Protein AF-A0A2K3Q9B4-F1 (afdb_monomer_lite)

Structure (mmCIF, N/CA/C/O backbone):
data_AF-A0A2K3Q9B4-F1
#
_entry.id   AF-A0A2K3Q9B4-F1
#
loop_
_atom_site.group_PDB
_atom_site.id
_atom_site.type_symbol
_atom_site.label_atom_id
_atom_site.label_alt_id
_atom_site.label_comp_id
_atom_site.label_asym_id
_atom_site.label_entity_id
_atom_site.label_seq_id
_atom_site.pdbx_PDB_ins_code
_atom_site.Cartn_x
_atom_site.Cartn_y
_atom_site.Cartn_z
_atom_site.occupancy
_atom_site.B_iso_or_equiv
_atom_site.auth_seq_id
_atom_site.auth_comp_id
_atom_site.auth_asym_id
_atom_site.auth_atom_id
_atom_site.pdbx_PDB_model_num
ATOM 1 N N . MET A 1 1 ? 35.099 -9.637 37.640 1.00 44.16 1 MET A N 1
ATOM 2 C CA . MET A 1 1 ? 34.388 -9.686 36.338 1.00 44.16 1 MET A CA 1
ATOM 3 C C . MET A 1 1 ? 33.191 -8.734 36.396 1.00 44.16 1 MET A C 1
ATOM 5 O O . MET A 1 1 ? 32.331 -8.979 37.232 1.00 44.16 1 MET A O 1
ATOM 9 N N . PRO A 1 2 ? 33.114 -7.658 35.587 1.00 45.84 2 PRO A N 1
ATOM 10 C CA . PRO A 1 2 ? 32.277 -6.484 35.911 1.00 45.84 2 PRO A CA 1
ATOM 11 C C . PRO A 1 2 ? 30.794 -6.530 35.482 1.00 45.84 2 PRO A C 1
ATOM 13 O O . PRO A 1 2 ? 30.134 -5.495 35.469 1.00 45.84 2 PRO A O 1
ATOM 16 N N . TRP A 1 3 ? 30.254 -7.685 35.078 1.00 34.78 3 TRP A N 1
ATOM 17 C CA . TRP A 1 3 ? 28.936 -7.741 34.423 1.00 34.78 3 TRP A CA 1
ATOM 18 C C . TRP A 1 3 ? 27.748 -7.907 35.390 1.00 34.78 3 TRP A C 1
ATOM 20 O O . TRP A 1 3 ? 26.710 -7.266 35.215 1.00 34.78 3 TRP A O 1
ATOM 30 N N . LYS A 1 4 ? 27.900 -8.707 36.457 1.00 39.56 4 LYS A N 1
ATOM 31 C CA . LYS A 1 4 ? 26.803 -9.006 37.404 1.00 39.56 4 LYS A CA 1
ATOM 32 C C . LYS A 1 4 ? 26.392 -7.794 38.263 1.00 39.56 4 LYS A C 1
ATOM 34 O O . LYS A 1 4 ? 25.214 -7.647 38.579 1.00 39.56 4 LYS A O 1
ATOM 39 N N . ASP A 1 5 ? 27.317 -6.870 38.534 1.00 44.31 5 ASP A N 1
ATOM 40 C CA . ASP A 1 5 ? 27.059 -5.644 39.316 1.00 44.31 5 ASP A CA 1
ATOM 41 C C . ASP A 1 5 ? 26.511 -4.469 38.487 1.00 44.31 5 ASP A C 1
ATOM 43 O O . ASP A 1 5 ? 26.214 -3.401 39.036 1.00 44.31 5 ASP A O 1
ATOM 47 N N . ARG A 1 6 ? 26.378 -4.648 37.164 1.00 42.88 6 ARG A N 1
ATOM 48 C CA . ARG A 1 6 ? 25.695 -3.698 36.273 1.00 42.88 6 ARG A CA 1
ATOM 49 C C . ARG A 1 6 ? 24.202 -4.025 36.178 1.00 42.88 6 ARG A C 1
ATOM 51 O O . ARG A 1 6 ? 23.382 -3.125 36.309 1.00 42.88 6 ARG A O 1
ATOM 58 N N . PHE A 1 7 ? 23.850 -5.311 36.090 1.00 37.94 7 PHE A N 1
ATOM 59 C CA . PHE A 1 7 ? 22.453 -5.770 36.115 1.00 37.94 7 PHE A CA 1
ATOM 60 C C . PHE A 1 7 ? 21.743 -5.535 37.459 1.00 37.94 7 PHE A C 1
ATOM 62 O O . PHE A 1 7 ? 20.558 -5.210 37.467 1.00 37.94 7 PHE A O 1
ATOM 69 N N . LYS A 1 8 ? 22.448 -5.635 38.598 1.00 39.19 8 LYS A N 1
ATOM 70 C CA . LYS A 1 8 ? 21.859 -5.310 39.913 1.00 39.19 8 LYS A CA 1
ATOM 71 C C . LYS A 1 8 ? 21.473 -3.833 40.062 1.00 39.19 8 LYS A C 1
ATOM 73 O O . LYS A 1 8 ? 20.428 -3.558 40.639 1.00 39.19 8 LYS A O 1
ATOM 78 N N . ARG A 1 9 ? 22.276 -2.906 39.523 1.00 40.50 9 ARG A N 1
ATOM 79 C CA . ARG A 1 9 ? 22.003 -1.458 39.591 1.00 40.50 9 ARG A CA 1
ATOM 80 C C . ARG A 1 9 ? 20.778 -1.062 38.774 1.00 40.50 9 ARG A C 1
ATOM 82 O O . ARG A 1 9 ? 19.862 -0.479 39.331 1.00 40.50 9 ARG A O 1
ATOM 89 N N . VAL A 1 10 ? 20.698 -1.522 37.522 1.00 44.22 10 VAL A N 1
ATOM 90 C CA . VAL A 1 10 ? 19.534 -1.276 36.647 1.00 44.22 10 VAL A CA 1
ATOM 91 C C . VAL A 1 10 ? 18.221 -1.757 37.283 1.00 44.22 10 VAL A C 1
ATOM 93 O O . VAL A 1 10 ? 17.192 -1.111 37.116 1.00 44.22 10 VAL A O 1
ATOM 96 N N . LYS A 1 11 ? 18.248 -2.851 38.059 1.00 39.59 11 LYS A N 1
ATOM 97 C CA . LYS A 1 11 ? 17.069 -3.316 38.803 1.00 39.59 11 LYS A CA 1
ATOM 98 C C . LYS A 1 11 ? 16.713 -2.425 40.005 1.00 39.59 11 LYS A C 1
ATOM 100 O O . LYS A 1 11 ? 15.536 -2.191 40.239 1.00 39.59 11 LYS A O 1
ATOM 105 N N . GLN A 1 12 ? 17.697 -1.911 40.745 1.00 37.16 12 GLN A N 1
ATOM 106 C CA . GLN A 1 12 ? 17.440 -1.016 41.885 1.00 37.16 12 GLN A CA 1
ATOM 107 C C . GLN A 1 12 ? 16.968 0.380 41.458 1.00 37.16 12 GLN A C 1
ATOM 109 O O . GLN A 1 12 ? 16.102 0.946 42.120 1.00 37.16 12 GLN A O 1
ATOM 114 N N . ASP A 1 13 ? 17.482 0.908 40.344 1.00 39.38 13 ASP A N 1
ATOM 115 C CA . ASP A 1 13 ? 17.030 2.194 39.802 1.00 39.38 13 ASP A CA 1
ATOM 116 C C . ASP A 1 13 ? 15.550 2.106 39.370 1.00 39.38 13 ASP A C 1
ATOM 118 O O . ASP A 1 13 ? 14.750 2.980 39.711 1.00 39.38 13 ASP A O 1
ATOM 122 N N . TRP A 1 14 ? 15.162 0.998 38.722 1.00 37.06 14 TRP A N 1
ATOM 123 C CA . TRP A 1 14 ? 13.782 0.704 38.308 1.00 37.06 14 TRP A CA 1
ATOM 124 C C . TRP A 1 14 ? 12.786 0.663 39.479 1.00 37.06 14 TRP A C 1
ATOM 126 O O . TRP A 1 14 ? 11.727 1.288 39.410 1.00 37.06 14 TRP A O 1
ATOM 136 N N . ASP A 1 15 ? 13.137 -0.018 40.574 1.00 37.84 15 ASP A N 1
ATOM 137 C CA . ASP A 1 15 ? 12.258 -0.160 41.744 1.00 37.84 15 ASP A CA 1
ATOM 138 C C . ASP A 1 15 ? 12.050 1.182 42.491 1.00 37.84 15 ASP A C 1
ATOM 140 O O . ASP A 1 15 ? 11.042 1.364 43.174 1.00 37.84 15 ASP A O 1
ATOM 144 N N . SER A 1 16 ? 12.956 2.159 42.325 1.00 36.28 16 SER A N 1
ATOM 145 C CA . SER A 1 16 ? 12.837 3.499 42.932 1.00 36.28 16 SER A CA 1
ATOM 146 C C . SER A 1 16 ? 11.879 4.448 42.195 1.00 36.28 16 SER A C 1
ATOM 148 O O . SER A 1 16 ? 11.317 5.352 42.810 1.00 36.28 16 SER A O 1
ATOM 150 N N . MET A 1 17 ? 11.644 4.227 40.896 1.00 34.47 17 MET A N 1
ATOM 151 C CA . MET A 1 17 ? 10.789 5.083 40.056 1.00 34.47 17 MET A CA 1
ATOM 152 C C . MET A 1 17 ? 9.286 4.763 40.174 1.00 34.47 17 MET A C 1
ATOM 154 O O . MET A 1 17 ? 8.470 5.442 39.557 1.00 34.47 17 MET A O 1
ATOM 158 N N . MET A 1 18 ? 8.914 3.732 40.942 1.00 36.50 18 MET A N 1
ATOM 159 C CA . MET A 1 18 ? 7.554 3.166 40.999 1.00 36.50 18 MET A CA 1
ATOM 160 C C . MET A 1 18 ? 6.835 3.372 42.347 1.00 36.50 18 MET A C 1
ATOM 162 O O . MET A 1 18 ? 5.901 2.637 42.664 1.00 36.50 18 MET A O 1
ATOM 166 N N . SER A 1 19 ? 7.236 4.368 43.146 1.00 30.44 19 SER A N 1
ATOM 167 C CA . SER A 1 19 ? 6.490 4.785 44.350 1.00 30.44 19 SER A CA 1
ATOM 168 C C . SER A 1 19 ? 5.719 6.097 44.115 1.00 30.44 19 SER A C 1
ATOM 170 O O . SER A 1 19 ? 6.252 6.982 43.443 1.00 30.44 19 SER A O 1
ATOM 172 N N . PRO A 1 20 ? 4.481 6.259 44.627 1.00 28.42 20 PRO A N 1
ATOM 173 C CA . PRO A 1 20 ? 3.593 7.334 44.180 1.00 28.42 20 PRO A CA 1
ATOM 174 C C . PRO A 1 20 ? 3.910 8.681 44.839 1.00 28.42 20 PRO A C 1
ATOM 176 O O . PRO A 1 20 ? 4.184 8.737 46.037 1.00 28.42 20 PRO A O 1
ATOM 179 N N . GLN A 1 21 ? 3.761 9.772 44.085 1.00 26.97 21 GLN A N 1
ATOM 180 C CA . GLN A 1 21 ? 3.533 11.106 44.651 1.00 26.97 21 GLN A CA 1
ATOM 181 C C . GLN A 1 21 ? 2.079 11.523 44.424 1.00 26.97 21 GLN A C 1
ATOM 183 O O . GLN A 1 21 ? 1.500 11.261 43.369 1.00 26.97 21 GLN A O 1
ATOM 188 N N . GLU A 1 22 ? 1.483 12.115 45.457 1.00 25.20 22 GLU A N 1
ATOM 189 C CA . GLU A 1 22 ? 0.049 12.384 45.533 1.00 25.20 22 GLU A CA 1
ATOM 190 C C . GLU A 1 22 ? -0.399 13.632 44.754 1.00 25.20 22 GLU A C 1
ATOM 192 O O . GLU A 1 22 ? 0.382 14.480 44.327 1.00 25.20 22 GLU A O 1
ATOM 197 N N . SER A 1 23 ? -1.715 13.698 44.570 1.00 30.17 23 SER A N 1
ATOM 198 C CA . SER A 1 23 ? -2.478 14.659 43.774 1.00 30.17 23 SER A CA 1
ATOM 199 C C . SER A 1 23 ? -2.276 16.140 44.104 1.00 30.17 23 SER A C 1
ATOM 201 O O . SER A 1 23 ? -2.166 16.505 45.273 1.00 30.17 23 SER A O 1
ATOM 203 N N . GLN A 1 24 ? -2.542 16.994 43.110 1.00 25.25 24 GLN A N 1
ATOM 204 C CA . GLN A 1 24 ? -3.347 18.206 43.309 1.00 25.25 24 GLN A CA 1
ATOM 205 C C . GLN A 1 24 ? -4.191 18.500 42.057 1.00 25.25 24 GLN A C 1
ATOM 207 O O . GLN A 1 24 ? -3.732 18.308 40.934 1.00 25.25 24 GLN A O 1
ATOM 212 N N . ALA A 1 25 ? -5.442 18.923 42.256 1.00 29.12 25 ALA A N 1
ATOM 213 C CA . ALA A 1 25 ? -6.436 19.143 41.203 1.00 29.12 25 ALA A CA 1
ATOM 214 C C . ALA A 1 25 ? -7.014 20.563 41.284 1.00 29.12 25 ALA A C 1
ATOM 216 O O . ALA A 1 25 ? -7.190 21.081 42.383 1.00 29.12 25 ALA A O 1
ATOM 217 N N . HIS A 1 26 ? -7.366 21.158 40.139 1.00 26.30 26 HIS A N 1
ATOM 218 C CA . HIS A 1 26 ? -8.160 22.391 40.041 1.00 26.30 26 HIS A CA 1
ATOM 219 C C . HIS A 1 26 ? -8.970 22.433 38.716 1.00 26.30 26 HIS A C 1
ATOM 221 O O . HIS A 1 26 ? -8.715 21.598 37.847 1.00 26.30 26 HIS A O 1
ATOM 227 N N . PRO A 1 27 ? -10.026 23.275 38.602 1.00 26.39 27 PRO A N 1
ATOM 228 C CA . PRO A 1 27 ? -11.322 22.789 38.105 1.00 26.39 27 PRO A CA 1
ATOM 229 C C . PRO A 1 27 ? -11.778 23.303 36.718 1.00 26.39 27 PRO A C 1
ATOM 231 O O . PRO A 1 27 ? -11.101 24.075 36.048 1.00 26.39 27 PRO A O 1
ATOM 234 N N . GLU A 1 28 ? -12.963 22.825 36.323 1.00 35.53 28 GLU A N 1
ATOM 235 C CA . GLU A 1 28 ? -13.695 23.002 35.056 1.00 35.53 28 GLU A CA 1
ATOM 236 C C . GLU A 1 28 ? -13.954 24.461 34.610 1.00 35.53 28 GLU A C 1
ATOM 238 O O . GLU A 1 28 ? -14.158 25.332 35.453 1.00 35.53 28 GLU A O 1
ATOM 243 N N . GLN A 1 29 ? -14.134 24.689 33.292 1.00 26.75 29 GLN A N 1
ATOM 244 C CA . GLN A 1 29 ? -15.431 25.135 32.720 1.00 26.75 29 GLN A CA 1
ATOM 245 C C . GLN A 1 29 ? -15.485 25.115 31.160 1.00 26.75 29 GLN A C 1
ATOM 247 O O . GLN A 1 29 ? -14.438 25.190 30.517 1.00 26.75 29 GLN A O 1
ATOM 252 N N . PRO A 1 30 ? -16.685 24.997 30.534 1.00 43.69 30 PRO A N 1
ATOM 253 C CA . PRO A 1 30 ? -16.882 24.842 29.079 1.00 43.69 30 PRO A CA 1
ATOM 254 C C . PRO A 1 30 ? -17.350 26.130 28.362 1.00 43.69 30 PRO A C 1
ATOM 256 O O . PRO A 1 30 ? -17.891 27.028 29.010 1.00 43.69 30 PRO A O 1
ATOM 259 N N . PRO A 1 31 ? -17.219 26.220 27.019 1.00 27.78 31 PRO A N 1
ATOM 260 C CA . PRO A 1 31 ? -18.372 26.559 26.147 1.00 27.78 31 PRO A CA 1
ATOM 261 C C . PRO A 1 31 ? -18.260 25.930 24.713 1.00 27.78 31 PRO A C 1
ATOM 263 O O . PRO A 1 31 ? -17.489 24.991 24.537 1.00 27.78 31 PRO A O 1
ATOM 266 N N . PRO A 1 32 ? -18.992 26.385 23.667 1.00 27.22 32 PRO A N 1
ATOM 267 C CA . PRO A 1 32 ? -20.393 26.068 23.348 1.00 27.22 32 PRO A CA 1
ATOM 268 C C . PRO A 1 32 ? -20.557 25.401 21.933 1.00 27.22 32 PRO A C 1
ATOM 270 O O . PRO A 1 32 ? -19.556 25.134 21.274 1.00 27.22 32 PRO A O 1
ATOM 273 N N . PRO A 1 33 ? -21.781 25.078 21.443 1.00 42.94 33 PRO A N 1
ATOM 274 C CA . PRO A 1 33 ? -21.980 24.156 20.301 1.00 42.94 33 PRO A CA 1
ATOM 275 C C . PRO A 1 33 ? -22.254 24.805 18.913 1.00 42.94 33 PRO A C 1
ATOM 277 O O . PRO A 1 33 ? -22.316 26.026 18.802 1.00 42.94 33 PRO A O 1
ATOM 280 N N . VAL A 1 34 ? -22.581 23.945 17.916 1.00 31.98 34 VAL A N 1
ATOM 281 C CA . VAL A 1 34 ? -23.242 24.205 16.591 1.00 31.98 34 VAL A CA 1
ATOM 282 C C . VAL A 1 34 ? -22.284 24.524 15.406 1.00 31.98 34 VAL A C 1
ATOM 284 O O . VAL A 1 34 ? -21.256 25.144 15.659 1.00 31.98 34 VAL A O 1
ATOM 287 N N . PRO A 1 35 ? -22.575 24.191 14.109 1.00 28.86 35 PRO A N 1
ATOM 288 C CA . PRO A 1 35 ? -23.578 23.291 13.489 1.00 28.86 35 PRO A CA 1
ATOM 289 C C . PRO A 1 35 ? -22.989 22.129 12.639 1.00 28.86 35 PRO A C 1
ATOM 291 O O . PRO A 1 35 ? -21.804 22.080 12.327 1.00 28.86 35 PRO A O 1
ATOM 294 N N . ALA A 1 36 ? -23.860 21.223 12.173 1.00 38.53 36 ALA A N 1
ATOM 295 C CA . ALA A 1 36 ? -23.520 20.165 11.215 1.00 38.53 36 ALA A CA 1
ATOM 296 C C . ALA A 1 36 ? -23.689 20.588 9.738 1.00 38.53 36 ALA A C 1
ATOM 298 O O . ALA A 1 36 ? -24.693 21.200 9.374 1.00 38.53 36 ALA A O 1
ATOM 299 N N . HIS A 1 37 ? -22.785 20.120 8.869 1.00 28.61 37 HIS A N 1
ATOM 300 C CA . HIS A 1 37 ? -23.019 19.997 7.426 1.00 28.61 37 HIS A CA 1
ATOM 301 C C . HIS A 1 37 ? -22.701 18.569 6.962 1.00 28.61 37 HIS A C 1
ATOM 303 O O . HIS A 1 37 ? -21.551 18.136 6.959 1.00 28.61 37 HIS A O 1
ATOM 309 N N . THR A 1 38 ? -23.731 17.828 6.557 1.00 42.44 38 THR A N 1
ATOM 310 C CA . THR A 1 38 ? -23.604 16.482 5.982 1.00 42.44 38 THR A CA 1
ATOM 311 C C . THR A 1 38 ? -23.093 16.547 4.541 1.00 42.44 38 THR A C 1
ATOM 313 O O . THR A 1 38 ? -23.756 17.142 3.690 1.00 42.44 38 THR A O 1
ATOM 316 N N . ARG A 1 39 ? -21.971 15.882 4.238 1.00 28.09 39 ARG A N 1
ATOM 317 C CA . ARG A 1 39 ? -21.502 15.643 2.860 1.00 28.09 39 ARG A CA 1
ATOM 318 C C . ARG A 1 39 ? -21.881 14.209 2.424 1.00 28.09 39 ARG A C 1
ATOM 320 O O . ARG A 1 39 ? -21.704 13.294 3.226 1.00 28.09 39 ARG A O 1
ATOM 327 N N . PRO A 1 40 ? -22.423 13.995 1.207 1.00 28.17 40 PRO A N 1
ATOM 328 C CA . PRO A 1 40 ? -22.836 12.669 0.726 1.00 28.17 40 PRO A CA 1
ATOM 329 C C . PRO A 1 40 ? -21.641 11.731 0.438 1.00 28.17 40 PRO A C 1
ATOM 331 O O . PRO A 1 40 ? -20.512 12.213 0.299 1.00 28.17 40 PRO A O 1
ATOM 334 N N . PRO A 1 41 ? -21.870 10.402 0.352 1.00 34.06 41 PRO A N 1
ATOM 335 C CA . PRO A 1 41 ? -20.805 9.400 0.287 1.00 34.06 41 PRO A CA 1
ATOM 336 C C . PRO A 1 41 ? -19.993 9.464 -1.012 1.00 34.06 41 PRO A C 1
ATOM 338 O O . PRO A 1 41 ? -20.527 9.683 -2.099 1.00 34.06 41 PRO A O 1
ATOM 341 N N . VAL A 1 42 ? -18.686 9.241 -0.879 1.00 37.84 42 VAL A N 1
ATOM 342 C CA . VAL A 1 42 ? -17.704 9.339 -1.963 1.00 37.84 42 VAL A CA 1
ATOM 343 C C . VAL A 1 42 ? -17.744 8.079 -2.833 1.00 37.84 42 VAL A C 1
ATOM 345 O O . VAL A 1 42 ? -17.392 6.989 -2.386 1.00 37.84 42 VAL A O 1
ATOM 348 N N . GLY A 1 43 ? -18.195 8.241 -4.080 1.00 39.25 43 GLY A N 1
ATOM 349 C CA . GLY A 1 43 ? -18.118 7.215 -5.124 1.00 39.25 43 GLY A CA 1
ATOM 350 C C . GLY A 1 43 ? -16.691 6.995 -5.640 1.00 39.25 43 GLY A C 1
ATOM 351 O O . GLY A 1 43 ? -15.737 7.593 -5.148 1.00 39.25 43 GLY A O 1
ATOM 352 N N . ASP A 1 44 ? -16.537 6.120 -6.635 1.00 50.94 44 ASP A N 1
ATOM 353 C CA . ASP A 1 44 ? -15.222 5.741 -7.165 1.00 50.94 44 ASP A CA 1
ATOM 354 C C . ASP A 1 44 ? -14.447 6.964 -7.700 1.00 50.94 44 ASP A C 1
ATOM 356 O O . ASP A 1 44 ? -14.903 7.644 -8.615 1.00 50.94 44 ASP A O 1
ATOM 360 N N . GLN A 1 45 ? -13.294 7.273 -7.093 1.00 68.88 45 GLN A N 1
ATOM 361 C CA . GLN A 1 45 ? -12.577 8.546 -7.295 1.00 68.88 45 GLN A CA 1
ATOM 362 C C . GLN A 1 45 ? -11.726 8.595 -8.574 1.00 68.88 45 GLN A C 1
ATOM 364 O O . GLN A 1 45 ? -11.129 9.630 -8.880 1.00 68.88 45 GLN A O 1
ATOM 369 N N . ALA A 1 46 ? -11.642 7.484 -9.310 1.00 86.50 46 ALA A N 1
ATOM 370 C CA . ALA A 1 46 ? -10.880 7.396 -10.546 1.00 86.50 46 ALA A CA 1
ATOM 371 C C . ALA A 1 46 ? -11.669 8.006 -11.716 1.00 86.50 46 ALA A C 1
ATOM 373 O O . ALA A 1 46 ? -12.726 7.502 -12.089 1.00 86.50 46 ALA A O 1
ATOM 374 N N . TYR A 1 47 ? -11.135 9.060 -12.336 1.00 94.44 47 TYR A N 1
ATOM 375 C CA . TYR A 1 47 ? -11.731 9.670 -13.528 1.00 94.44 47 TYR A CA 1
ATOM 376 C C . TYR A 1 47 ? -11.228 9.056 -14.840 1.00 94.44 47 TYR A C 1
ATOM 378 O O . TYR A 1 47 ? -11.818 9.301 -15.891 1.00 94.44 47 TYR A O 1
ATOM 386 N N . TRP A 1 48 ? -10.162 8.249 -14.797 1.00 96.19 48 TRP A N 1
ATOM 387 C CA . TRP A 1 48 ? -9.730 7.427 -15.926 1.00 96.19 48 TRP A CA 1
ATOM 388 C C . TRP A 1 48 ? -8.979 6.170 -15.470 1.00 96.19 48 TRP A C 1
ATOM 390 O O . TRP A 1 48 ? -8.204 6.204 -14.514 1.00 96.19 48 TRP A O 1
ATOM 400 N N . ARG A 1 49 ? -9.188 5.059 -16.186 1.00 94.75 49 ARG A N 1
ATOM 401 C CA . ARG A 1 49 ? -8.511 3.770 -15.986 1.00 94.75 49 ARG A CA 1
ATOM 402 C C . ARG A 1 49 ? -8.491 2.985 -17.312 1.00 94.75 49 ARG A C 1
ATOM 404 O O . ARG A 1 49 ? -9.560 2.819 -17.905 1.00 94.75 49 ARG A O 1
ATOM 411 N N . PRO A 1 50 ? -7.336 2.483 -17.787 1.00 92.19 50 PRO A N 1
ATOM 412 C CA . PRO A 1 50 ? -7.277 1.571 -18.927 1.00 92.19 50 PRO A CA 1
ATOM 413 C C . PRO A 1 50 ? -7.823 0.182 -18.555 1.00 92.19 50 PRO A C 1
ATOM 415 O O . PRO A 1 50 ? -7.724 -0.250 -17.405 1.00 92.19 50 PRO A O 1
ATOM 418 N N . ARG A 1 51 ? -8.388 -0.544 -19.529 1.00 91.00 51 ARG A N 1
ATOM 419 C CA . ARG A 1 51 ? -8.848 -1.932 -19.344 1.00 91.00 51 ARG A CA 1
ATOM 420 C C . ARG A 1 51 ? -7.779 -2.918 -19.806 1.00 91.00 51 ARG A C 1
ATOM 422 O O . ARG A 1 51 ? -7.552 -3.065 -21.002 1.00 91.00 51 ARG A O 1
ATOM 429 N N . PHE A 1 52 ? -7.172 -3.634 -18.867 1.00 92.44 52 PHE A N 1
ATOM 430 C CA . PHE A 1 52 ? -6.193 -4.685 -19.154 1.00 92.44 52 PHE A CA 1
ATOM 431 C C . PHE A 1 52 ? -6.883 -6.042 -19.356 1.00 92.44 52 PHE A C 1
ATOM 433 O O . PHE A 1 52 ? -6.791 -6.926 -18.511 1.00 92.44 52 PHE A O 1
ATOM 440 N N . GLN A 1 53 ? -7.645 -6.196 -20.440 1.00 88.38 53 GLN A N 1
ATOM 441 C CA . GLN A 1 53 ? -8.423 -7.412 -20.718 1.00 88.38 53 GLN A CA 1
ATOM 442 C C . GLN A 1 53 ? -8.032 -8.021 -22.073 1.00 88.38 53 GLN A C 1
ATOM 444 O O . GLN A 1 53 ? -7.588 -7.310 -22.972 1.00 88.38 53 GLN A O 1
ATOM 449 N N . LEU A 1 54 ? -8.182 -9.342 -22.229 1.00 87.62 54 LEU A N 1
ATOM 450 C CA . LEU A 1 54 ? -7.770 -10.067 -23.444 1.00 87.62 54 LEU A CA 1
ATOM 451 C C . LEU A 1 54 ? -8.544 -9.657 -24.708 1.00 87.62 54 LEU A C 1
ATOM 453 O O . LEU A 1 54 ? -8.020 -9.778 -25.811 1.00 87.62 54 LEU A O 1
ATOM 457 N N . ASP A 1 55 ? -9.785 -9.192 -24.552 1.00 90.44 55 ASP A N 1
ATOM 458 C CA . ASP A 1 55 ? -10.648 -8.672 -25.620 1.00 90.44 55 ASP A CA 1
ATOM 459 C C . ASP A 1 55 ? -10.319 -7.221 -26.015 1.00 90.44 55 ASP A C 1
ATOM 461 O O . ASP A 1 55 ? -10.888 -6.700 -26.972 1.00 90.44 55 ASP A O 1
ATOM 465 N N . VAL A 1 56 ? -9.404 -6.572 -25.289 1.00 91.88 56 VAL A N 1
ATOM 466 C CA . VAL A 1 56 ? -9.031 -5.167 -25.460 1.00 91.88 56 VAL A CA 1
ATOM 467 C C . VAL A 1 56 ? -7.627 -5.075 -26.059 1.00 91.88 56 VAL A C 1
ATOM 469 O O . VAL A 1 56 ? -6.660 -5.460 -25.395 1.00 91.88 56 VAL A O 1
ATOM 472 N N . PRO A 1 57 ? -7.466 -4.542 -27.281 1.00 95.88 57 PRO A N 1
ATOM 473 C CA . PRO A 1 57 ? -6.156 -4.230 -27.835 1.00 95.88 57 PRO A CA 1
ATOM 474 C C . PRO A 1 57 ? -5.375 -3.249 -26.949 1.00 95.88 57 PRO A C 1
ATOM 476 O O . PRO A 1 57 ? -5.912 -2.246 -26.484 1.00 95.88 57 PRO A O 1
ATOM 479 N N . VAL A 1 58 ? -4.067 -3.474 -26.781 1.00 97.00 58 VAL A N 1
ATOM 480 C CA . VAL A 1 58 ? -3.170 -2.509 -26.104 1.00 97.00 58 VAL A CA 1
ATOM 481 C C . VAL A 1 58 ? -3.246 -1.130 -26.786 1.00 97.00 58 VAL A C 1
ATOM 483 O O . VAL A 1 58 ? -3.247 -0.097 -26.118 1.00 97.00 58 VAL A O 1
ATOM 486 N N . SER A 1 59 ? -3.421 -1.116 -28.111 1.00 97.19 59 SER A N 1
ATOM 487 C CA . SER A 1 59 ? -3.574 0.087 -28.935 1.00 97.19 59 SER A CA 1
ATOM 488 C C . SER A 1 59 ? -4.825 0.929 -28.659 1.00 97.19 59 SER A C 1
ATOM 490 O O . SER A 1 59 ? -4.938 2.016 -29.218 1.00 97.19 59 SER A O 1
ATOM 492 N N . ASP A 1 60 ? -5.783 0.463 -27.853 1.00 97.19 60 ASP A N 1
ATOM 493 C CA . ASP A 1 60 ? -6.969 1.260 -27.506 1.00 97.19 60 ASP A CA 1
ATOM 494 C C . ASP A 1 60 ? -6.601 2.417 -26.565 1.00 97.19 60 ASP A C 1
ATOM 496 O O . ASP A 1 60 ? -7.121 3.526 -26.702 1.00 97.19 60 ASP A O 1
ATOM 500 N N . TYR A 1 61 ? -5.662 2.171 -25.645 1.00 97.62 61 TYR A N 1
ATOM 501 C CA . TYR A 1 61 ? -5.232 3.123 -24.614 1.00 97.62 61 TYR A CA 1
ATOM 502 C C . TYR A 1 61 ? -3.826 3.690 -24.840 1.00 97.62 61 TYR A C 1
ATOM 504 O O . TYR A 1 61 ? -3.514 4.750 -24.291 1.00 97.62 61 TYR A O 1
ATOM 512 N N . TRP A 1 62 ? -2.995 3.010 -25.636 1.00 98.31 62 TRP A N 1
ATOM 513 C CA . TRP A 1 62 ? -1.571 3.305 -25.772 1.00 98.31 62 TRP A CA 1
ATOM 514 C C . TRP A 1 62 ? -1.143 3.426 -27.236 1.00 98.31 62 TRP A C 1
ATOM 516 O O . TRP A 1 62 ? -1.423 2.542 -28.043 1.00 98.31 62 TRP A O 1
ATOM 526 N N . ASP A 1 63 ? -0.389 4.470 -27.562 1.00 97.88 63 ASP A N 1
ATOM 527 C CA . ASP A 1 63 ? 0.391 4.543 -28.796 1.00 97.88 63 ASP A CA 1
ATOM 528 C C . ASP A 1 63 ? 1.811 4.024 -28.537 1.00 97.88 63 ASP A C 1
ATOM 530 O O . ASP A 1 63 ? 2.417 4.302 -27.501 1.00 97.88 63 ASP A O 1
ATOM 534 N N . ALA A 1 64 ? 2.351 3.239 -29.468 1.00 97.19 64 ALA A N 1
ATOM 535 C CA . ALA A 1 64 ? 3.669 2.627 -29.329 1.00 97.19 64 ALA A CA 1
ATOM 536 C C . ALA A 1 64 ? 4.739 3.433 -30.080 1.00 97.19 64 ALA A C 1
ATOM 538 O O . ALA A 1 64 ? 4.583 3.745 -31.262 1.00 97.19 64 ALA A O 1
ATOM 539 N N . LYS A 1 65 ? 5.859 3.722 -29.413 1.00 97.06 65 LYS A N 1
ATOM 540 C CA . LYS A 1 65 ? 7.080 4.225 -30.058 1.00 97.06 65 LYS A CA 1
ATOM 541 C C . LYS A 1 65 ? 7.883 3.035 -30.586 1.00 97.06 65 LYS A C 1
ATOM 543 O O . LYS A 1 65 ? 7.995 2.021 -29.903 1.00 97.06 65 LYS A O 1
ATOM 548 N N . ILE A 1 66 ? 8.410 3.149 -31.806 1.00 97.06 66 ILE A N 1
ATOM 549 C CA . ILE A 1 66 ? 8.971 2.029 -32.580 1.00 97.06 66 ILE A CA 1
ATOM 550 C C . ILE A 1 66 ? 10.421 2.314 -32.966 1.00 97.06 66 ILE A C 1
ATOM 552 O O . ILE A 1 66 ? 10.785 3.460 -33.232 1.00 97.06 66 ILE A O 1
ATOM 556 N N . GLY A 1 67 ? 11.240 1.266 -33.011 1.00 96.50 67 GLY A N 1
ATOM 557 C CA . GLY A 1 67 ? 12.657 1.353 -33.338 1.00 96.50 67 GLY A CA 1
ATOM 558 C C . GLY A 1 67 ? 13.551 1.700 -32.149 1.00 96.50 67 GLY A C 1
ATOM 559 O O . GLY A 1 67 ? 13.139 1.687 -30.987 1.00 96.50 67 GLY A O 1
ATOM 560 N N . ASN A 1 68 ? 14.811 1.994 -32.463 1.00 94.81 68 ASN A N 1
ATOM 561 C CA . ASN A 1 68 ? 15.850 2.367 -31.499 1.00 94.81 68 ASN A CA 1
ATOM 562 C C . ASN A 1 68 ? 15.994 3.900 -31.320 1.00 94.81 68 ASN A C 1
ATOM 564 O O . ASN A 1 68 ? 16.780 4.360 -30.499 1.00 94.81 68 ASN A O 1
ATOM 568 N N . GLY A 1 69 ? 15.203 4.693 -32.054 1.00 91.25 69 GLY A N 1
ATOM 569 C CA . GLY A 1 69 ? 15.252 6.159 -32.020 1.00 91.25 69 GLY A CA 1
ATOM 570 C C . GLY A 1 69 ? 16.591 6.743 -32.508 1.00 91.25 69 GLY A C 1
ATOM 571 O O . GLY A 1 69 ? 17.483 6.003 -32.928 1.00 91.25 69 GLY A O 1
ATOM 572 N N . PRO A 1 70 ? 16.756 8.075 -32.477 1.00 89.19 70 PRO A N 1
ATOM 573 C CA . PRO A 1 70 ? 18.065 8.707 -32.622 1.00 89.19 70 PRO A CA 1
ATOM 574 C C . PRO A 1 70 ? 18.969 8.342 -31.434 1.00 89.19 70 PRO A C 1
ATOM 576 O O . PRO A 1 70 ? 18.532 8.423 -30.286 1.00 89.19 70 PRO A O 1
ATOM 579 N N . ASP A 1 71 ? 20.213 7.943 -31.710 1.00 88.75 71 ASP A N 1
ATOM 580 C CA . ASP A 1 71 ? 21.272 7.661 -30.723 1.00 88.75 71 ASP A CA 1
ATOM 581 C C . ASP A 1 71 ? 20.855 6.754 -29.540 1.00 88.75 71 ASP A C 1
ATOM 583 O O . ASP A 1 71 ? 21.247 6.976 -28.391 1.00 88.75 71 ASP A O 1
ATOM 587 N N . GLY A 1 72 ? 20.037 5.726 -29.806 1.00 91.19 72 GLY A N 1
ATOM 588 C CA . GLY A 1 72 ? 19.507 4.834 -28.768 1.00 91.19 72 GLY A CA 1
ATOM 589 C C . GLY A 1 72 ? 18.590 5.585 -27.803 1.00 91.19 72 GLY A C 1
ATOM 590 O O . GLY A 1 72 ? 18.861 5.629 -26.603 1.00 91.19 72 GLY A O 1
ATOM 591 N N . TRP A 1 73 ? 17.568 6.250 -28.352 1.00 93.12 73 TRP A N 1
ATOM 592 C CA . TRP A 1 73 ? 16.664 7.188 -27.667 1.00 93.12 73 TRP A CA 1
ATOM 593 C C . TRP A 1 73 ? 17.375 8.305 -26.873 1.00 93.12 73 TRP A C 1
ATOM 595 O O . TRP A 1 73 ? 16.866 8.778 -25.862 1.00 93.12 73 TRP A O 1
ATOM 605 N N . GLY A 1 74 ? 18.552 8.741 -27.338 1.00 88.94 74 GLY A N 1
ATOM 606 C CA . GLY A 1 74 ? 19.419 9.723 -26.667 1.00 88.94 74 GLY A CA 1
ATOM 607 C C . GLY A 1 74 ? 20.259 9.157 -25.512 1.00 88.94 74 GLY A C 1
ATOM 608 O O . GLY A 1 74 ? 21.148 9.837 -24.999 1.00 88.94 74 GLY A O 1
ATOM 609 N N . ASN A 1 75 ? 20.026 7.899 -25.135 1.00 90.75 75 ASN A N 1
ATOM 610 C CA . ASN A 1 75 ? 20.627 7.238 -23.980 1.00 90.75 75 ASN A CA 1
ATOM 611 C C . ASN A 1 75 ? 21.570 6.084 -24.351 1.00 90.75 75 ASN A C 1
ATOM 613 O O . ASN A 1 75 ? 22.051 5.398 -23.450 1.00 90.75 75 ASN A O 1
ATOM 617 N N . GLN A 1 76 ? 21.850 5.856 -25.641 1.00 94.50 76 GLN A N 1
ATOM 618 C CA . GLN A 1 76 ? 22.584 4.682 -26.145 1.00 94.50 76 GLN A CA 1
ATOM 619 C C . GLN A 1 76 ? 21.899 3.342 -25.795 1.00 94.50 76 GLN A C 1
ATOM 621 O O . GLN A 1 76 ? 22.555 2.311 -25.628 1.00 94.50 76 GLN A O 1
ATOM 626 N N . GLU A 1 77 ? 20.571 3.357 -25.652 1.00 95.75 77 GLU A N 1
ATOM 627 C CA . GLU A 1 77 ? 19.745 2.167 -25.433 1.00 95.75 77 GLU A CA 1
ATOM 628 C C . GLU A 1 77 ? 19.891 1.163 -26.592 1.00 95.75 77 GLU A C 1
ATOM 630 O O . GLU A 1 77 ? 20.044 1.548 -27.751 1.00 95.75 77 GLU A O 1
ATOM 635 N N . LEU A 1 78 ? 19.835 -0.138 -26.297 1.00 96.44 78 LEU A N 1
ATOM 636 C CA . LEU A 1 78 ? 20.154 -1.212 -27.250 1.00 96.44 78 LEU A CA 1
ATOM 637 C C . LEU A 1 78 ? 18.931 -1.802 -27.959 1.00 96.44 78 LEU A C 1
ATOM 639 O O . LEU A 1 78 ? 19.082 -2.467 -28.985 1.00 96.44 78 LEU A O 1
ATOM 643 N N . GLN A 1 79 ? 17.736 -1.628 -27.394 1.00 97.56 79 GLN A N 1
ATOM 644 C CA . GLN A 1 79 ? 16.528 -2.290 -27.880 1.00 97.56 79 GLN A CA 1
ATOM 645 C C . GLN A 1 79 ? 15.896 -1.594 -29.086 1.00 97.56 79 GLN A C 1
ATOM 647 O O . GLN A 1 79 ? 15.856 -0.366 -29.186 1.00 97.56 79 GLN A O 1
ATOM 652 N N . HIS A 1 80 ? 15.305 -2.399 -29.962 1.00 98.00 80 HIS A N 1
ATOM 653 C CA . HIS A 1 80 ? 14.358 -1.955 -30.972 1.00 98.00 80 HIS A CA 1
ATOM 654 C C . HIS A 1 80 ? 12.940 -2.125 -30.398 1.00 98.00 80 HIS A C 1
ATOM 656 O O . HIS A 1 80 ? 12.491 -3.247 -30.153 1.00 98.00 80 HIS A O 1
ATOM 662 N N . TYR A 1 81 ? 12.231 -1.023 -30.130 1.00 98.50 81 TYR A N 1
ATOM 663 C CA . TYR A 1 81 ? 10.849 -1.094 -29.642 1.00 98.50 81 TYR A CA 1
ATOM 664 C C . TYR A 1 81 ? 9.888 -1.532 -30.760 1.00 98.50 81 TYR A C 1
ATOM 666 O O . TYR A 1 81 ? 10.059 -1.133 -31.913 1.00 98.50 81 TYR A O 1
ATOM 674 N N . THR A 1 82 ? 8.878 -2.346 -30.440 1.00 97.75 82 THR A N 1
ATOM 675 C CA . THR A 1 82 ? 7.958 -2.943 -31.427 1.00 97.75 82 THR A CA 1
ATOM 676 C C . THR A 1 82 ? 6.479 -2.831 -31.013 1.00 97.75 82 THR A C 1
ATOM 678 O O . THR A 1 82 ? 6.159 -2.532 -29.863 1.00 97.75 82 THR A O 1
ATOM 681 N N . VAL A 1 83 ? 5.566 -3.116 -31.956 1.00 96.81 83 VAL A N 1
ATOM 682 C CA . VAL A 1 83 ? 4.134 -3.396 -31.691 1.00 96.81 83 VAL A CA 1
ATOM 683 C C . VAL A 1 83 ? 3.837 -4.896 -31.534 1.00 96.81 83 VAL A C 1
ATOM 685 O O . VAL A 1 83 ? 2.677 -5.306 -31.580 1.00 96.81 83 VAL A O 1
ATOM 688 N N . ALA A 1 84 ? 4.858 -5.752 -31.440 1.00 96.94 84 ALA A N 1
ATOM 689 C CA . ALA A 1 84 ? 4.652 -7.193 -31.427 1.00 96.94 84 ALA A CA 1
ATOM 690 C C . ALA A 1 84 ? 3.935 -7.622 -30.131 1.00 96.94 84 ALA A C 1
ATOM 692 O O . ALA A 1 84 ? 4.334 -7.199 -29.041 1.00 96.94 84 ALA A O 1
ATOM 693 N N . PRO A 1 85 ? 2.931 -8.518 -30.205 1.00 95.88 85 PRO A N 1
ATOM 694 C CA . PRO A 1 85 ? 2.179 -8.969 -29.031 1.00 95.88 85 PRO A CA 1
ATOM 695 C C . PRO A 1 85 ? 3.021 -9.807 -28.055 1.00 95.88 85 PRO A C 1
ATOM 697 O O . PRO A 1 85 ? 2.548 -10.162 -26.983 1.00 95.88 85 PRO A O 1
ATOM 700 N N . GLU A 1 86 ? 4.270 -10.137 -28.395 1.00 96.75 86 GLU A N 1
ATOM 701 C CA . GLU A 1 86 ? 5.226 -10.713 -27.448 1.00 96.75 86 GLU A CA 1
ATOM 702 C C . GLU A 1 86 ? 5.921 -9.667 -26.563 1.00 96.75 86 GLU A C 1
ATOM 704 O O . GLU A 1 86 ? 6.374 -10.031 -25.479 1.00 96.75 86 GLU A O 1
ATOM 709 N N . ASN A 1 87 ? 5.977 -8.395 -26.985 1.00 98.69 87 ASN A N 1
ATOM 710 C CA . ASN A 1 87 ? 6.585 -7.295 -26.233 1.00 98.69 87 ASN A CA 1
ATOM 711 C C . ASN A 1 87 ? 5.568 -6.482 -25.415 1.00 98.69 87 ASN A C 1
ATOM 713 O O . ASN A 1 87 ? 5.948 -5.934 -24.383 1.00 98.69 87 ASN A O 1
ATOM 717 N N . ALA A 1 88 ? 4.297 -6.407 -25.828 1.00 98.44 88 ALA A N 1
ATOM 718 C CA . ALA A 1 88 ? 3.226 -5.794 -25.035 1.00 98.44 88 ALA A CA 1
ATOM 719 C C . ALA A 1 88 ? 1.894 -6.543 -25.198 1.00 98.44 88 ALA A C 1
ATOM 721 O O . ALA A 1 88 ? 1.404 -6.701 -26.316 1.00 98.44 88 ALA A O 1
ATOM 722 N N . PHE A 1 89 ? 1.299 -6.997 -24.090 1.00 98.38 89 PHE A N 1
ATOM 723 C CA . PHE A 1 89 ? 0.047 -7.769 -24.101 1.00 98.38 89 PHE A CA 1
ATOM 724 C C . PHE A 1 89 ? -0.703 -7.713 -22.762 1.00 98.38 89 PHE A C 1
ATOM 726 O O . PHE A 1 89 ? -0.116 -7.445 -21.713 1.00 98.38 89 PHE A O 1
ATOM 733 N N . HIS A 1 90 ? -2.006 -8.004 -22.794 1.00 96.69 90 HIS A N 1
ATOM 734 C CA . HIS A 1 90 ? -2.817 -8.205 -21.591 1.00 96.69 90 HIS A CA 1
ATOM 735 C C . HIS A 1 90 ? -2.832 -9.679 -21.158 1.00 96.69 90 HIS A C 1
ATOM 737 O O . HIS A 1 90 ? -2.739 -10.582 -21.991 1.00 96.69 90 HIS A O 1
ATOM 743 N N . THR A 1 91 ? -2.976 -9.936 -19.858 1.00 88.25 91 THR A N 1
ATOM 744 C CA . THR A 1 91 ? -3.095 -11.286 -19.283 1.00 88.25 91 THR A CA 1
ATOM 745 C C . THR A 1 91 ? -4.555 -11.658 -18.977 1.00 88.25 91 THR A C 1
ATOM 747 O O . THR A 1 91 ? -5.399 -10.771 -18.826 1.00 88.25 91 THR A O 1
ATOM 750 N N . PRO A 1 92 ? -4.886 -12.960 -18.826 1.00 81.81 92 PRO A N 1
ATOM 751 C CA . PRO A 1 92 ? -6.239 -13.392 -18.455 1.00 81.81 92 PRO A CA 1
ATOM 752 C C . PRO A 1 92 ? -6.725 -12.857 -17.099 1.00 81.81 92 PRO A C 1
ATOM 754 O O . PRO A 1 92 ? -7.927 -12.755 -16.878 1.00 81.81 92 PRO A O 1
ATOM 757 N N . ASP A 1 93 ? -5.800 -12.529 -16.193 1.00 76.94 93 ASP A N 1
ATOM 758 C CA . ASP A 1 93 ? -6.068 -12.081 -14.824 1.00 76.94 93 ASP A CA 1
ATOM 759 C C . ASP A 1 93 ? -5.991 -10.554 -14.637 1.00 76.94 93 ASP A C 1
ATOM 761 O O . ASP A 1 93 ? -5.879 -10.073 -13.511 1.00 76.94 93 ASP A O 1
ATOM 765 N N . GLY A 1 94 ? -6.091 -9.782 -15.725 1.00 87.94 94 GLY A N 1
ATOM 766 C CA . GLY A 1 94 ? -6.350 -8.343 -15.641 1.00 87.94 94 GLY A CA 1
ATOM 767 C C . GLY A 1 94 ? -5.113 -7.441 -15.599 1.00 87.94 94 GLY A C 1
ATOM 768 O O . GLY A 1 94 ? -5.179 -6.375 -14.989 1.00 87.94 94 GLY A O 1
ATOM 769 N N . ARG A 1 95 ? -3.980 -7.852 -16.186 1.00 93.12 95 ARG A N 1
ATOM 770 C CA . ARG A 1 95 ? -2.697 -7.124 -16.112 1.00 93.12 95 ARG A CA 1
ATOM 771 C C . ARG A 1 95 ? -2.166 -6.757 -17.494 1.00 93.12 95 ARG A C 1
ATOM 773 O O . ARG A 1 95 ? -2.408 -7.481 -18.457 1.00 93.12 95 ARG A O 1
ATOM 780 N N . LEU A 1 96 ? -1.411 -5.664 -17.587 1.00 98.38 96 LEU A N 1
ATOM 781 C CA . LEU A 1 96 ? -0.610 -5.312 -18.765 1.00 98.38 96 LEU A CA 1
ATOM 782 C C . LEU A 1 96 ? 0.839 -5.748 -18.531 1.00 98.38 96 LEU A C 1
ATOM 784 O O . LEU A 1 96 ? 1.430 -5.409 -17.509 1.00 98.38 96 LEU A O 1
ATOM 788 N N . VAL A 1 97 ? 1.415 -6.483 -19.480 1.00 98.62 97 VAL A N 1
ATOM 789 C CA . VAL A 1 97 ? 2.825 -6.886 -19.464 1.00 98.62 97 VAL A CA 1
ATOM 790 C C . VAL A 1 97 ? 3.572 -6.137 -20.555 1.00 98.62 97 VAL A C 1
ATOM 792 O O . VAL A 1 97 ? 3.140 -6.135 -21.708 1.00 98.62 97 VAL A O 1
ATOM 795 N N . ILE A 1 98 ? 4.713 -5.555 -20.192 1.00 98.88 98 ILE A N 1
ATOM 796 C CA . ILE A 1 98 ? 5.724 -5.042 -21.117 1.00 98.88 98 ILE A CA 1
ATOM 797 C C . ILE A 1 98 ? 6.961 -5.917 -20.955 1.00 98.88 98 ILE A C 1
ATOM 799 O O . ILE A 1 98 ? 7.563 -5.968 -19.884 1.00 98.88 98 ILE A O 1
ATOM 803 N N . ARG A 1 99 ? 7.314 -6.638 -22.016 1.00 98.75 99 ARG A N 1
ATOM 804 C CA . ARG A 1 99 ? 8.368 -7.650 -22.025 1.00 98.75 99 ARG A CA 1
ATOM 805 C C . ARG A 1 99 ? 9.529 -7.204 -22.903 1.00 98.75 99 ARG A C 1
ATOM 807 O O . ARG A 1 99 ? 9.407 -7.151 -24.129 1.00 98.75 99 ARG A O 1
ATOM 814 N N . ALA A 1 100 ? 10.676 -6.989 -22.271 1.00 98.69 100 ALA A N 1
ATOM 815 C CA . ALA A 1 100 ? 11.960 -6.962 -22.953 1.00 98.69 100 ALA A CA 1
ATOM 816 C C . ALA A 1 100 ? 12.430 -8.400 -23.239 1.00 98.69 100 ALA A C 1
ATOM 818 O O . ALA A 1 100 ? 12.309 -9.288 -22.392 1.00 98.69 100 ALA A O 1
ATOM 819 N N . ILE A 1 101 ? 12.956 -8.642 -24.439 1.00 98.62 101 ILE A N 1
ATOM 820 C CA . ILE A 1 101 ? 13.459 -9.941 -24.896 1.00 98.62 101 ILE A CA 1
ATOM 821 C C . ILE A 1 101 ? 14.905 -9.766 -25.347 1.00 98.62 101 ILE A C 1
ATOM 823 O O . ILE A 1 101 ? 15.185 -9.021 -26.286 1.00 98.62 101 ILE A O 1
ATOM 827 N N . ALA A 1 102 ? 15.808 -10.496 -24.698 1.00 98.25 102 ALA A N 1
ATOM 828 C CA . ALA A 1 102 ? 17.217 -10.558 -25.047 1.00 98.25 102 ALA A CA 1
ATOM 829 C C . ALA A 1 102 ? 17.518 -11.906 -25.717 1.00 98.25 102 ALA A C 1
ATOM 831 O O . ALA A 1 102 ? 17.528 -12.957 -25.076 1.00 98.25 102 ALA A O 1
ATOM 832 N N . ASN A 1 103 ? 17.761 -11.885 -27.023 1.00 96.69 103 ASN A N 1
ATOM 833 C CA . ASN A 1 103 ? 18.135 -13.034 -27.833 1.00 96.69 103 ASN A CA 1
ATOM 834 C C . ASN A 1 103 ? 19.596 -12.919 -28.290 1.00 96.69 103 ASN A C 1
ATOM 836 O O . ASN A 1 103 ? 19.884 -12.630 -29.449 1.00 96.69 103 ASN A O 1
ATOM 840 N N . ASN A 1 104 ? 20.539 -13.172 -27.380 1.00 93.56 104 ASN A N 1
ATOM 841 C CA . ASN A 1 104 ? 21.974 -12.942 -27.621 1.00 93.56 104 ASN A CA 1
ATOM 842 C C . ASN A 1 104 ? 22.586 -13.778 -28.772 1.00 93.56 104 ASN A C 1
ATOM 844 O O . ASN A 1 104 ? 23.681 -13.461 -29.229 1.00 93.56 104 ASN A O 1
ATOM 848 N N . ALA A 1 105 ? 21.871 -14.789 -29.286 1.00 93.81 105 ALA A N 1
ATOM 849 C CA . ALA A 1 105 ? 22.244 -15.559 -30.477 1.00 93.81 105 ALA A CA 1
ATOM 850 C C . ALA A 1 105 ? 21.808 -14.907 -31.810 1.00 93.81 105 ALA A C 1
ATOM 852 O O . ALA A 1 105 ? 22.188 -15.386 -32.879 1.00 93.81 105 ALA A O 1
ATOM 853 N N . ALA A 1 106 ? 21.005 -13.838 -31.777 1.00 94.12 106 ALA A N 1
ATOM 854 C CA . ALA A 1 106 ? 20.501 -13.177 -32.976 1.00 94.12 106 ALA A CA 1
ATOM 855 C C . ALA A 1 106 ? 21.606 -12.419 -33.749 1.00 94.12 106 ALA A C 1
ATOM 857 O O . ALA A 1 106 ? 22.492 -11.804 -33.129 1.00 94.12 106 ALA A O 1
ATOM 858 N N . PRO A 1 107 ? 21.547 -12.420 -35.098 1.00 87.38 107 PRO A N 1
ATOM 859 C CA . PRO A 1 107 ? 22.590 -11.850 -35.948 1.00 87.38 107 PRO A CA 1
ATOM 860 C C . PRO A 1 107 ? 22.578 -10.315 -35.998 1.00 87.38 107 PRO A C 1
ATOM 862 O O . PRO A 1 107 ? 23.644 -9.720 -36.127 1.00 87.38 107 PRO A O 1
ATOM 865 N N . SER A 1 108 ? 21.414 -9.663 -35.875 1.00 90.94 108 SER A N 1
ATOM 866 C CA . SER A 1 108 ? 21.300 -8.198 -35.798 1.00 90.94 108 SER A CA 1
ATOM 867 C C . SER A 1 108 ? 20.947 -7.732 -34.384 1.00 90.94 108 SER A C 1
ATOM 869 O O . SER A 1 108 ? 20.306 -8.459 -33.625 1.00 90.94 108 SER A O 1
ATOM 871 N N . LEU A 1 109 ? 21.336 -6.501 -34.027 1.00 82.12 109 LEU A N 1
ATOM 872 C CA . LEU A 1 109 ? 20.984 -5.900 -32.732 1.00 82.12 109 LEU A CA 1
ATOM 873 C C . LEU A 1 109 ? 19.465 -5.745 -32.561 1.00 82.12 109 LEU A C 1
ATOM 875 O O . LEU A 1 109 ? 18.941 -6.038 -31.492 1.00 82.12 109 LEU A O 1
ATOM 879 N N . GLU A 1 110 ? 18.751 -5.399 -33.634 1.00 88.19 110 GLU A N 1
ATOM 880 C CA . GLU A 1 110 ? 17.288 -5.251 -33.632 1.00 88.19 110 GLU A CA 1
ATOM 881 C C . GLU A 1 110 ? 16.548 -6.557 -33.313 1.00 88.19 110 GLU A C 1
ATOM 883 O O . GLU A 1 110 ? 15.488 -6.535 -32.701 1.00 88.19 110 GLU A O 1
ATOM 888 N N . GLN A 1 111 ? 17.115 -7.702 -33.705 1.00 89.44 111 GLN A N 1
ATOM 889 C CA . GLN A 1 111 ? 16.596 -9.031 -33.358 1.00 89.44 111 GLN A CA 1
ATOM 890 C C . GLN A 1 111 ? 17.145 -9.547 -32.022 1.00 89.44 111 GLN A C 1
ATOM 892 O O . GLN A 1 111 ? 16.589 -10.482 -31.444 1.00 89.44 111 GLN A O 1
ATOM 897 N N . ARG A 1 112 ? 18.258 -8.975 -31.548 1.00 95.81 112 ARG A N 1
ATOM 898 C CA . ARG A 1 112 ? 18.894 -9.325 -30.277 1.00 95.81 112 ARG A CA 1
ATOM 899 C C . ARG A 1 112 ? 18.161 -8.721 -29.094 1.00 95.81 112 ARG A C 1
ATOM 901 O O . ARG A 1 112 ? 18.098 -9.373 -28.062 1.00 95.81 112 ARG A O 1
ATOM 908 N N . TYR A 1 113 ? 17.622 -7.517 -29.234 1.00 97.75 113 TYR A N 1
ATOM 909 C CA . TYR A 1 113 ? 16.991 -6.791 -28.140 1.00 97.75 113 TYR A CA 1
ATOM 910 C C . TYR A 1 113 ? 15.672 -6.175 -28.623 1.00 97.75 113 TYR A C 1
ATOM 912 O O . TYR A 1 113 ? 15.681 -5.143 -29.290 1.00 97.75 113 TYR A O 1
ATOM 920 N N . THR A 1 114 ? 14.534 -6.783 -28.273 1.00 98.62 114 THR A N 1
ATOM 921 C CA . THR A 1 114 ? 13.195 -6.219 -28.546 1.00 98.62 114 THR A CA 1
ATOM 922 C C . THR A 1 114 ? 12.474 -5.861 -27.254 1.00 98.62 114 THR A C 1
ATOM 924 O O . THR A 1 114 ? 12.674 -6.497 -26.222 1.00 98.62 114 THR A O 1
ATOM 927 N N . SER A 1 115 ? 11.638 -4.827 -27.282 1.00 98.75 115 SER A N 1
ATOM 928 C CA . SER A 1 115 ? 10.808 -4.418 -26.140 1.00 98.75 115 SER A CA 1
ATOM 929 C C . SER A 1 115 ? 9.604 -3.603 -26.626 1.00 98.75 115 SER A C 1
ATOM 931 O O . SER A 1 115 ? 9.391 -3.477 -27.833 1.00 98.75 115 SER A O 1
ATOM 933 N N . ALA A 1 116 ? 8.834 -3.003 -25.720 1.00 98.69 116 ALA A N 1
ATOM 934 C CA . ALA A 1 116 ? 7.829 -1.991 -26.048 1.00 98.69 116 ALA A CA 1
ATOM 935 C C . ALA A 1 116 ? 8.041 -0.697 -25.244 1.00 98.69 116 ALA A C 1
ATOM 937 O O . ALA A 1 116 ? 8.491 -0.729 -24.097 1.00 98.69 116 ALA A O 1
ATOM 938 N N . ARG A 1 117 ? 7.685 0.435 -25.866 1.00 98.69 117 ARG A N 1
ATOM 939 C CA . ARG A 1 117 ? 7.576 1.759 -25.242 1.00 98.69 117 ARG A CA 1
ATOM 940 C C . ARG A 1 117 ? 6.207 2.330 -25.569 1.00 98.69 117 ARG A C 1
ATOM 942 O O . ARG A 1 117 ? 5.936 2.684 -26.716 1.00 98.69 117 ARG A O 1
ATOM 949 N N . LEU A 1 118 ? 5.344 2.354 -24.563 1.00 98.81 118 LEU A N 1
ATOM 950 C CA . LEU A 1 118 ? 3.951 2.768 -24.657 1.00 98.81 118 LEU A CA 1
ATOM 951 C C . LEU A 1 118 ? 3.797 4.201 -24.143 1.00 98.81 118 LEU A C 1
ATOM 953 O O . LEU A 1 118 ? 4.413 4.557 -23.142 1.00 98.81 118 LEU A O 1
ATOM 957 N N . VAL A 1 119 ? 2.963 4.993 -24.815 1.00 98.75 119 VAL A N 1
ATOM 958 C CA . VAL A 1 119 ? 2.568 6.359 -24.441 1.00 98.75 119 VAL A CA 1
ATOM 959 C C . VAL A 1 119 ? 1.045 6.400 -24.350 1.00 98.75 119 VAL A C 1
ATOM 961 O O . VAL A 1 119 ? 0.369 5.931 -25.265 1.00 98.75 119 VAL A O 1
ATOM 964 N N . SER A 1 120 ? 0.472 6.904 -23.260 1.00 98.75 120 SER A N 1
ATOM 965 C CA . SER A 1 120 ? -0.983 6.920 -23.093 1.00 98.75 120 SER A CA 1
ATOM 966 C C . SER A 1 120 ? -1.647 7.948 -24.004 1.00 98.75 120 SER A C 1
ATOM 968 O O . SER A 1 120 ? -1.254 9.111 -24.056 1.00 98.75 120 SER A O 1
ATOM 970 N N . ARG A 1 121 ? -2.751 7.546 -24.639 1.00 97.62 121 ARG A N 1
ATOM 971 C CA . ARG A 1 121 ? -3.652 8.464 -25.362 1.00 97.62 121 ARG A CA 1
ATOM 972 C C . ARG A 1 121 ? -4.390 9.428 -24.440 1.00 97.62 121 ARG A C 1
ATOM 974 O O . ARG A 1 121 ? -4.839 10.490 -24.858 1.00 97.62 121 ARG A O 1
ATOM 981 N N . GLN A 1 122 ? -4.537 9.040 -23.179 1.00 97.88 122 GLN A N 1
ATOM 982 C CA . GLN A 1 122 ? -5.043 9.901 -22.125 1.00 97.88 122 GLN A CA 1
ATOM 983 C C . GLN A 1 122 ? -3.898 10.749 -21.562 1.00 97.88 122 GLN A C 1
ATOM 985 O O . GLN A 1 122 ? -2.912 10.200 -21.073 1.00 97.88 122 GLN A O 1
ATOM 990 N N . ARG A 1 123 ? -4.064 12.073 -21.556 1.00 98.31 123 ARG A N 1
ATOM 991 C CA . ARG A 1 123 ? -3.253 12.988 -20.735 1.00 98.31 123 ARG A CA 1
ATOM 992 C C . ARG A 1 123 ? -3.748 12.995 -19.289 1.00 98.31 123 ARG A C 1
ATOM 994 O O . ARG A 1 123 ? -4.918 12.688 -19.059 1.00 98.31 123 ARG A O 1
ATOM 1001 N N . LEU A 1 124 ? -2.948 13.453 -18.325 1.00 98.31 124 LEU A N 1
ATOM 1002 C CA . LEU A 1 124 ? -3.418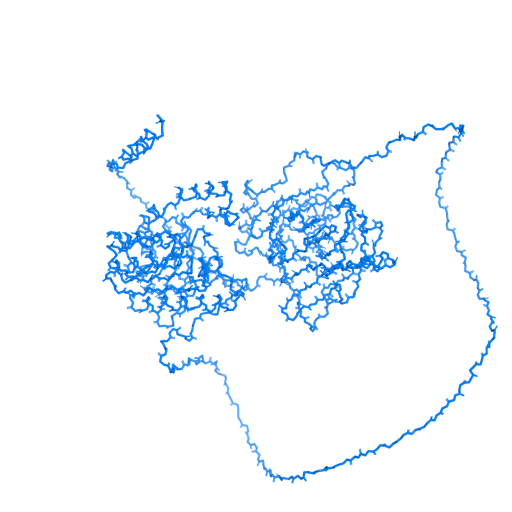 13.634 -16.941 1.00 98.31 124 LEU A CA 1
ATOM 1003 C C . LEU A 1 124 ? -4.707 14.477 -16.885 1.00 98.31 124 LEU A C 1
ATOM 1005 O O . LEU A 1 124 ? -5.594 14.196 -16.083 1.00 98.31 124 LEU A O 1
ATOM 1009 N N . GLY A 1 125 ? -4.858 15.466 -17.775 1.00 96.06 125 GLY A N 1
ATOM 1010 C CA . GLY A 1 125 ? -6.134 16.117 -18.093 1.00 96.06 125 GLY A CA 1
ATOM 1011 C C . GLY A 1 125 ? -6.706 17.035 -17.008 1.00 96.06 125 GLY A C 1
ATOM 1012 O O . GLY A 1 125 ? -7.769 17.622 -17.207 1.00 96.06 125 GLY A O 1
ATOM 1013 N N . ARG A 1 126 ? -6.018 17.181 -15.870 1.00 95.75 126 ARG A N 1
ATOM 1014 C CA . ARG A 1 126 ? -6.418 18.029 -14.743 1.00 95.75 126 ARG A CA 1
ATOM 1015 C C . ARG A 1 126 ? -5.231 18.797 -14.175 1.00 95.75 126 ARG A C 1
ATOM 1017 O O . ARG A 1 126 ? -4.115 18.296 -14.145 1.00 95.75 126 ARG A O 1
ATOM 1024 N N . ASP A 1 127 ? -5.507 19.987 -13.654 1.00 96.00 127 ASP A N 1
ATOM 1025 C CA . ASP A 1 127 ? -4.559 20.813 -12.884 1.00 96.00 127 ASP A CA 1
ATOM 1026 C C . ASP A 1 127 ? -4.171 20.203 -11.538 1.00 96.00 127 ASP A C 1
ATOM 1028 O O . ASP A 1 127 ? -3.148 20.552 -10.959 1.00 96.00 127 ASP A O 1
ATOM 1032 N N . ARG A 1 128 ? -5.024 19.326 -11.019 1.00 96.38 128 ARG A N 1
ATOM 1033 C CA . ARG A 1 128 ? -4.913 18.751 -9.690 1.00 96.38 128 ARG A CA 1
ATOM 1034 C C . ARG A 1 128 ? -5.416 17.316 -9.741 1.00 96.38 128 ARG A C 1
ATOM 1036 O O . ARG A 1 128 ? -6.500 17.077 -10.283 1.00 96.38 128 ARG A O 1
ATOM 1043 N N . GLY A 1 129 ? -4.635 16.380 -9.219 1.00 96.25 129 GLY A N 1
ATOM 1044 C CA . GLY A 1 129 ? -4.970 14.960 -9.270 1.00 96.25 129 GLY A CA 1
ATOM 1045 C C . GLY A 1 129 ? -3.851 14.049 -8.786 1.00 96.25 129 GLY A C 1
ATOM 1046 O O . GLY A 1 129 ? -2.819 14.500 -8.284 1.00 96.25 129 GLY A O 1
ATOM 1047 N N . VAL A 1 130 ? -4.096 12.750 -8.936 1.00 97.94 130 VAL A N 1
ATOM 1048 C CA . VAL A 1 130 ? -3.170 11.666 -8.610 1.00 97.94 130 VAL A CA 1
ATOM 1049 C C . VAL A 1 130 ? -3.140 10.657 -9.748 1.00 97.94 130 VAL A C 1
ATOM 1051 O O . VAL A 1 130 ? -4.182 10.287 -10.289 1.00 97.94 130 VAL A O 1
ATOM 1054 N N . LEU A 1 131 ? -1.943 10.190 -10.085 1.00 98.69 131 LEU A N 1
ATOM 1055 C CA . LEU A 1 131 ? -1.696 9.044 -10.943 1.00 98.69 131 LEU A CA 1
ATOM 1056 C C . LEU A 1 131 ? -1.171 7.906 -10.072 1.00 98.69 131 LEU A C 1
ATOM 1058 O O . LEU A 1 131 ? -0.123 8.041 -9.447 1.00 98.69 131 LEU A O 1
ATOM 1062 N N . THR A 1 132 ? -1.879 6.784 -10.065 1.00 98.12 132 THR A N 1
ATOM 1063 C CA . THR A 1 132 ? -1.493 5.579 -9.326 1.00 98.12 132 THR A CA 1
ATOM 1064 C C . THR A 1 132 ? -1.168 4.459 -10.303 1.00 98.12 132 THR A C 1
ATOM 1066 O O . THR A 1 132 ? -1.940 4.203 -11.231 1.00 98.12 132 THR A O 1
ATOM 1069 N N . ALA A 1 133 ? -0.075 3.737 -10.061 1.00 97.56 133 ALA A N 1
ATOM 1070 C CA . ALA A 1 133 ? 0.222 2.462 -10.705 1.00 97.56 133 ALA A CA 1
ATOM 1071 C C . ALA A 1 133 ? 0.708 1.424 -9.683 1.00 97.56 133 ALA A C 1
ATOM 1073 O O . ALA A 1 133 ? 1.352 1.756 -8.693 1.00 97.56 133 ALA A O 1
ATOM 1074 N N . VAL A 1 134 ? 0.414 0.149 -9.928 1.00 95.44 134 VAL A N 1
ATOM 1075 C CA . VAL A 1 134 ? 0.923 -0.977 -9.132 1.00 95.44 134 VAL A CA 1
ATOM 1076 C C . VAL A 1 134 ? 1.687 -1.904 -10.065 1.00 95.44 134 VAL A C 1
ATOM 1078 O O . VAL A 1 134 ? 1.081 -2.517 -10.946 1.00 95.44 134 VAL A O 1
ATOM 1081 N N . ILE A 1 135 ? 3.008 -1.981 -9.899 1.00 98.31 135 ILE A N 1
ATOM 1082 C CA . ILE A 1 135 ? 3.938 -2.549 -10.885 1.00 98.31 135 ILE A CA 1
ATOM 1083 C C . ILE A 1 135 ? 4.863 -3.575 -10.217 1.00 98.31 135 ILE A C 1
ATOM 1085 O O . ILE A 1 135 ? 5.364 -3.337 -9.122 1.00 98.31 135 ILE A O 1
ATOM 1089 N N . ILE A 1 136 ? 5.100 -4.710 -10.879 1.00 95.31 136 ILE A N 1
ATOM 1090 C CA . ILE A 1 136 ? 6.236 -5.606 -10.605 1.00 95.31 136 ILE A CA 1
ATOM 1091 C C . ILE A 1 136 ? 7.316 -5.275 -11.637 1.00 95.31 136 ILE A C 1
ATOM 1093 O O . ILE A 1 136 ? 7.029 -5.314 -12.838 1.00 95.31 136 ILE A O 1
ATOM 1097 N N . SER A 1 137 ? 8.527 -4.940 -11.190 1.00 96.69 137 SER A N 1
ATOM 1098 C CA . SER A 1 137 ? 9.605 -4.456 -12.065 1.00 96.69 137 SER A CA 1
ATOM 1099 C C . SER A 1 137 ? 10.683 -5.526 -12.282 1.00 96.69 137 SER A C 1
ATOM 1101 O O . SER A 1 137 ? 11.143 -6.128 -11.312 1.00 96.69 137 SER A O 1
ATOM 1103 N N . PRO A 1 138 ? 11.150 -5.765 -13.522 1.00 96.62 138 PRO A N 1
ATOM 1104 C CA . PRO A 1 138 ? 12.221 -6.716 -13.774 1.00 96.62 138 PRO A CA 1
ATOM 1105 C C . PRO A 1 138 ? 13.555 -6.155 -13.270 1.00 96.62 138 PRO A C 1
ATOM 1107 O O . PRO A 1 138 ? 14.013 -5.105 -13.719 1.00 96.62 138 PRO A O 1
ATOM 1110 N N . CYS A 1 139 ? 14.212 -6.889 -12.372 1.00 95.25 139 CYS A N 1
ATOM 1111 C CA . CYS A 1 139 ? 15.534 -6.546 -11.855 1.00 95.25 139 CYS A CA 1
ATOM 1112 C C . CYS A 1 139 ? 16.592 -7.502 -12.408 1.00 95.25 139 CYS A C 1
ATOM 1114 O O . CYS A 1 139 ? 16.708 -8.636 -11.951 1.00 95.25 139 CYS A O 1
ATOM 1116 N N . ALA A 1 140 ? 17.377 -7.039 -13.380 1.00 96.81 140 ALA A N 1
ATOM 1117 C CA . ALA A 1 140 ? 18.531 -7.767 -13.899 1.00 96.81 140 ALA A CA 1
ATOM 1118 C C . ALA A 1 140 ? 19.585 -6.812 -14.470 1.00 96.81 140 ALA A C 1
ATOM 1120 O O . ALA A 1 140 ? 19.286 -5.666 -14.812 1.00 96.81 140 ALA A O 1
ATOM 1121 N N . GLU A 1 141 ? 20.819 -7.298 -14.597 1.00 97.62 141 GLU A N 1
ATOM 1122 C CA . GLU A 1 141 ? 21.912 -6.572 -15.244 1.00 97.62 141 GLU A CA 1
ATOM 1123 C C . GLU A 1 141 ? 21.522 -6.106 -16.659 1.00 97.62 141 GLU A C 1
ATOM 1125 O O . GLU A 1 141 ? 20.924 -6.861 -17.424 1.00 97.62 141 GLU A O 1
ATOM 1130 N N . GLY A 1 142 ? 21.837 -4.852 -17.003 1.00 97.25 142 GLY A N 1
ATOM 1131 C CA . GLY A 1 142 ? 21.517 -4.283 -18.314 1.00 97.25 142 GLY A CA 1
ATOM 1132 C C . GLY A 1 142 ? 20.022 -4.076 -18.600 1.00 97.25 142 GLY A C 1
ATOM 1133 O O . GLY A 1 142 ? 19.687 -3.780 -19.743 1.00 97.25 142 GLY A O 1
ATOM 1134 N N . ILE A 1 143 ? 19.129 -4.228 -17.613 1.00 98.44 143 ILE A N 1
ATOM 1135 C CA . ILE A 1 143 ? 17.684 -3.972 -17.738 1.00 98.44 143 ILE A CA 1
ATOM 1136 C C . ILE A 1 143 ? 17.301 -2.661 -17.036 1.00 98.44 143 ILE A C 1
ATOM 1138 O O . ILE A 1 143 ? 17.805 -2.362 -15.949 1.00 98.44 143 ILE A O 1
ATOM 1142 N N . TRP A 1 144 ? 16.404 -1.901 -17.675 1.00 98.38 144 TRP A N 1
ATOM 1143 C CA . TRP A 1 144 ? 15.918 -0.591 -17.235 1.00 98.38 144 TRP A CA 1
ATOM 1144 C C . TRP A 1 144 ? 14.400 -0.433 -17.487 1.00 98.38 144 TRP A C 1
ATOM 1146 O O . TRP A 1 144 ? 13.989 0.097 -18.520 1.00 98.38 144 TRP A O 1
ATOM 1156 N N . PRO A 1 145 ? 13.523 -0.916 -16.587 1.00 98.50 145 PRO A N 1
ATOM 1157 C CA . PRO A 1 145 ? 12.106 -0.552 -16.586 1.00 98.50 145 PRO A CA 1
ATOM 1158 C C . PRO A 1 145 ? 11.904 0.909 -16.163 1.00 98.50 145 PRO A C 1
ATOM 1160 O O . PRO A 1 145 ? 12.603 1.395 -15.270 1.00 98.50 145 PRO A O 1
ATOM 1163 N N . ALA A 1 146 ? 10.916 1.571 -16.767 1.00 98.69 146 ALA A N 1
ATOM 1164 C CA . ALA A 1 146 ? 10.530 2.942 -16.446 1.00 98.69 146 ALA A CA 1
ATOM 1165 C C . ALA A 1 146 ? 9.003 3.145 -16.485 1.00 98.69 146 ALA A C 1
ATOM 1167 O O . ALA A 1 146 ? 8.318 2.678 -17.404 1.00 98.69 146 ALA A O 1
ATOM 1168 N N . PHE A 1 147 ? 8.492 3.897 -15.508 1.00 98.88 147 PHE A N 1
ATOM 1169 C CA . PHE A 1 147 ? 7.141 4.458 -15.434 1.00 98.88 147 PHE A CA 1
ATOM 1170 C C . PHE A 1 147 ? 7.243 5.954 -15.107 1.00 98.88 147 PHE A C 1
ATOM 1172 O O . PHE A 1 147 ? 7.754 6.341 -14.054 1.00 98.88 147 PHE A O 1
ATOM 1179 N N . TRP A 1 148 ? 6.806 6.786 -16.048 1.00 98.81 148 TRP A N 1
ATOM 1180 C CA . TRP A 1 148 ? 7.224 8.186 -16.142 1.00 98.81 148 TRP A CA 1
ATOM 1181 C C . TRP A 1 148 ? 6.267 9.012 -17.005 1.00 98.81 148 TRP A C 1
ATOM 1183 O O . TRP A 1 148 ? 5.307 8.472 -17.561 1.00 98.81 148 TRP A O 1
ATOM 1193 N N . LEU A 1 149 ? 6.499 10.322 -17.094 1.00 98.81 149 LEU A N 1
ATOM 1194 C CA . LEU A 1 149 ? 5.658 11.276 -17.810 1.00 98.81 149 LEU A CA 1
ATOM 1195 C C . LEU A 1 149 ? 6.468 12.181 -18.740 1.00 98.81 149 LEU A C 1
ATOM 1197 O O . LEU A 1 149 ? 7.515 12.704 -18.357 1.00 98.81 149 LEU A O 1
ATOM 1201 N N . LEU A 1 150 ? 5.890 12.457 -19.910 1.00 98.06 150 LEU A N 1
ATOM 1202 C CA . LEU A 1 150 ? 6.321 13.507 -20.835 1.00 98.06 150 LEU A CA 1
ATOM 1203 C C . LEU A 1 150 ? 5.111 14.307 -21.337 1.00 98.06 150 LEU A C 1
ATOM 1205 O O . LEU A 1 150 ? 4.016 13.740 -21.443 1.00 98.06 150 LEU A O 1
ATOM 1209 N N . PRO A 1 151 ? 5.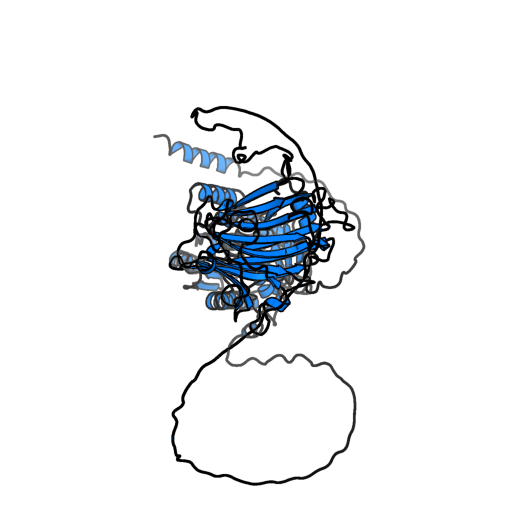276 15.588 -21.705 1.00 96.75 151 PRO A N 1
ATOM 1210 C CA . PRO A 1 151 ? 4.213 16.385 -22.305 1.00 96.75 151 PRO A CA 1
ATOM 1211 C C . PRO A 1 151 ? 3.687 15.752 -23.598 1.00 96.75 151 PRO A C 1
ATOM 1213 O O . PRO A 1 151 ? 4.427 15.097 -24.332 1.00 96.75 151 PRO A O 1
ATOM 1216 N N . GLU A 1 152 ? 2.411 15.977 -23.914 1.00 96.56 152 GLU A N 1
ATOM 1217 C CA . GLU A 1 152 ? 1.862 15.615 -25.223 1.00 96.56 152 GLU A CA 1
ATOM 1218 C C . GLU A 1 152 ? 2.671 16.269 -26.360 1.00 96.56 152 GLU A C 1
ATOM 1220 O O . GLU A 1 152 ? 2.932 17.477 -26.344 1.00 96.56 152 GLU A O 1
ATOM 1225 N N . GLU A 1 153 ? 3.044 15.460 -27.357 1.00 93.56 153 GLU A N 1
ATOM 1226 C CA . GLU A 1 153 ? 3.821 15.898 -28.517 1.00 93.56 153 GLU A CA 1
ATOM 1227 C C . GLU A 1 153 ? 3.083 16.957 -29.365 1.00 93.56 153 GLU A C 1
ATOM 1229 O O . GLU A 1 153 ? 1.871 16.857 -29.569 1.00 93.56 153 GLU A O 1
ATOM 1234 N N . PRO A 1 154 ? 3.806 17.933 -29.949 1.00 94.94 154 PRO A N 1
ATOM 1235 C CA . PRO A 1 154 ? 5.251 18.144 -29.845 1.00 94.94 154 PRO A CA 1
ATOM 1236 C C . PRO A 1 154 ? 5.661 18.837 -28.533 1.00 94.94 154 PRO A C 1
ATOM 1238 O O . PRO A 1 154 ? 4.940 19.686 -28.010 1.00 94.94 154 PRO A O 1
ATOM 1241 N N . PHE A 1 155 ? 6.860 18.511 -28.047 1.00 93.19 155 PHE A N 1
ATOM 1242 C CA . PHE A 1 155 ? 7.493 19.143 -26.887 1.00 93.19 155 PHE A CA 1
ATOM 1243 C C . PHE A 1 155 ? 9.016 19.248 -27.085 1.00 93.19 155 PHE A C 1
ATOM 1245 O O . PHE A 1 155 ? 9.588 18.578 -27.949 1.00 93.19 155 PHE A O 1
ATOM 1252 N N . SER A 1 156 ? 9.670 20.099 -26.296 1.00 90.25 156 SER A N 1
ATOM 1253 C CA . SER A 1 156 ? 11.116 20.346 -26.300 1.00 90.25 156 SER A CA 1
ATOM 1254 C C . SER A 1 156 ? 11.750 19.840 -25.005 1.00 90.25 156 SER A C 1
ATOM 1256 O O . SER A 1 156 ? 11.585 20.444 -23.948 1.00 90.25 156 SER A O 1
ATOM 1258 N N . TRP A 1 157 ? 12.502 18.741 -25.077 1.00 88.00 157 TRP A N 1
ATOM 1259 C CA . TRP A 1 157 ? 13.210 18.189 -23.918 1.00 88.00 157 TRP A CA 1
ATOM 1260 C C . TRP A 1 157 ? 14.519 18.949 -23.615 1.00 88.00 157 TRP A C 1
ATOM 1262 O O . TRP A 1 157 ? 15.230 19.311 -24.559 1.00 88.00 157 TRP A O 1
ATOM 1272 N N . PRO A 1 158 ? 14.896 19.165 -22.338 1.00 87.50 158 PRO A N 1
ATOM 1273 C CA . PRO A 1 158 ? 14.117 18.920 -21.121 1.00 87.50 158 PRO A CA 1
ATOM 1274 C C . PRO A 1 158 ? 13.225 20.109 -20.720 1.00 87.50 158 PRO A C 1
ATOM 1276 O O . PRO A 1 158 ? 12.531 20.022 -19.716 1.00 87.50 158 PRO A O 1
ATOM 1279 N N . VAL A 1 159 ? 13.226 21.211 -21.482 1.00 87.25 159 VAL A N 1
ATOM 1280 C CA . VAL A 1 159 ? 12.562 22.488 -21.139 1.00 87.25 159 VAL A CA 1
ATOM 1281 C C . VAL A 1 159 ? 11.087 22.324 -20.760 1.00 87.25 159 VAL A C 1
ATOM 1283 O O . VAL A 1 159 ? 10.668 22.867 -19.742 1.00 87.25 159 VAL A O 1
ATOM 1286 N N . ASP A 1 160 ? 10.318 21.558 -21.538 1.00 92.00 160 ASP A N 1
ATOM 1287 C CA . ASP A 1 160 ? 8.883 21.345 -21.293 1.00 92.00 160 ASP A CA 1
ATOM 1288 C C . ASP A 1 160 ? 8.596 20.369 -20.126 1.00 92.00 160 ASP A C 1
ATOM 1290 O O . ASP A 1 160 ? 7.437 20.216 -19.730 1.00 92.00 160 ASP A O 1
ATOM 1294 N N . GLY A 1 161 ? 9.637 19.763 -19.544 1.00 92.94 161 GLY A N 1
ATOM 1295 C CA . GLY A 1 161 ? 9.603 18.906 -18.358 1.00 92.94 161 GLY A CA 1
ATOM 1296 C C . GLY A 1 161 ? 9.554 17.400 -18.635 1.00 92.94 161 GLY A C 1
ATOM 1297 O O . GLY A 1 161 ? 9.023 16.947 -19.645 1.00 92.94 161 GLY A O 1
ATOM 1298 N N . GLU A 1 162 ? 10.087 16.624 -17.693 1.00 96.12 162 GLU A N 1
ATOM 1299 C CA . GLU A 1 162 ? 10.026 15.156 -17.630 1.00 96.12 162 GLU A CA 1
ATOM 1300 C C . GLU A 1 162 ? 9.951 14.736 -16.154 1.00 96.12 162 GLU A C 1
ATOM 1302 O O . GLU A 1 162 ? 10.629 15.321 -15.302 1.00 96.12 162 GLU A O 1
ATOM 1307 N N . ILE A 1 163 ? 9.067 13.784 -15.840 1.00 98.19 163 ILE A N 1
ATOM 1308 C CA . ILE A 1 163 ? 8.757 13.356 -14.468 1.00 98.19 163 ILE A CA 1
ATOM 1309 C C . ILE A 1 163 ? 8.831 11.835 -14.396 1.00 98.19 163 ILE A C 1
ATOM 1311 O O . ILE A 1 163 ? 7.911 11.140 -14.832 1.00 98.19 163 ILE A O 1
ATOM 1315 N N . ASP A 1 164 ? 9.873 11.313 -13.766 1.00 98.19 164 ASP A N 1
ATOM 1316 C CA . ASP A 1 164 ? 10.068 9.878 -13.608 1.00 98.19 164 ASP A CA 1
ATOM 1317 C C . ASP A 1 164 ? 9.564 9.448 -12.239 1.00 98.19 164 ASP A C 1
ATOM 1319 O O . ASP A 1 164 ? 10.013 9.918 -11.187 1.00 98.19 164 ASP A O 1
ATOM 1323 N N . ILE A 1 165 ? 8.561 8.576 -12.247 1.00 98.69 165 ILE A N 1
ATOM 1324 C CA . ILE A 1 165 ? 7.903 8.120 -11.025 1.00 98.69 165 ILE A CA 1
ATOM 1325 C C . ILE A 1 165 ? 8.663 6.906 -10.489 1.00 98.69 165 ILE A C 1
ATOM 1327 O O . ILE A 1 165 ? 9.008 6.858 -9.301 1.00 98.69 165 ILE A O 1
ATOM 1331 N N . ALA A 1 166 ? 8.969 5.966 -11.384 1.00 98.00 166 ALA A N 1
ATOM 1332 C CA . ALA A 1 166 ? 9.691 4.748 -11.070 1.00 98.00 166 ALA A CA 1
ATOM 1333 C C . ALA A 1 166 ? 10.654 4.325 -12.184 1.00 98.00 166 ALA A C 1
ATOM 1335 O O . ALA A 1 166 ? 10.222 3.907 -13.257 1.00 98.00 166 ALA A O 1
ATOM 1336 N N . GLU A 1 167 ? 11.951 4.339 -11.889 1.00 96.88 167 GLU A N 1
ATOM 1337 C CA . GLU A 1 167 ? 12.988 3.683 -12.684 1.00 96.88 167 GLU A CA 1
ATOM 1338 C C . GLU A 1 167 ? 13.851 2.767 -11.812 1.00 96.88 167 GLU A C 1
ATOM 1340 O O . GLU A 1 167 ? 14.154 3.094 -10.667 1.00 96.88 167 GLU A O 1
ATOM 1345 N N . THR A 1 168 ? 14.350 1.658 -12.354 1.00 95.25 168 THR A N 1
ATOM 1346 C CA . THR A 1 168 ? 15.452 0.908 -11.724 1.00 95.25 168 THR A CA 1
ATOM 1347 C C . THR A 1 168 ? 16.427 0.415 -12.782 1.00 95.25 168 THR A C 1
ATOM 1349 O O . THR A 1 168 ? 16.032 0.205 -13.926 1.00 95.25 168 THR A O 1
ATOM 1352 N N . TRP A 1 169 ? 17.703 0.251 -12.430 1.00 94.94 169 TRP A N 1
ATOM 1353 C CA . TRP A 1 169 ? 18.765 -0.049 -13.391 1.00 94.94 169 TRP A CA 1
ATOM 1354 C C . TRP A 1 169 ? 19.602 -1.236 -12.917 1.00 94.94 169 TRP A C 1
ATOM 1356 O O . TRP A 1 169 ? 19.999 -1.311 -11.755 1.00 94.94 169 TRP A O 1
ATOM 1366 N N . ASN A 1 170 ? 19.956 -2.140 -13.831 1.00 95.81 170 ASN A N 1
ATOM 1367 C CA . ASN A 1 170 ? 20.877 -3.261 -13.576 1.00 95.81 170 ASN A CA 1
ATOM 1368 C C . ASN A 1 170 ? 20.446 -4.223 -12.447 1.00 95.81 170 ASN A C 1
ATOM 1370 O O . ASN A 1 170 ? 21.266 -4.992 -11.948 1.00 95.81 170 ASN A O 1
ATOM 1374 N N . GLY A 1 171 ? 19.177 -4.183 -12.036 1.00 91.75 171 GLY A N 1
ATOM 1375 C CA . GLY A 1 171 ? 18.638 -5.020 -10.968 1.00 91.75 171 GLY A CA 1
ATOM 1376 C C . GLY A 1 171 ? 19.101 -4.670 -9.553 1.00 91.75 171 GLY A C 1
ATOM 1377 O O . GLY A 1 171 ? 18.976 -5.501 -8.658 1.00 91.75 171 GLY A O 1
ATOM 1378 N N . ASP A 1 172 ? 19.584 -3.449 -9.317 1.00 94.12 172 ASP A N 1
ATOM 1379 C CA . ASP A 1 172 ? 20.070 -3.000 -8.001 1.00 94.12 172 ASP A CA 1
ATOM 1380 C C . ASP A 1 172 ? 18.982 -2.775 -6.929 1.00 94.12 172 ASP A C 1
ATOM 1382 O O . ASP A 1 172 ? 19.287 -2.341 -5.807 1.00 94.12 172 ASP A O 1
ATOM 1386 N N . CYS A 1 173 ? 17.728 -3.085 -7.282 1.00 92.44 173 CYS A N 1
ATOM 1387 C CA . CYS A 1 173 ? 16.530 -2.986 -6.452 1.00 92.44 173 CYS A CA 1
ATOM 1388 C C . CYS A 1 173 ? 16.363 -1.590 -5.823 1.00 92.44 173 CYS A C 1
ATOM 1390 O O . CYS A 1 173 ? 15.917 -1.444 -4.683 1.00 92.44 173 CYS A O 1
ATOM 1392 N N . GLU A 1 174 ? 16.760 -0.553 -6.562 1.00 94.12 174 GLU A N 1
ATOM 1393 C CA . GLU A 1 174 ? 16.583 0.849 -6.203 1.00 94.12 174 GLU A CA 1
ATOM 1394 C C . GLU A 1 174 ? 15.656 1.531 -7.194 1.00 94.12 174 GLU A C 1
ATOM 1396 O O . GLU A 1 174 ? 15.955 1.589 -8.391 1.00 94.12 174 GLU A O 1
ATOM 1401 N N . ASN A 1 175 ? 14.548 2.057 -6.675 1.00 96.88 175 ASN A N 1
ATOM 1402 C CA . ASN A 1 175 ? 13.696 2.961 -7.417 1.00 96.88 175 ASN A CA 1
ATOM 1403 C C . ASN A 1 175 ? 14.337 4.341 -7.448 1.00 96.88 175 ASN A C 1
ATOM 1405 O O . ASN A 1 175 ? 14.695 4.881 -6.403 1.00 96.88 175 ASN A O 1
ATOM 1409 N N . ARG A 1 176 ? 14.419 4.930 -8.628 1.00 95.06 176 ARG A N 1
ATOM 1410 C CA . ARG A 1 176 ? 14.818 6.311 -8.840 1.00 95.06 176 ARG A CA 1
ATOM 1411 C C . ARG A 1 176 ? 13.577 7.080 -9.251 1.00 95.06 176 ARG A C 1
ATOM 1413 O O . ARG A 1 176 ? 12.889 6.694 -10.192 1.00 95.06 176 ARG A O 1
ATOM 1420 N N . SER A 1 177 ? 13.269 8.114 -8.481 1.00 95.50 177 SER A N 1
ATOM 1421 C CA . SER A 1 177 ? 12.298 9.132 -8.866 1.00 95.50 177 SER A CA 1
ATOM 1422 C C . SER A 1 177 ? 13.080 10.347 -9.337 1.00 95.50 177 SER A C 1
ATOM 1424 O O . SER A 1 177 ? 13.970 10.822 -8.618 1.00 95.50 177 SER A O 1
ATOM 1426 N N . CYS A 1 178 ? 12.780 10.811 -10.546 1.00 92.38 178 CYS A N 1
ATOM 1427 C CA . CYS A 1 178 ? 13.550 11.844 -11.221 1.00 92.38 178 CYS A CA 1
ATOM 1428 C C . CYS A 1 178 ? 12.650 12.985 -11.708 1.00 92.38 178 CYS A C 1
ATOM 1430 O O . CYS A 1 178 ? 11.427 12.869 -11.805 1.00 92.38 178 CYS A O 1
ATOM 1432 N N . LEU A 1 179 ? 13.272 14.137 -11.928 1.00 92.50 179 LEU A N 1
ATOM 1433 C CA . LEU A 1 179 ? 12.632 15.340 -12.448 1.00 92.50 179 LEU A CA 1
ATOM 1434 C C . LEU A 1 179 ? 13.661 16.052 -13.318 1.00 92.50 179 LEU A C 1
ATOM 1436 O O . LEU A 1 179 ? 14.750 16.348 -12.820 1.00 92.50 179 LEU A O 1
ATOM 1440 N N . HIS A 1 180 ? 13.329 16.336 -14.576 1.00 89.50 180 HIS A N 1
ATOM 1441 C CA . HIS A 1 180 ? 14.211 17.024 -15.524 1.00 89.50 180 HIS A CA 1
ATOM 1442 C C . HIS A 1 180 ? 13.515 18.268 -16.094 1.00 89.50 180 HIS A C 1
ATOM 1444 O O . HIS A 1 180 ? 12.316 18.246 -16.366 1.00 89.50 180 HIS A O 1
ATOM 1450 N N . TRP A 1 181 ? 14.263 19.367 -16.221 1.00 86.94 181 TRP A N 1
ATOM 1451 C CA . TRP A 1 181 ? 13.783 20.676 -16.684 1.00 86.94 181 TRP A CA 1
ATOM 1452 C C . TRP A 1 181 ? 14.948 21.529 -17.224 1.00 86.94 181 TRP A C 1
ATOM 1454 O O . TRP A 1 181 ? 16.106 21.126 -17.128 1.00 86.94 181 TRP A O 1
ATOM 1464 N N . GLY A 1 182 ? 14.680 22.720 -17.769 1.00 79.12 182 GLY A N 1
ATOM 1465 C CA . GLY A 1 182 ? 15.733 23.674 -18.167 1.00 79.12 182 GLY A CA 1
ATOM 1466 C C . GLY A 1 182 ? 16.615 23.209 -19.340 1.00 79.12 182 GLY A C 1
ATOM 1467 O O . GLY A 1 182 ? 16.169 22.462 -20.211 1.00 79.12 182 GLY A O 1
ATOM 1468 N N . PHE A 1 183 ? 17.870 23.670 -19.399 1.00 63.75 183 PHE A N 1
ATOM 1469 C CA . PHE A 1 183 ? 18.780 23.449 -20.535 1.00 63.75 183 PHE A CA 1
ATOM 1470 C C . PHE A 1 183 ? 19.978 22.536 -20.242 1.00 63.75 183 PHE A C 1
ATOM 1472 O O . PHE A 1 183 ? 20.514 22.506 -19.141 1.00 63.75 183 PHE A O 1
ATOM 1479 N N . HIS A 1 184 ? 20.498 21.888 -21.300 1.00 52.25 184 HIS A N 1
ATOM 1480 C CA . HIS A 1 184 ? 21.704 21.030 -21.340 1.00 52.25 184 HIS A CA 1
ATOM 1481 C C . HIS A 1 184 ? 22.841 21.445 -20.367 1.00 52.25 184 HIS A C 1
ATOM 1483 O O . HIS A 1 184 ? 23.459 20.613 -19.707 1.00 52.25 184 HIS A O 1
ATOM 1489 N N . HIS A 1 185 ? 23.140 22.738 -20.291 1.00 55.84 185 HIS A N 1
ATOM 1490 C CA . HIS A 1 185 ? 24.336 23.299 -19.655 1.00 55.84 185 HIS A CA 1
ATOM 1491 C C . HIS A 1 185 ? 24.110 23.872 -18.241 1.00 55.84 185 HIS A C 1
ATOM 1493 O O . HIS A 1 185 ? 25.053 24.382 -17.640 1.00 55.84 185 HIS A O 1
ATOM 1499 N N . GLU A 1 186 ? 22.896 23.797 -17.693 1.00 56.06 186 GLU A N 1
ATOM 1500 C CA . GLU A 1 186 ? 22.553 24.442 -16.419 1.00 56.06 186 GLU A CA 1
ATOM 1501 C C . GLU A 1 186 ? 22.831 23.551 -15.186 1.00 56.06 186 GLU A C 1
ATOM 1503 O O . GLU A 1 186 ? 22.686 22.327 -15.247 1.00 56.06 186 GLU A O 1
ATOM 1508 N N . PRO A 1 187 ? 23.225 24.128 -14.032 1.00 47.78 187 PRO A N 1
ATOM 1509 C CA . PRO A 1 187 ? 23.613 23.356 -12.846 1.00 47.78 187 PRO A CA 1
ATOM 1510 C C . PRO A 1 187 ? 22.433 22.788 -12.036 1.00 47.78 187 PRO A C 1
ATOM 1512 O O . PRO A 1 187 ? 22.652 21.960 -11.155 1.00 47.78 187 PRO A O 1
ATOM 1515 N N . GLN A 1 188 ? 21.195 23.217 -12.304 1.00 58.81 188 GLN A N 1
ATOM 1516 C CA . GLN A 1 188 ? 19.976 22.785 -11.603 1.00 58.81 188 GLN A CA 1
ATOM 1517 C C . GLN A 1 188 ? 18.881 22.451 -12.626 1.00 58.81 188 GLN A C 1
ATOM 1519 O O . GLN A 1 188 ? 17.946 23.218 -12.808 1.00 58.81 188 GLN A O 1
ATOM 1524 N N . LYS A 1 189 ? 19.061 21.332 -13.336 1.00 65.88 189 LYS A N 1
ATOM 1525 C CA . LYS A 1 189 ? 18.244 20.905 -14.497 1.00 65.88 189 LYS A CA 1
ATOM 1526 C C . LYS A 1 189 ? 17.742 19.458 -14.430 1.00 65.88 189 LYS A C 1
ATOM 1528 O O . LYS A 1 189 ? 17.037 18.981 -15.311 1.00 65.88 189 LYS A O 1
ATOM 1533 N N . HIS A 1 190 ? 18.220 18.710 -13.442 1.00 70.50 190 HIS A N 1
ATOM 1534 C CA . HIS A 1 190 ? 17.808 17.337 -13.194 1.00 70.50 190 HIS A CA 1
ATOM 1535 C C . HIS A 1 190 ? 17.983 17.021 -11.713 1.00 70.50 190 HIS A C 1
ATOM 1537 O O . HIS A 1 190 ? 18.861 17.583 -11.049 1.00 70.50 190 HIS A O 1
ATOM 1543 N N . ARG A 1 191 ? 17.172 16.102 -11.202 1.00 75.75 191 ARG A N 1
ATOM 1544 C CA . ARG A 1 191 ? 17.322 15.529 -9.867 1.00 75.75 191 ARG A CA 1
ATOM 1545 C C . ARG A 1 191 ? 16.956 14.058 -9.909 1.00 75.75 191 ARG A C 1
ATOM 1547 O O . ARG A 1 191 ? 16.021 13.694 -10.603 1.00 75.75 191 ARG A O 1
ATOM 1554 N N . VAL A 1 192 ? 17.670 13.258 -9.124 1.00 82.00 192 VAL A N 1
ATOM 1555 C CA . VAL A 1 192 ? 17.427 11.827 -8.927 1.00 82.00 192 VAL A CA 1
ATOM 1556 C C . VAL A 1 192 ? 17.370 11.572 -7.425 1.00 82.00 192 VAL A C 1
ATOM 1558 O O . VAL A 1 192 ? 18.259 12.023 -6.697 1.00 82.00 192 VAL A O 1
ATOM 1561 N N . LEU A 1 193 ? 16.349 10.859 -6.949 1.00 86.06 193 LEU A N 1
ATOM 1562 C CA . LEU A 1 193 ? 16.279 10.367 -5.574 1.00 86.06 193 LEU A CA 1
ATOM 1563 C C . LEU A 1 193 ? 16.095 8.849 -5.566 1.00 86.06 193 LEU A C 1
ATOM 1565 O O . LEU A 1 193 ? 15.114 8.329 -6.093 1.00 86.06 193 LEU A O 1
ATOM 1569 N N . GLY A 1 194 ? 17.054 8.154 -4.953 1.00 89.50 194 GLY A N 1
ATOM 1570 C CA . GLY A 1 194 ? 17.057 6.703 -4.803 1.00 89.50 194 GLY A CA 1
ATOM 1571 C C . GLY A 1 194 ? 16.292 6.231 -3.565 1.00 89.50 194 GLY A C 1
ATOM 1572 O O . GLY A 1 194 ? 16.508 6.727 -2.461 1.00 89.50 194 GLY A O 1
ATOM 1573 N N . THR A 1 195 ? 15.407 5.251 -3.742 1.00 89.94 195 THR A N 1
ATOM 1574 C CA . THR A 1 195 ? 14.699 4.530 -2.676 1.00 89.94 195 THR A CA 1
ATOM 1575 C C . THR A 1 195 ? 14.927 3.032 -2.856 1.00 89.94 195 THR A C 1
ATOM 1577 O O . THR A 1 195 ? 14.540 2.459 -3.874 1.00 89.94 195 THR A O 1
ATOM 1580 N N . LYS A 1 196 ? 15.546 2.366 -1.875 1.00 92.56 196 LYS A N 1
ATOM 1581 C CA . LYS A 1 196 ? 15.744 0.908 -1.919 1.00 92.56 196 LYS A CA 1
ATOM 1582 C C . LYS A 1 196 ? 14.430 0.164 -1.681 1.00 92.56 196 LYS A C 1
ATOM 1584 O O . LYS A 1 196 ? 13.747 0.402 -0.690 1.00 92.56 196 LYS A O 1
ATOM 1589 N N . ILE A 1 197 ? 14.129 -0.782 -2.568 1.00 88.00 197 ILE A N 1
ATOM 1590 C CA . ILE A 1 197 ? 12.973 -1.679 -2.507 1.00 88.00 197 ILE A CA 1
ATOM 1591 C C . ILE A 1 197 ? 13.479 -3.088 -2.824 1.00 88.00 197 ILE A C 1
ATOM 1593 O O . ILE A 1 197 ? 13.413 -3.550 -3.960 1.00 88.00 197 ILE A O 1
ATOM 1597 N N . HIS A 1 198 ? 14.057 -3.760 -1.826 1.00 86.06 198 HIS A N 1
ATOM 1598 C CA . HIS A 1 198 ? 14.798 -5.019 -2.007 1.00 86.06 198 HIS A CA 1
ATOM 1599 C C . HIS A 1 198 ? 14.012 -6.140 -2.714 1.00 86.06 198 HIS A C 1
ATOM 1601 O O . HIS A 1 198 ? 14.618 -7.043 -3.284 1.00 86.06 198 HIS A O 1
ATOM 1607 N N . ASP A 1 199 ? 12.683 -6.078 -2.682 1.00 81.19 199 ASP A N 1
ATOM 1608 C CA . ASP A 1 199 ? 11.745 -7.073 -3.192 1.00 81.19 199 ASP A CA 1
ATOM 1609 C C . ASP A 1 199 ? 10.916 -6.599 -4.407 1.00 81.19 199 ASP A C 1
ATOM 1611 O O . ASP A 1 199 ? 9.979 -7.292 -4.803 1.00 81.19 199 ASP A O 1
ATOM 1615 N N . MET A 1 200 ? 11.266 -5.477 -5.060 1.00 90.25 200 MET A N 1
ATOM 1616 C CA . MET A 1 200 ? 10.499 -4.925 -6.204 1.00 90.25 200 MET A CA 1
ATOM 1617 C C . MET A 1 200 ? 10.348 -5.864 -7.420 1.00 90.25 200 MET A C 1
ATOM 1619 O O . MET A 1 200 ? 9.491 -5.642 -8.276 1.00 90.25 200 MET A O 1
ATOM 1623 N N . HIS A 1 201 ? 11.175 -6.909 -7.492 1.00 87.25 201 HIS A N 1
ATOM 1624 C CA . HIS A 1 201 ? 11.120 -7.968 -8.503 1.00 87.25 201 HIS A CA 1
ATOM 1625 C C . HIS A 1 201 ? 10.222 -9.151 -8.109 1.00 87.25 201 HIS A C 1
ATOM 1627 O O . HIS A 1 201 ? 9.848 -9.951 -8.963 1.00 87.25 201 HIS A O 1
ATOM 1633 N N . ALA A 1 202 ? 9.910 -9.288 -6.818 1.00 79.31 202 ALA A N 1
ATOM 1634 C CA . ALA A 1 202 ? 9.196 -10.422 -6.237 1.00 79.31 202 ALA A CA 1
ATOM 1635 C C . ALA A 1 202 ? 7.748 -10.084 -5.848 1.00 79.31 202 ALA A C 1
ATOM 1637 O O . ALA A 1 202 ? 6.917 -10.987 -5.755 1.00 79.31 202 ALA A O 1
ATOM 1638 N N . ARG A 1 203 ? 7.424 -8.799 -5.648 1.00 91.25 203 ARG A N 1
ATOM 1639 C CA . ARG A 1 203 ? 6.070 -8.336 -5.315 1.00 91.25 203 ARG A CA 1
ATOM 1640 C C . ARG A 1 203 ? 5.632 -7.135 -6.158 1.00 91.25 203 ARG A C 1
ATOM 1642 O O . ARG A 1 203 ? 6.473 -6.437 -6.720 1.00 91.25 203 ARG A O 1
ATOM 1649 N N . PRO A 1 204 ? 4.322 -6.835 -6.206 1.00 84.62 204 PRO A N 1
ATOM 1650 C CA . PRO A 1 204 ? 3.846 -5.560 -6.718 1.00 84.62 204 PRO A CA 1
ATOM 1651 C C . PRO A 1 204 ? 4.244 -4.422 -5.770 1.00 84.62 204 PRO A C 1
ATOM 1653 O O . PRO A 1 204 ? 4.038 -4.510 -4.557 1.00 84.62 204 PRO A O 1
ATOM 1656 N N . VAL A 1 205 ? 4.775 -3.347 -6.341 1.00 87.81 205 VAL A N 1
ATOM 1657 C CA . VAL A 1 205 ? 5.067 -2.077 -5.670 1.00 87.81 205 VAL A CA 1
ATOM 1658 C C . VAL A 1 205 ? 4.021 -1.060 -6.103 1.00 87.81 205 VAL A C 1
ATOM 1660 O O . VAL A 1 205 ? 3.704 -0.965 -7.292 1.00 87.81 205 VAL A O 1
ATOM 1663 N N . ARG A 1 206 ? 3.462 -0.311 -5.152 1.00 95.75 206 ARG A N 1
ATOM 1664 C CA . ARG A 1 206 ? 2.540 0.787 -5.445 1.00 95.75 206 ARG A CA 1
ATOM 1665 C C . ARG A 1 206 ? 3.316 2.089 -5.607 1.00 95.75 206 ARG A C 1
ATOM 1667 O O . ARG A 1 206 ? 4.075 2.471 -4.723 1.00 95.75 206 ARG A O 1
ATOM 1674 N N . TYR A 1 207 ? 3.044 2.791 -6.696 1.00 98.19 207 TYR A N 1
ATOM 1675 C CA . TYR A 1 207 ? 3.536 4.129 -6.980 1.00 98.19 207 TYR A CA 1
ATOM 1676 C C . TYR A 1 207 ? 2.344 5.078 -7.078 1.00 98.19 207 TYR A C 1
ATOM 1678 O O . TYR A 1 207 ? 1.424 4.820 -7.858 1.00 98.19 207 TYR A O 1
ATOM 1686 N N . ASP A 1 208 ? 2.359 6.173 -6.322 1.00 97.75 208 ASP A N 1
ATOM 1687 C CA . ASP A 1 208 ? 1.415 7.279 -6.502 1.00 97.75 208 ASP A CA 1
ATOM 1688 C C . ASP A 1 208 ? 2.197 8.563 -6.802 1.00 97.75 208 ASP A C 1
ATOM 1690 O O . ASP A 1 208 ? 3.210 8.855 -6.170 1.00 97.75 208 ASP A O 1
ATOM 1694 N N . PHE A 1 209 ? 1.720 9.349 -7.759 1.00 98.50 209 PHE A N 1
ATOM 1695 C CA . PHE A 1 209 ? 2.260 10.659 -8.098 1.00 98.50 209 PHE A CA 1
ATOM 1696 C C . PHE A 1 209 ? 1.128 11.682 -8.032 1.00 98.50 209 PHE A C 1
ATOM 1698 O O . PHE A 1 209 ? 0.172 11.610 -8.805 1.00 98.50 209 PHE A O 1
ATOM 1705 N N . ALA A 1 210 ? 1.217 12.610 -7.081 1.00 98.19 210 ALA A N 1
ATOM 1706 C CA . ALA A 1 210 ? 0.209 13.632 -6.830 1.00 98.19 210 ALA A CA 1
ATOM 1707 C C . ALA A 1 210 ? 0.719 15.006 -7.264 1.00 98.19 210 ALA A C 1
ATOM 1709 O O . ALA A 1 210 ? 1.849 15.374 -6.936 1.00 98.19 210 ALA A O 1
ATOM 1710 N N . TRP A 1 211 ? -0.123 15.784 -7.945 1.00 98.06 211 TRP A N 1
ATOM 1711 C CA . TRP A 1 211 ? 0.202 17.149 -8.359 1.00 98.06 211 TRP A CA 1
ATOM 1712 C C . TRP A 1 211 ? -0.922 18.132 -8.030 1.00 98.06 211 TRP A C 1
ATOM 1714 O O . TRP A 1 211 ? -2.109 17.814 -8.125 1.00 98.06 211 TRP A O 1
ATOM 1724 N N . ASP A 1 212 ? -0.533 19.353 -7.678 1.00 97.56 212 ASP A N 1
ATOM 1725 C CA . ASP A 1 212 ? -1.420 20.483 -7.427 1.00 97.56 212 ASP A CA 1
ATOM 1726 C C . ASP A 1 212 ? -0.883 21.734 -8.133 1.00 97.56 212 ASP A C 1
ATOM 1728 O O . ASP A 1 212 ? 0.070 22.370 -7.675 1.00 97.56 212 ASP A O 1
ATOM 1732 N N . GLN A 1 213 ? -1.494 22.081 -9.266 1.00 95.88 213 GLN A N 1
ATOM 1733 C CA . GLN A 1 213 ? -1.159 23.228 -10.112 1.00 95.88 213 GLN A CA 1
ATOM 1734 C C . GLN A 1 213 ? -2.397 24.122 -10.325 1.00 95.88 213 GLN A C 1
ATOM 1736 O O . GLN A 1 213 ? -2.988 24.126 -11.408 1.00 95.88 213 GLN A O 1
ATOM 1741 N N . PRO A 1 214 ? -2.837 24.897 -9.314 1.00 86.62 214 PRO A N 1
ATOM 1742 C CA . PRO A 1 214 ? -4.035 25.724 -9.432 1.00 86.62 214 PRO A CA 1
ATOM 1743 C C . PRO A 1 214 ? -3.975 26.696 -10.623 1.00 86.62 214 PRO A C 1
ATOM 1745 O O . PRO A 1 214 ? -3.152 27.610 -10.668 1.00 86.62 214 PRO A O 1
ATOM 1748 N N . GLY A 1 215 ? -4.873 26.510 -11.594 1.00 86.44 215 GLY A N 1
ATOM 1749 C CA . GLY A 1 215 ? -4.981 27.365 -12.777 1.00 86.44 215 GLY A CA 1
ATOM 1750 C C . GLY A 1 215 ? -4.019 27.028 -13.921 1.00 86.44 215 GLY A C 1
ATOM 1751 O O . GLY A 1 215 ? -3.903 27.838 -14.840 1.00 86.44 215 GLY A O 1
ATOM 1752 N N . GLY A 1 216 ? -3.337 25.877 -13.885 1.00 86.12 216 GLY A N 1
ATOM 1753 C CA . GLY A 1 216 ? -2.633 25.317 -15.047 1.00 86.12 216 GLY A CA 1
ATOM 1754 C C . GLY A 1 216 ? -1.451 26.150 -15.541 1.00 86.12 216 GLY A C 1
ATOM 1755 O O . GLY A 1 216 ? -1.099 26.083 -16.716 1.00 86.12 216 GLY A O 1
ATOM 1756 N N . ARG A 1 217 ? -0.871 26.990 -14.678 1.00 88.12 217 ARG A N 1
ATOM 1757 C CA . ARG A 1 217 ? 0.234 27.881 -15.041 1.00 88.12 217 ARG A CA 1
ATOM 1758 C C . ARG A 1 217 ? 1.534 27.086 -15.128 1.00 88.12 217 ARG A C 1
ATOM 1760 O O . ARG A 1 217 ? 1.962 26.506 -14.133 1.00 88.12 217 ARG A O 1
ATOM 1767 N N . ALA A 1 218 ? 2.150 27.087 -16.310 1.00 83.69 218 ALA A N 1
ATOM 1768 C CA . ALA A 1 218 ? 3.473 26.508 -16.535 1.00 83.69 218 ALA A CA 1
ATOM 1769 C C . ALA A 1 218 ? 4.481 27.042 -15.500 1.00 83.69 218 ALA A C 1
ATOM 1771 O O . ALA A 1 218 ? 4.444 28.224 -15.151 1.00 83.69 218 ALA A O 1
ATOM 1772 N N . GLY A 1 219 ? 5.345 26.164 -14.987 1.00 81.00 219 GLY A N 1
ATOM 1773 C CA . GLY A 1 219 ? 6.325 26.520 -13.956 1.00 81.00 219 GLY A CA 1
ATOM 1774 C C . GLY A 1 219 ? 5.771 26.952 -12.595 1.00 81.00 219 GLY A C 1
A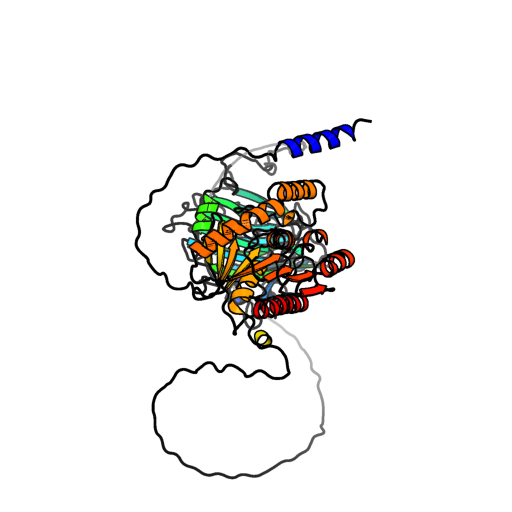TOM 1775 O O . GLY A 1 219 ? 6.452 27.662 -11.861 1.00 81.00 219 GLY A O 1
ATOM 1776 N N . GLN A 1 220 ? 4.526 26.597 -12.262 1.00 89.62 220 GLN A N 1
ATOM 1777 C CA . GLN A 1 220 ? 3.924 26.872 -10.952 1.00 89.62 220 GLN A CA 1
ATOM 1778 C C . GLN A 1 220 ? 3.171 25.639 -10.457 1.00 89.62 220 GLN A C 1
ATOM 1780 O O . GLN A 1 220 ? 2.568 24.926 -11.256 1.00 89.62 220 GLN A O 1
ATOM 1785 N N . GLY A 1 221 ? 3.173 25.400 -9.145 1.00 95.38 221 GLY A N 1
ATOM 1786 C CA . GLY A 1 221 ? 2.487 24.272 -8.507 1.00 95.38 221 GLY A CA 1
ATOM 1787 C C . GLY A 1 221 ? 3.440 23.301 -7.811 1.00 95.38 221 GLY A C 1
ATOM 1788 O O . GLY A 1 221 ? 4.634 23.565 -7.686 1.00 95.38 221 GLY A O 1
ATOM 1789 N N . ARG A 1 222 ? 2.888 22.198 -7.304 1.00 97.06 222 ARG A N 1
ATOM 1790 C CA . ARG A 1 222 ? 3.537 21.287 -6.348 1.00 97.06 222 ARG A CA 1
ATOM 1791 C C . ARG A 1 222 ? 3.336 19.831 -6.753 1.00 97.06 222 ARG A C 1
ATOM 1793 O O . ARG A 1 222 ? 2.280 19.484 -7.274 1.00 97.06 222 ARG A O 1
ATOM 1800 N N . MET A 1 223 ? 4.321 18.985 -6.478 1.00 97.62 223 MET A N 1
ATOM 180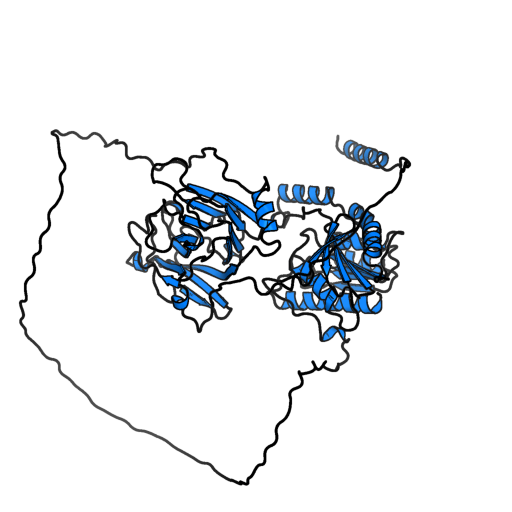1 C CA . MET A 1 223 ? 4.348 17.561 -6.823 1.00 97.62 223 MET A CA 1
ATOM 1802 C C . MET A 1 223 ? 4.891 16.732 -5.654 1.00 97.62 223 MET A C 1
ATOM 1804 O O . MET A 1 223 ? 5.857 17.141 -5.004 1.00 97.62 223 MET A O 1
ATOM 1808 N N . VAL A 1 224 ? 4.305 15.557 -5.408 1.00 97.69 224 VAL A N 1
ATOM 1809 C CA . VAL A 1 224 ? 4.782 14.577 -4.418 1.00 97.69 224 VAL A CA 1
ATOM 1810 C C . VAL A 1 224 ? 4.728 13.167 -5.012 1.00 97.69 224 VAL A C 1
ATOM 1812 O O . VAL A 1 224 ? 3.717 12.758 -5.582 1.00 97.69 224 VAL A O 1
ATOM 1815 N N . TRP A 1 225 ? 5.824 12.428 -4.852 1.00 98.12 225 TRP A N 1
ATOM 1816 C CA . TRP A 1 225 ? 5.987 11.035 -5.253 1.00 98.12 225 TRP A CA 1
ATOM 1817 C C . TRP A 1 225 ? 5.849 10.136 -4.031 1.00 98.12 225 TRP A C 1
ATOM 1819 O O . TRP A 1 225 ? 6.427 10.420 -2.977 1.00 98.12 225 TRP A O 1
ATOM 1829 N N . TYR A 1 226 ? 5.163 9.013 -4.201 1.00 95.00 226 TYR A N 1
ATOM 1830 C CA . TYR A 1 226 ? 4.927 8.021 -3.167 1.00 95.00 226 TYR A CA 1
ATOM 1831 C C . TYR A 1 226 ? 5.322 6.624 -3.632 1.00 95.00 226 TYR A C 1
ATOM 1833 O O . TYR A 1 226 ? 5.037 6.236 -4.765 1.00 95.00 226 TYR A O 1
ATOM 1841 N N . ILE A 1 227 ? 5.905 5.852 -2.717 1.00 94.50 227 ILE A N 1
ATOM 1842 C CA . ILE A 1 227 ? 6.212 4.430 -2.897 1.00 94.50 227 ILE A CA 1
ATOM 1843 C C . ILE A 1 227 ? 5.618 3.672 -1.715 1.00 94.50 227 ILE A C 1
ATOM 1845 O O . ILE A 1 227 ? 5.913 3.991 -0.563 1.00 94.50 227 ILE A O 1
ATOM 1849 N N . ASP A 1 228 ? 4.731 2.717 -1.997 1.00 85.94 228 ASP A N 1
ATOM 1850 C CA . ASP A 1 228 ? 3.933 1.976 -1.009 1.00 85.94 228 ASP A CA 1
ATOM 1851 C C . ASP A 1 228 ? 3.294 2.907 0.049 1.00 85.94 228 ASP A C 1
ATOM 1853 O O . ASP A 1 228 ? 3.253 2.627 1.245 1.00 85.94 228 ASP A O 1
ATOM 1857 N N . GLY A 1 229 ? 2.822 4.075 -0.407 1.00 83.38 229 GLY A N 1
ATOM 1858 C CA . GLY A 1 229 ? 2.212 5.115 0.422 1.00 83.38 229 GLY A CA 1
ATOM 1859 C C . GLY A 1 229 ? 3.179 6.015 1.209 1.00 83.38 229 GLY A C 1
ATOM 1860 O O . GLY A 1 229 ? 2.722 6.960 1.852 1.00 83.38 229 GLY A O 1
ATOM 1861 N N . ARG A 1 230 ? 4.496 5.808 1.154 1.00 85.88 230 ARG A N 1
ATOM 1862 C CA . ARG A 1 230 ? 5.473 6.693 1.815 1.00 85.88 230 ARG A CA 1
ATOM 1863 C C . ARG A 1 230 ? 5.885 7.814 0.859 1.00 85.88 230 ARG A C 1
ATOM 1865 O O . ARG A 1 230 ? 6.261 7.488 -0.265 1.00 85.88 230 ARG A O 1
ATOM 1872 N N . PRO A 1 231 ? 5.835 9.099 1.253 1.00 91.31 231 PRO A N 1
ATOM 1873 C CA . PRO A 1 231 ? 6.289 10.189 0.395 1.00 91.31 231 PRO A CA 1
ATOM 1874 C C . PRO A 1 231 ? 7.822 10.153 0.282 1.00 91.31 231 PRO A C 1
ATOM 1876 O O . PRO A 1 231 ? 8.531 10.339 1.271 1.00 91.31 231 PRO A O 1
ATOM 1879 N N . VAL A 1 232 ? 8.341 9.886 -0.919 1.00 92.88 232 VAL A N 1
ATOM 1880 C CA . VAL A 1 232 ? 9.786 9.699 -1.169 1.00 92.88 232 VAL A CA 1
ATOM 1881 C C . VAL A 1 232 ? 10.466 10.930 -1.757 1.00 92.88 232 VAL A C 1
ATOM 1883 O O . VAL A 1 232 ? 11.664 11.115 -1.573 1.00 92.88 232 VAL A O 1
ATOM 1886 N N . MET A 1 233 ? 9.717 11.798 -2.438 1.00 94.62 233 MET A N 1
ATOM 1887 C CA . MET A 1 233 ? 10.229 13.030 -3.036 1.00 94.62 233 MET A CA 1
ATOM 1888 C C . MET A 1 233 ? 9.108 14.066 -3.132 1.00 94.62 233 MET A C 1
ATOM 1890 O O . MET A 1 233 ? 7.963 13.713 -3.410 1.00 94.62 233 MET A O 1
ATOM 1894 N N . LYS A 1 234 ? 9.436 15.348 -2.937 1.00 94.62 234 LYS A N 1
ATOM 1895 C CA . LYS A 1 234 ? 8.548 16.476 -3.260 1.00 94.62 234 LYS A CA 1
ATOM 1896 C C . LYS A 1 234 ? 9.278 17.584 -4.016 1.00 94.62 234 LYS A C 1
ATOM 1898 O O . LYS A 1 234 ? 10.454 17.851 -3.753 1.00 94.62 234 LYS A O 1
ATOM 1903 N N . ALA A 1 235 ? 8.561 18.232 -4.928 1.00 94.19 235 ALA A N 1
ATOM 1904 C CA . ALA A 1 235 ? 9.077 19.266 -5.819 1.00 94.19 235 ALA A CA 1
ATOM 1905 C C . ALA A 1 235 ? 8.046 20.361 -6.094 1.00 94.19 235 ALA A C 1
ATOM 1907 O O . ALA A 1 235 ? 6.855 20.082 -6.204 1.00 94.19 235 ALA A O 1
ATOM 1908 N N . GLU A 1 236 ? 8.504 21.597 -6.267 1.00 94.12 236 GLU A N 1
ATOM 1909 C CA . GLU A 1 236 ? 7.728 22.590 -7.015 1.00 94.12 236 GLU A CA 1
ATOM 1910 C C . GLU A 1 236 ? 7.856 22.290 -8.515 1.00 94.12 236 GLU A C 1
ATOM 1912 O O . GLU A 1 236 ? 8.828 21.664 -8.943 1.00 94.12 236 GLU A O 1
ATOM 1917 N N . ILE A 1 237 ? 6.867 22.694 -9.311 1.00 93.69 237 ILE A N 1
ATOM 1918 C CA . ILE A 1 237 ? 6.889 22.526 -10.770 1.00 93.69 237 ILE A CA 1
ATOM 1919 C C . ILE A 1 237 ? 7.882 23.542 -11.360 1.00 93.69 237 ILE A C 1
ATOM 1921 O O . ILE A 1 237 ? 7.613 24.739 -11.252 1.00 93.69 237 ILE A O 1
ATOM 1925 N N . PRO A 1 238 ? 9.009 23.118 -11.970 1.00 90.75 238 PRO A N 1
ATOM 1926 C CA . PRO A 1 238 ? 10.058 24.045 -12.398 1.00 90.75 238 PRO A CA 1
ATOM 1927 C C . PRO A 1 238 ? 9.641 24.946 -13.562 1.00 90.75 238 PRO A C 1
ATOM 1929 O O . PRO A 1 238 ? 8.869 24.525 -14.426 1.00 90.75 238 PRO A O 1
ATOM 1932 N N . GLU A 1 239 ? 10.205 26.154 -13.639 1.00 87.25 239 GLU A N 1
ATOM 1933 C CA . GLU A 1 239 ? 10.008 27.069 -14.772 1.00 87.25 239 GLU A CA 1
ATOM 1934 C C . GLU A 1 239 ? 10.289 26.387 -16.126 1.00 87.25 239 GLU A C 1
ATOM 1936 O O . GLU A 1 239 ? 11.177 25.543 -16.244 1.00 87.25 239 GLU A O 1
ATOM 1941 N N . GLY A 1 240 ? 9.483 26.715 -17.141 1.00 87.50 240 GLY A N 1
ATOM 1942 C CA . GLY A 1 240 ? 9.480 26.046 -18.448 1.00 87.50 240 GLY A CA 1
ATOM 1943 C C . GLY A 1 240 ? 8.564 24.819 -18.522 1.00 87.50 240 GLY A C 1
ATOM 1944 O O . GLY A 1 240 ? 7.915 24.622 -19.548 1.00 87.50 240 GLY A O 1
ATOM 1945 N N . THR A 1 241 ? 8.411 24.065 -17.426 1.00 91.62 241 THR A N 1
ATOM 1946 C CA . THR A 1 241 ? 7.602 22.831 -17.395 1.00 91.62 241 THR A CA 1
ATOM 1947 C C . THR A 1 241 ? 6.167 23.090 -17.851 1.00 91.62 241 THR A C 1
ATOM 1949 O O . THR A 1 241 ? 5.467 23.943 -17.283 1.00 91.62 241 THR A O 1
ATOM 1952 N N . ARG A 1 242 ? 5.708 22.332 -18.856 1.00 93.94 242 ARG A N 1
ATOM 1953 C CA . ARG A 1 242 ? 4.339 22.423 -19.379 1.00 93.94 242 ARG A CA 1
ATOM 1954 C C . ARG A 1 242 ? 3.304 22.062 -18.305 1.00 93.94 242 ARG A C 1
ATOM 1956 O O . ARG A 1 242 ? 3.623 21.371 -17.337 1.00 93.94 242 ARG A O 1
ATOM 1963 N N . PRO A 1 243 ? 2.046 22.521 -18.444 1.00 96.50 243 PRO A N 1
ATOM 1964 C CA . PRO A 1 243 ? 1.008 22.225 -17.464 1.00 96.50 243 PRO A CA 1
ATOM 1965 C C . PRO A 1 243 ? 0.831 20.715 -17.268 1.00 96.50 243 PRO A C 1
ATOM 1967 O O . PRO A 1 243 ? 0.737 19.974 -18.244 1.00 96.50 243 PRO A O 1
ATOM 1970 N N . MET A 1 244 ? 0.711 20.250 -16.023 1.00 97.38 244 MET A N 1
ATOM 1971 C CA . MET A 1 244 ? 0.617 18.820 -15.697 1.00 97.38 244 MET A CA 1
ATOM 1972 C C . MET A 1 244 ? -0.559 18.145 -16.405 1.00 97.38 244 MET A C 1
ATOM 1974 O O . MET A 1 244 ? -0.451 17.001 -16.833 1.00 97.38 244 MET A O 1
ATOM 1978 N N . ARG A 1 245 ? -1.656 18.880 -16.630 1.00 97.12 245 ARG A N 1
ATOM 1979 C CA . ARG A 1 245 ? -2.808 18.431 -17.430 1.00 97.12 245 ARG A CA 1
ATOM 1980 C C . ARG A 1 245 ? -2.456 17.961 -18.852 1.00 97.12 245 ARG A C 1
ATOM 1982 O O . ARG A 1 245 ? -3.220 17.173 -19.405 1.00 97.12 245 ARG A O 1
ATOM 1989 N N . ASP A 1 246 ? -1.343 18.422 -19.422 1.00 96.88 246 ASP A N 1
ATOM 1990 C CA . ASP A 1 246 ? -0.881 18.083 -20.772 1.00 96.88 246 ASP A CA 1
ATOM 1991 C C . ASP A 1 246 ? 0.079 16.882 -20.786 1.00 96.88 246 ASP A C 1
ATOM 1993 O O . ASP A 1 246 ? 0.403 16.380 -21.861 1.00 96.88 246 ASP A O 1
ATOM 1997 N N . MET A 1 247 ? 0.524 16.405 -19.620 1.00 98.25 247 MET A N 1
ATOM 1998 C CA . MET A 1 247 ? 1.434 15.265 -19.507 1.00 98.25 247 MET A CA 1
ATOM 1999 C C . MET A 1 247 ? 0.738 13.957 -19.901 1.00 98.25 247 MET A C 1
ATOM 2001 O O . MET A 1 247 ? -0.413 13.705 -19.537 1.00 98.25 247 MET A O 1
ATOM 2005 N N . THR A 1 248 ? 1.458 13.111 -20.625 1.00 98.69 248 THR A N 1
ATOM 2006 C CA . THR A 1 248 ? 1.099 11.737 -21.000 1.00 98.69 248 THR A CA 1
ATOM 2007 C C . THR A 1 248 ? 1.901 10.743 -20.168 1.00 98.69 248 THR A C 1
ATOM 2009 O O . THR A 1 248 ? 2.947 11.083 -19.621 1.00 98.69 248 THR A O 1
ATOM 2012 N N . ILE A 1 249 ? 1.399 9.517 -20.047 1.00 98.88 249 ILE A N 1
ATOM 2013 C CA . ILE A 1 249 ? 1.989 8.450 -19.240 1.00 98.88 249 ILE A CA 1
ATOM 2014 C C . ILE A 1 249 ? 2.821 7.549 -20.141 1.00 98.88 249 ILE A C 1
ATOM 2016 O O . ILE A 1 249 ? 2.328 7.086 -21.169 1.00 98.88 249 ILE A O 1
ATOM 2020 N N . LEU A 1 250 ? 4.049 7.251 -19.731 1.00 98.88 250 LEU A N 1
ATOM 2021 C CA . LEU A 1 250 ? 4.955 6.362 -20.436 1.00 98.88 250 LEU A CA 1
ATOM 2022 C C . LEU A 1 250 ? 5.288 5.124 -19.609 1.00 98.88 250 LEU A C 1
ATOM 2024 O O . LEU A 1 250 ? 5.448 5.174 -18.388 1.00 98.88 250 LEU A O 1
ATOM 2028 N N . LEU A 1 251 ? 5.386 3.998 -20.314 1.00 98.88 251 LEU A N 1
ATOM 2029 C CA . LEU A 1 251 ? 5.779 2.703 -19.773 1.00 98.88 251 LEU A CA 1
ATOM 2030 C C . LEU A 1 251 ? 6.720 2.009 -20.766 1.00 98.88 251 LEU A C 1
ATOM 2032 O O . LEU A 1 251 ? 6.349 1.794 -21.925 1.00 98.88 251 LEU A O 1
ATOM 2036 N N . ASN A 1 252 ? 7.915 1.617 -20.326 1.00 98.88 252 ASN A N 1
ATOM 2037 C CA . ASN A 1 252 ? 8.851 0.835 -21.142 1.00 98.88 252 ASN A CA 1
ATOM 2038 C C . ASN A 1 252 ? 9.769 -0.054 -20.303 1.00 98.88 252 ASN A C 1
ATOM 2040 O O . ASN A 1 252 ? 9.906 0.122 -19.096 1.00 98.88 252 ASN A O 1
ATOM 2044 N N . VAL A 1 253 ? 10.441 -0.985 -20.984 1.00 98.69 253 VAL A N 1
ATOM 2045 C CA . VAL A 1 253 ? 11.636 -1.663 -20.468 1.00 98.69 253 VAL A CA 1
ATOM 2046 C C . VAL A 1 253 ? 12.760 -1.475 -21.483 1.00 98.69 253 VAL A C 1
ATOM 2048 O O . VAL A 1 253 ? 12.766 -2.113 -22.536 1.00 98.69 253 VAL A O 1
ATOM 2051 N N . ALA A 1 254 ? 13.677 -0.559 -21.194 1.00 98.44 254 ALA A N 1
ATOM 2052 C CA . ALA A 1 254 ? 14.902 -0.356 -21.954 1.00 98.44 254 ALA A CA 1
ATOM 2053 C C . ALA A 1 254 ? 15.962 -1.416 -21.595 1.00 98.44 254 ALA A C 1
ATOM 2055 O O . ALA A 1 254 ? 15.874 -2.108 -20.574 1.00 98.44 254 ALA A O 1
ATOM 2056 N N . MET A 1 255 ? 16.964 -1.557 -22.462 1.00 98.12 255 MET A N 1
ATOM 2057 C CA . MET A 1 255 ? 18.086 -2.482 -22.313 1.00 98.12 255 MET A CA 1
ATOM 2058 C C . MET A 1 255 ? 19.404 -1.769 -22.624 1.00 98.12 255 MET A C 1
ATOM 2060 O O . MET A 1 255 ? 19.543 -1.129 -23.665 1.00 98.12 255 MET A O 1
ATOM 2064 N N . GLY A 1 256 ? 20.395 -1.905 -21.746 1.00 95.81 256 GLY A N 1
ATOM 2065 C CA . GLY A 1 256 ? 21.670 -1.198 -21.852 1.00 95.81 256 GLY A CA 1
ATOM 2066 C C . GLY A 1 256 ? 21.533 0.316 -21.654 1.00 95.81 256 GLY A C 1
ATOM 2067 O O . GLY A 1 256 ? 20.819 0.775 -20.763 1.00 95.81 256 GLY A O 1
ATOM 2068 N N . GLY A 1 257 ? 22.261 1.092 -22.455 1.00 93.12 257 GLY A N 1
ATOM 2069 C CA . GLY A 1 257 ? 22.331 2.547 -22.329 1.00 93.12 257 GLY A CA 1
ATOM 2070 C C . GLY A 1 257 ? 23.261 3.066 -21.229 1.00 93.12 257 GLY A C 1
ATOM 2071 O O . GLY A 1 257 ? 23.872 2.310 -20.465 1.00 93.12 257 GLY A O 1
ATOM 2072 N N . ASN A 1 258 ? 23.371 4.394 -21.168 1.00 91.69 258 ASN A N 1
ATOM 2073 C CA . ASN A 1 258 ? 24.296 5.139 -20.310 1.00 91.69 258 ASN A CA 1
ATOM 2074 C C . ASN A 1 258 ? 24.147 4.766 -18.824 1.00 91.69 258 ASN A C 1
ATOM 2076 O O . ASN A 1 258 ? 25.143 4.515 -18.145 1.00 91.69 258 ASN A O 1
ATOM 2080 N N . VAL A 1 259 ? 22.908 4.659 -18.331 1.00 88.69 259 VAL A N 1
ATOM 2081 C CA . VAL A 1 259 ? 22.594 4.312 -16.930 1.00 88.69 259 VAL A CA 1
ATOM 2082 C C . VAL A 1 259 ? 22.898 2.847 -16.580 1.00 88.69 259 VAL A C 1
ATOM 2084 O O . VAL A 1 259 ? 23.117 2.501 -15.416 1.00 88.69 259 VAL A O 1
ATOM 2087 N N . CYS A 1 260 ? 23.001 1.974 -17.586 1.00 94.00 260 CYS A N 1
ATOM 2088 C CA . CYS A 1 260 ? 23.510 0.615 -17.412 1.00 94.00 260 CYS A CA 1
ATOM 2089 C C . CYS A 1 260 ? 25.044 0.532 -17.454 1.00 94.00 260 CYS A C 1
ATOM 2091 O O . CYS A 1 260 ? 25.591 -0.549 -17.237 1.00 94.00 260 CYS A O 1
ATOM 2093 N N . ALA A 1 261 ? 25.754 1.646 -17.684 1.00 92.69 261 ALA A N 1
ATOM 2094 C CA . ALA A 1 261 ? 27.218 1.701 -17.743 1.00 92.69 261 ALA A CA 1
ATOM 2095 C C . ALA A 1 261 ? 27.820 0.674 -18.734 1.00 92.69 261 ALA A C 1
ATOM 2097 O O . ALA A 1 261 ? 28.839 0.039 -18.470 1.00 92.69 261 ALA A O 1
ATOM 2098 N N . GLY A 1 262 ? 27.154 0.485 -19.881 1.00 86.88 262 GLY A N 1
ATOM 2099 C CA . GLY A 1 262 ? 27.566 -0.457 -20.929 1.00 86.88 262 GLY A CA 1
ATOM 2100 C C . GLY A 1 262 ? 27.246 -1.933 -20.653 1.00 86.88 262 GLY A C 1
ATOM 2101 O O . GLY A 1 262 ? 27.558 -2.777 -21.491 1.00 86.88 262 GLY A O 1
ATOM 2102 N N . ARG A 1 263 ? 26.610 -2.264 -19.520 1.00 95.44 263 ARG A N 1
ATOM 2103 C CA . ARG A 1 263 ? 26.150 -3.630 -19.225 1.00 95.44 263 ARG A CA 1
ATOM 2104 C C . ARG A 1 263 ? 24.972 -4.032 -20.108 1.00 95.44 263 ARG A C 1
ATOM 2106 O O . ARG A 1 263 ? 24.119 -3.210 -20.442 1.00 95.44 263 ARG A O 1
ATOM 2113 N N . THR A 1 264 ? 24.916 -5.313 -20.461 1.00 95.69 264 THR A N 1
ATOM 2114 C CA . THR A 1 264 ? 23.917 -5.881 -21.380 1.00 95.69 264 THR A CA 1
ATOM 2115 C C . THR A 1 264 ? 23.215 -7.077 -20.747 1.00 95.69 264 THR A C 1
ATOM 2117 O O . THR A 1 264 ? 23.891 -7.868 -20.087 1.00 95.69 264 THR A O 1
ATOM 2120 N N . PRO A 1 265 ? 21.908 -7.276 -20.978 1.00 97.12 265 PRO A N 1
ATOM 2121 C CA . PRO A 1 265 ? 21.189 -8.381 -20.364 1.00 97.12 265 PRO A CA 1
ATOM 2122 C C . PRO A 1 265 ? 21.624 -9.755 -20.888 1.00 97.12 265 PRO A C 1
ATOM 2124 O O . PRO A 1 265 ? 22.064 -9.928 -22.032 1.00 97.12 265 PRO A O 1
ATOM 2127 N N . ALA A 1 266 ? 21.467 -10.761 -20.028 1.00 97.69 266 ALA A N 1
ATOM 2128 C CA . ALA A 1 266 ? 21.606 -12.163 -20.405 1.00 97.69 266 ALA A CA 1
ATOM 2129 C C . ALA A 1 266 ? 20.481 -12.586 -21.368 1.00 97.69 266 ALA A C 1
ATOM 2131 O O . ALA A 1 266 ? 19.463 -11.910 -21.491 1.00 97.69 266 ALA A O 1
ATOM 2132 N N . HIS A 1 267 ? 20.642 -13.725 -22.048 1.00 97.75 267 HIS A N 1
ATOM 2133 C CA . HIS A 1 267 ? 19.576 -14.264 -22.893 1.00 97.75 267 HIS A CA 1
ATOM 2134 C C . HIS A 1 267 ? 18.339 -14.594 -22.040 1.00 97.75 267 HIS A C 1
ATOM 2136 O O . HIS A 1 267 ? 18.443 -15.369 -21.088 1.00 97.75 267 HIS A O 1
ATOM 2142 N N . GLY A 1 268 ? 17.172 -14.047 -22.384 1.00 97.50 268 GLY A N 1
ATOM 2143 C CA . GLY A 1 268 ? 15.969 -14.223 -21.575 1.00 97.50 268 GLY A CA 1
ATOM 2144 C C . GLY A 1 268 ? 14.816 -13.278 -21.906 1.00 97.50 268 GLY A C 1
ATOM 2145 O O . GLY A 1 268 ? 14.781 -12.622 -22.949 1.00 97.50 268 GLY A O 1
ATOM 2146 N N . ARG A 1 269 ? 13.844 -13.246 -20.990 1.00 98.19 269 ARG A N 1
ATOM 2147 C CA . ARG A 1 269 ? 12.653 -12.389 -21.020 1.00 98.19 269 ARG A CA 1
ATOM 2148 C C . ARG A 1 269 ? 12.541 -11.658 -19.688 1.00 98.19 269 ARG A C 1
ATOM 2150 O O . ARG A 1 269 ? 12.724 -12.278 -18.643 1.00 98.19 269 ARG A O 1
ATOM 2157 N N . TYR A 1 270 ? 12.233 -10.371 -19.747 1.00 98.38 270 TYR A N 1
ATOM 2158 C CA . TYR A 1 270 ? 12.212 -9.469 -18.603 1.00 98.38 270 TYR A CA 1
ATOM 2159 C C . TYR A 1 270 ? 10.901 -8.686 -18.620 1.00 98.38 270 TYR A C 1
ATOM 2161 O O . TYR A 1 270 ? 10.707 -7.798 -19.453 1.00 98.38 270 TYR A O 1
ATOM 2169 N N . ASP A 1 271 ? 9.992 -9.059 -17.723 1.00 98.38 271 ASP A N 1
ATOM 2170 C CA . ASP A 1 271 ? 8.605 -8.599 -17.727 1.00 98.38 271 ASP A CA 1
ATOM 2171 C C . ASP A 1 271 ? 8.395 -7.511 -16.671 1.00 98.38 271 ASP A C 1
ATOM 2173 O O . ASP A 1 271 ? 8.520 -7.772 -15.475 1.00 98.38 271 ASP A O 1
ATOM 2177 N N . MET A 1 272 ? 8.016 -6.310 -17.107 1.00 98.69 272 MET A N 1
ATOM 2178 C CA . MET A 1 272 ? 7.353 -5.327 -16.254 1.00 98.69 272 MET A CA 1
ATOM 2179 C C . MET A 1 272 ? 5.851 -5.592 -16.287 1.00 98.69 272 MET A C 1
ATOM 2181 O O . MET A 1 272 ? 5.235 -5.584 -17.354 1.00 98.69 272 MET A O 1
ATOM 2185 N N . VAL A 1 273 ? 5.262 -5.850 -15.119 1.00 97.56 273 VAL A N 1
ATOM 2186 C CA . VAL A 1 273 ? 3.859 -6.258 -14.994 1.00 97.56 273 VAL A CA 1
ATOM 2187 C C . VAL A 1 273 ? 3.074 -5.181 -14.260 1.00 97.56 273 VAL A C 1
ATOM 2189 O O . VAL A 1 273 ? 3.240 -4.990 -13.058 1.00 97.56 273 VAL A O 1
ATOM 2192 N N . VAL A 1 274 ? 2.195 -4.492 -14.982 1.00 97.69 274 VAL A N 1
ATOM 2193 C CA . VAL A 1 274 ? 1.308 -3.455 -14.451 1.00 97.69 274 VAL A CA 1
ATOM 2194 C C . VAL A 1 274 ? -0.007 -4.111 -14.029 1.00 97.69 274 VAL A C 1
ATOM 2196 O O . VAL A 1 274 ? -0.846 -4.472 -14.856 1.00 97.69 274 VAL A O 1
ATOM 2199 N N . ASN A 1 275 ? -0.180 -4.281 -12.719 1.00 86.50 275 ASN A N 1
ATOM 2200 C CA . ASN A 1 275 ? -1.369 -4.880 -12.108 1.00 86.50 275 ASN A CA 1
ATOM 2201 C C . ASN A 1 275 ? -2.562 -3.919 -12.069 1.00 86.50 275 ASN A C 1
ATOM 2203 O O . ASN A 1 275 ? -3.710 -4.350 -12.057 1.00 86.50 275 ASN A O 1
ATOM 2207 N N . MET A 1 276 ? -2.291 -2.620 -11.962 1.00 89.75 276 MET A N 1
ATOM 2208 C CA . MET A 1 276 ? -3.297 -1.568 -11.871 1.00 89.75 276 MET A CA 1
ATOM 2209 C C . MET A 1 276 ? -2.674 -0.253 -12.328 1.00 89.75 276 MET A C 1
ATOM 2211 O O . MET A 1 276 ? -1.507 0.000 -12.039 1.00 89.75 276 MET A O 1
ATOM 2215 N N . LEU A 1 277 ? -3.456 0.584 -13.006 1.00 96.94 277 LEU A N 1
ATOM 2216 C CA . LEU A 1 277 ? -3.107 1.967 -13.315 1.00 96.94 277 LEU A CA 1
ATOM 2217 C C . LEU A 1 277 ? -4.392 2.803 -13.354 1.00 96.94 277 LEU A C 1
ATOM 2219 O O . LEU A 1 277 ? -5.398 2.324 -13.877 1.00 96.94 277 LEU A O 1
ATOM 2223 N N . PHE A 1 278 ? -4.407 4.008 -12.783 1.00 97.12 278 PHE A N 1
ATOM 2224 C CA . PHE A 1 278 ? -5.544 4.934 -12.884 1.00 97.12 278 PHE A CA 1
ATOM 2225 C C . PHE A 1 278 ? -5.179 6.380 -12.538 1.00 97.12 278 PHE A C 1
ATOM 2227 O O . PHE A 1 278 ? -4.182 6.642 -11.872 1.00 97.12 278 PHE A O 1
ATOM 2234 N N . LEU A 1 279 ? -6.038 7.304 -12.968 1.00 98.06 279 LEU A N 1
ATOM 2235 C CA . LEU A 1 279 ? -6.016 8.715 -12.591 1.00 98.06 279 LEU A CA 1
ATOM 2236 C C . LEU A 1 279 ? -7.203 9.025 -11.670 1.00 98.06 279 LEU A C 1
ATOM 2238 O O . LEU A 1 279 ? -8.336 8.672 -12.007 1.00 98.06 279 LEU A O 1
ATOM 2242 N N . ALA A 1 280 ? -6.959 9.691 -10.541 1.00 94.81 280 ALA A N 1
ATOM 2243 C CA . ALA A 1 280 ? -7.955 10.030 -9.521 1.00 94.81 280 ALA A CA 1
ATOM 2244 C C . ALA A 1 280 ? -7.893 11.500 -9.078 1.00 94.81 280 ALA A C 1
ATOM 2246 O O . ALA A 1 280 ? -6.892 12.189 -9.273 1.00 94.81 280 ALA A O 1
ATOM 2247 N N . GLU A 1 281 ? -8.989 12.000 -8.500 1.00 91.62 281 GLU A N 1
ATOM 2248 C CA . GLU A 1 281 ? -9.099 13.412 -8.091 1.00 91.62 281 GLU A CA 1
ATOM 2249 C C . GLU A 1 281 ? -8.262 13.773 -6.855 1.00 91.62 281 GLU A C 1
ATOM 2251 O O . GLU A 1 281 ? -7.922 14.942 -6.672 1.00 91.62 281 GLU A O 1
ATOM 2256 N N . GLU A 1 282 ? -7.953 12.801 -5.995 1.00 88.69 282 GLU A N 1
ATOM 2257 C CA . GLU A 1 282 ? -7.176 12.980 -4.766 1.00 88.69 282 GLU A CA 1
ATOM 2258 C C . GLU A 1 282 ? -6.487 11.676 -4.332 1.00 88.69 282 GLU A C 1
ATOM 2260 O O . GLU A 1 282 ? -6.758 10.610 -4.886 1.00 88.69 282 GLU A O 1
ATOM 2265 N N . LEU A 1 283 ? -5.577 11.763 -3.355 1.00 80.25 283 LEU A N 1
ATOM 2266 C CA . LEU A 1 283 ? -4.876 10.600 -2.801 1.00 80.25 283 LEU A CA 1
ATOM 2267 C C . LEU A 1 283 ? -5.841 9.671 -2.058 1.00 80.25 283 LEU A C 1
ATOM 2269 O O . LEU A 1 283 ? -6.586 10.105 -1.176 1.00 80.25 283 LEU A O 1
ATOM 2273 N N . GLU A 1 284 ? -5.736 8.368 -2.313 1.00 70.31 284 GLU A N 1
ATOM 2274 C CA . GLU A 1 284 ? -6.348 7.376 -1.430 1.00 70.31 284 GLU A CA 1
ATOM 2275 C C . GLU A 1 284 ? -5.787 7.528 -0.002 1.00 70.31 284 GLU A C 1
ATOM 2277 O O . GLU A 1 284 ? -4.616 7.859 0.200 1.00 70.31 284 GLU A O 1
ATOM 2282 N N . ASN A 1 285 ? -6.633 7.295 1.004 1.00 61.47 285 ASN A N 1
ATOM 2283 C CA . ASN A 1 285 ? -6.295 7.421 2.426 1.00 61.47 285 ASN A CA 1
ATOM 2284 C C . ASN A 1 285 ? -5.760 8.817 2.813 1.00 61.47 285 ASN A C 1
ATOM 2286 O O . ASN A 1 285 ? -4.598 8.981 3.179 1.00 61.47 285 ASN A O 1
ATOM 2290 N N . GLY A 1 286 ? -6.641 9.824 2.770 1.00 64.94 286 GLY A N 1
ATOM 2291 C CA . GLY A 1 286 ? -6.398 11.169 3.317 1.00 64.94 286 GLY A CA 1
ATOM 2292 C C . GLY A 1 286 ? -6.498 12.319 2.312 1.00 64.94 286 GLY A C 1
ATOM 2293 O O . GLY A 1 286 ? -6.467 13.478 2.731 1.00 64.94 286 GLY A O 1
ATOM 2294 N N . GLY A 1 287 ? -6.655 12.024 1.018 1.00 86.31 287 GLY A N 1
ATOM 2295 C CA . GLY A 1 287 ? -6.965 13.011 -0.014 1.00 86.31 287 GLY A CA 1
ATOM 2296 C C . GLY A 1 287 ? -5.985 14.179 -0.052 1.00 86.31 287 GLY A C 1
ATOM 2297 O O . GLY A 1 287 ? -4.787 14.041 0.211 1.00 86.31 287 GLY A O 1
ATOM 2298 N N . TRP A 1 288 ? -6.514 15.368 -0.325 1.00 91.00 288 TRP A N 1
ATOM 2299 C CA . TRP A 1 288 ? -5.707 16.589 -0.330 1.00 91.00 288 TRP A CA 1
ATOM 2300 C C . TRP A 1 288 ? -5.154 16.985 1.042 1.00 91.00 288 TRP A C 1
ATOM 2302 O O . TRP A 1 288 ? -4.091 17.590 1.094 1.00 91.00 288 TRP A O 1
ATOM 2312 N N . HIS A 1 289 ? -5.782 16.593 2.156 1.00 83.00 289 HIS A N 1
ATOM 2313 C CA . HIS A 1 289 ? -5.218 16.855 3.487 1.00 83.00 289 HIS A CA 1
ATOM 2314 C C . HIS A 1 289 ? -3.885 16.119 3.691 1.00 83.00 289 HIS A C 1
ATOM 2316 O O . HIS A 1 289 ? -2.945 16.677 4.253 1.00 83.00 289 HIS A O 1
ATOM 2322 N N . ARG A 1 290 ? -3.782 14.874 3.209 1.00 87.38 290 ARG A N 1
ATOM 2323 C CA . ARG A 1 290 ? -2.523 14.118 3.221 1.00 87.38 290 ARG A CA 1
ATOM 2324 C C . ARG A 1 290 ? -1.461 14.780 2.348 1.00 87.38 290 ARG A C 1
ATOM 2326 O O . ARG A 1 290 ? -0.344 14.952 2.815 1.00 87.38 290 ARG A O 1
ATOM 2333 N N . PHE A 1 291 ? -1.827 15.226 1.145 1.00 92.12 291 PHE A N 1
ATOM 2334 C CA . PHE A 1 291 ? -0.913 15.972 0.277 1.00 92.12 291 PHE A CA 1
ATOM 2335 C C . PHE A 1 291 ? -0.357 17.230 0.965 1.00 92.12 291 PHE A C 1
ATOM 2337 O O . PHE A 1 291 ? 0.853 17.427 0.971 1.00 92.12 291 PHE A O 1
ATOM 2344 N N . GLU A 1 292 ? -1.208 18.056 1.591 1.00 91.94 292 GLU A N 1
ATOM 2345 C CA . GLU A 1 292 ? -0.749 19.248 2.325 1.00 91.94 292 GLU A CA 1
ATOM 2346 C C . GLU A 1 292 ? 0.155 18.887 3.515 1.00 91.94 292 GLU A C 1
ATOM 2348 O O . GLU A 1 292 ? 1.169 19.550 3.743 1.00 91.94 292 GLU A O 1
ATOM 2353 N N . TYR A 1 293 ? -0.178 17.820 4.252 1.00 88.81 293 TYR A N 1
ATOM 2354 C CA . TYR A 1 293 ? 0.644 17.321 5.353 1.00 88.81 293 TYR A CA 1
ATOM 2355 C C . TYR A 1 293 ? 2.023 16.863 4.861 1.00 88.81 293 TYR A C 1
ATOM 2357 O O . TYR A 1 293 ? 3.031 17.385 5.329 1.00 88.81 293 TYR A O 1
ATOM 2365 N N . ASP A 1 294 ? 2.090 15.963 3.877 1.00 88.31 294 ASP A N 1
ATOM 2366 C CA . ASP A 1 294 ? 3.348 15.430 3.333 1.00 88.31 294 ASP A CA 1
ATOM 2367 C C . ASP A 1 294 ? 4.187 16.525 2.649 1.00 88.31 294 ASP A C 1
ATOM 2369 O O . ASP A 1 294 ? 5.422 16.526 2.739 1.00 88.31 294 ASP A O 1
ATOM 2373 N N . TRP A 1 295 ? 3.526 17.499 2.012 1.00 93.12 295 TRP A N 1
ATOM 2374 C CA . TRP A 1 295 ? 4.159 18.695 1.461 1.00 93.12 295 TRP A CA 1
ATOM 2375 C C . TRP A 1 295 ? 4.782 19.569 2.554 1.00 93.12 295 TRP A C 1
ATOM 2377 O O . TRP A 1 295 ? 5.924 20.008 2.413 1.00 93.12 295 TRP A O 1
ATOM 2387 N N . GLY A 1 296 ? 4.078 19.793 3.665 1.00 86.56 296 GLY A N 1
ATOM 2388 C CA . GLY A 1 296 ? 4.596 20.533 4.818 1.00 86.56 296 GLY A CA 1
ATOM 2389 C C . GLY A 1 296 ? 5.633 19.760 5.641 1.00 86.56 296 GLY A C 1
ATOM 2390 O O . GLY A 1 296 ? 6.490 20.369 6.279 1.00 86.56 296 GLY A O 1
ATOM 2391 N N . HIS A 1 297 ? 5.600 18.425 5.617 1.00 82.00 297 HIS A N 1
ATOM 2392 C CA . HIS A 1 297 ? 6.379 17.598 6.534 1.00 82.00 297 HIS A CA 1
ATOM 2393 C C . HIS A 1 297 ? 7.894 17.667 6.242 1.00 82.00 297 HIS A C 1
ATOM 2395 O O . HIS A 1 297 ? 8.310 17.416 5.103 1.00 82.00 297 HIS A O 1
ATOM 2401 N N . PRO A 1 298 ? 8.757 17.960 7.237 1.00 78.12 298 PRO A N 1
ATOM 2402 C CA . PRO A 1 298 ? 10.203 18.075 7.027 1.00 78.12 298 PRO A CA 1
ATOM 2403 C C . PRO A 1 298 ? 10.874 16.729 6.720 1.00 78.12 298 PRO A C 1
ATOM 2405 O O . PRO A 1 298 ? 11.937 16.709 6.107 1.00 78.12 298 PRO A O 1
ATOM 2408 N N . GLY A 1 299 ? 10.247 15.610 7.104 1.00 75.44 299 GLY A N 1
ATOM 2409 C CA . GLY A 1 299 ? 10.718 14.263 6.770 1.00 75.44 299 GLY A CA 1
ATOM 2410 C C . GLY A 1 299 ? 10.495 13.855 5.309 1.00 75.44 299 GLY A C 1
ATOM 2411 O O . GLY A 1 299 ? 11.106 12.888 4.868 1.00 75.44 299 GLY A O 1
ATOM 2412 N N . THR A 1 300 ? 9.658 14.574 4.551 1.00 78.62 300 THR A N 1
ATOM 2413 C CA . THR A 1 300 ? 9.483 14.318 3.114 1.00 78.62 300 THR A CA 1
ATOM 2414 C C . THR A 1 300 ? 10.648 14.941 2.341 1.00 78.62 300 THR A C 1
ATOM 2416 O O . THR A 1 300 ? 10.801 16.167 2.405 1.00 78.62 300 THR A O 1
ATOM 2419 N N . PRO A 1 301 ? 11.450 14.167 1.583 1.00 80.88 301 PRO A N 1
ATOM 2420 C CA . PRO A 1 301 ? 12.642 14.687 0.916 1.00 80.88 301 PRO A CA 1
ATOM 2421 C C . PRO A 1 301 ? 12.329 15.799 -0.095 1.00 80.88 301 PRO A C 1
ATOM 2423 O O . PRO A 1 301 ? 11.809 15.566 -1.187 1.00 80.88 301 PRO A O 1
ATOM 2426 N N . ALA A 1 302 ? 12.660 17.033 0.283 1.00 74.25 302 ALA A N 1
ATOM 2427 C CA . ALA A 1 302 ? 12.434 18.230 -0.517 1.00 74.25 302 ALA A CA 1
ATOM 2428 C C . ALA A 1 302 ? 13.586 18.514 -1.490 1.00 74.25 302 ALA A C 1
ATOM 2430 O O . ALA A 1 302 ? 14.745 18.162 -1.235 1.00 74.25 302 ALA A O 1
ATOM 2431 N N . LEU A 1 303 ? 13.293 19.277 -2.545 1.00 64.50 303 LEU A N 1
ATOM 2432 C CA . LEU A 1 303 ? 14.303 20.024 -3.294 1.00 64.50 303 LEU A CA 1
ATOM 2433 C C . LEU A 1 303 ? 14.970 21.103 -2.421 1.00 64.50 303 LEU A C 1
ATOM 2435 O O . LEU A 1 303 ? 14.612 22.273 -2.453 1.00 64.50 303 LEU A O 1
ATOM 2439 N N . GLN A 1 304 ? 15.978 20.704 -1.642 1.00 44.81 304 GLN A N 1
ATOM 2440 C CA . GLN A 1 304 ? 16.950 21.646 -1.089 1.00 44.81 304 GLN A CA 1
ATOM 2441 C C . GLN A 1 304 ? 17.849 22.186 -2.206 1.00 44.81 304 GLN A C 1
ATOM 2443 O O . GLN A 1 304 ? 18.401 21.413 -2.994 1.00 44.81 304 GLN A O 1
ATOM 2448 N N . ALA A 1 305 ? 18.036 23.505 -2.224 1.00 35.75 305 ALA A N 1
ATOM 2449 C CA . ALA A 1 305 ? 18.960 24.206 -3.109 1.00 35.75 305 ALA A CA 1
ATOM 2450 C C . ALA A 1 305 ? 20.416 24.063 -2.620 1.00 35.75 305 ALA A C 1
ATOM 2452 O O . ALA A 1 305 ? 21.018 25.015 -2.128 1.00 35.75 305 ALA A O 1
ATOM 2453 N N . VAL A 1 306 ? 20.986 22.860 -2.737 1.00 32.16 306 VAL A N 1
ATOM 2454 C CA . VAL A 1 306 ? 22.410 22.597 -2.469 1.00 32.16 306 VAL A CA 1
ATOM 2455 C C . VAL A 1 306 ? 22.974 21.718 -3.582 1.00 32.16 306 VAL A C 1
ATOM 2457 O O . VAL A 1 306 ? 22.404 20.681 -3.917 1.00 32.16 306 VAL A O 1
ATOM 2460 N N . GLY A 1 307 ? 24.085 22.150 -4.179 1.00 33.47 307 GLY A N 1
ATOM 2461 C CA . GLY A 1 307 ? 24.705 21.459 -5.306 1.00 33.47 307 GLY A CA 1
ATOM 2462 C C . GLY A 1 307 ? 25.320 20.120 -4.905 1.00 33.47 307 GLY A C 1
ATOM 2463 O O . GLY A 1 307 ? 26.298 20.086 -4.162 1.00 33.47 307 GLY A O 1
ATOM 2464 N N . ALA A 1 308 ? 24.791 19.033 -5.462 1.00 26.70 308 ALA A N 1
ATOM 2465 C CA . ALA A 1 308 ? 25.427 17.722 -5.476 1.00 26.70 308 ALA A CA 1
ATOM 2466 C C . ALA A 1 308 ? 25.694 17.332 -6.934 1.00 26.70 308 ALA A C 1
ATOM 2468 O O . ALA A 1 308 ? 24.823 16.815 -7.631 1.00 26.70 308 ALA A O 1
ATOM 2469 N N . SER A 1 309 ? 26.900 17.625 -7.417 1.00 27.81 309 SER A N 1
ATOM 2470 C CA . SER A 1 309 ? 27.344 17.204 -8.743 1.00 27.81 309 SER A CA 1
ATOM 2471 C C . SER A 1 309 ? 27.601 15.696 -8.758 1.00 27.81 309 SER A C 1
ATOM 2473 O O . SER A 1 309 ? 28.589 15.231 -8.184 1.00 27.81 309 SER A O 1
ATOM 2475 N N . LEU A 1 310 ? 26.767 14.940 -9.475 1.00 31.80 310 LEU A N 1
ATOM 2476 C CA . LEU A 1 310 ? 27.230 13.691 -10.082 1.00 31.80 310 LEU A CA 1
ATOM 2477 C C . LEU A 1 310 ? 28.371 14.012 -11.069 1.00 31.80 310 LEU A C 1
ATOM 2479 O O . LEU A 1 310 ? 28.396 15.118 -11.621 1.00 31.80 310 LEU A O 1
ATOM 2483 N N . PRO A 1 311 ? 29.331 13.093 -11.280 1.00 28.09 311 PRO A N 1
ATOM 2484 C CA . PRO A 1 311 ? 30.468 13.354 -12.152 1.00 28.09 311 PRO A CA 1
ATOM 2485 C C . PRO A 1 311 ? 29.983 13.660 -13.568 1.00 28.09 311 PRO A C 1
ATOM 2487 O O . PRO A 1 311 ? 29.312 12.844 -14.203 1.00 28.09 311 PRO A O 1
ATOM 2490 N N . THR A 1 312 ? 30.345 14.838 -14.072 1.00 29.59 312 THR A N 1
ATOM 2491 C CA . THR A 1 312 ? 30.186 15.161 -15.486 1.00 29.59 312 THR A CA 1
ATOM 2492 C C . THR A 1 312 ? 30.937 14.123 -16.323 1.00 29.59 312 THR A C 1
ATOM 2494 O O . THR A 1 312 ? 32.085 13.799 -15.997 1.00 29.59 312 THR A O 1
ATOM 2497 N N . PRO A 1 313 ? 30.351 13.605 -17.421 1.00 30.48 313 PRO A N 1
ATOM 2498 C CA . PRO A 1 313 ? 31.155 12.904 -18.412 1.00 30.48 313 PRO A CA 1
ATOM 2499 C C . PRO A 1 313 ? 32.247 13.873 -18.894 1.00 30.48 313 PRO A C 1
ATOM 2501 O O . PRO A 1 313 ? 31.964 15.069 -19.034 1.00 30.48 313 PRO A O 1
ATOM 2504 N N . PRO A 1 314 ? 33.489 13.407 -19.115 1.00 27.95 314 PRO A N 1
ATOM 2505 C CA . PRO A 1 314 ? 34.590 14.298 -19.443 1.00 27.95 314 PRO A CA 1
ATOM 2506 C C . PRO A 1 314 ? 34.254 15.096 -20.702 1.00 27.95 314 PRO A C 1
ATOM 2508 O O . PRO A 1 314 ? 34.008 14.533 -21.774 1.00 27.95 314 PRO A O 1
ATOM 2511 N N . SER A 1 315 ? 34.254 16.421 -20.564 1.00 27.16 315 SER A N 1
ATOM 2512 C CA . SER A 1 315 ? 34.253 17.327 -21.703 1.00 27.16 315 SER A CA 1
ATOM 2513 C C . SER A 1 315 ? 35.426 16.962 -22.610 1.00 27.16 315 SER A C 1
ATOM 2515 O O . SER A 1 315 ? 36.538 16.705 -22.146 1.00 27.16 315 SER A O 1
ATOM 2517 N N . LYS A 1 316 ? 35.187 16.940 -23.926 1.00 35.25 316 LYS A N 1
ATOM 2518 C CA . LYS A 1 316 ? 36.255 16.786 -24.919 1.00 35.25 316 LYS A CA 1
ATOM 2519 C C . LYS A 1 316 ? 37.086 18.070 -24.997 1.00 35.25 316 LYS A C 1
ATOM 2521 O O . LYS A 1 316 ? 37.007 18.797 -25.982 1.00 35.25 316 LYS A O 1
ATOM 2526 N N . GLU A 1 317 ? 37.903 18.323 -23.981 1.00 28.58 317 GLU A N 1
ATOM 2527 C CA . GLU A 1 317 ? 39.120 19.107 -24.165 1.00 28.58 317 GLU A CA 1
ATOM 2528 C C . GLU A 1 317 ? 40.247 18.192 -24.648 1.00 28.58 317 GLU A C 1
ATOM 2530 O O . GLU A 1 317 ? 40.343 17.014 -24.296 1.00 28.58 317 GLU A O 1
ATOM 2535 N N . ALA A 1 318 ? 41.043 18.718 -25.572 1.00 36.34 318 ALA A N 1
ATOM 2536 C CA . ALA A 1 318 ? 41.900 17.904 -26.412 1.00 36.34 318 ALA A CA 1
ATOM 2537 C C . ALA A 1 318 ? 43.161 17.427 -25.680 1.00 36.34 318 ALA A C 1
ATOM 2539 O O . ALA A 1 318 ? 43.950 18.226 -25.188 1.00 36.34 318 ALA A O 1
ATOM 2540 N N . ASN A 1 319 ? 43.425 16.125 -25.766 1.00 25.77 319 ASN A N 1
ATOM 2541 C CA . ASN A 1 319 ? 44.786 15.598 -25.791 1.00 25.77 319 ASN A CA 1
ATOM 2542 C C . ASN A 1 319 ? 44.874 14.501 -26.856 1.00 25.77 319 ASN A C 1
ATOM 2544 O O . ASN A 1 319 ? 44.762 13.308 -26.579 1.00 25.77 319 ASN A O 1
ATOM 2548 N N . ALA A 1 320 ? 45.058 14.932 -28.105 1.00 27.67 320 ALA A N 1
ATOM 2549 C CA . ALA A 1 320 ? 45.552 14.045 -29.148 1.00 27.67 320 ALA A CA 1
ATOM 2550 C C . ALA A 1 320 ? 46.997 13.627 -28.806 1.00 27.67 320 ALA A C 1
ATOM 2552 O O . ALA A 1 320 ? 47.777 14.468 -28.344 1.00 27.67 320 ALA A O 1
ATOM 2553 N N . PRO A 1 321 ? 47.397 12.364 -29.037 1.00 27.48 321 PRO A N 1
ATOM 2554 C CA . PRO A 1 321 ? 48.796 11.982 -28.919 1.00 27.48 321 PRO A CA 1
ATOM 2555 C C . PRO A 1 321 ? 49.624 12.733 -29.968 1.00 27.48 321 PRO A C 1
ATOM 2557 O O . PRO A 1 321 ? 49.210 12.892 -31.116 1.00 27.48 321 PRO A O 1
ATOM 2560 N N . ARG A 1 322 ? 50.820 13.185 -29.579 1.00 25.48 322 ARG A N 1
ATOM 2561 C CA . ARG A 1 322 ? 51.763 13.833 -30.497 1.00 25.48 322 ARG A CA 1
ATOM 2562 C C . ARG A 1 322 ? 52.232 12.841 -31.569 1.00 25.48 322 ARG A C 1
ATOM 2564 O O . ARG A 1 322 ? 53.077 11.997 -31.285 1.00 25.48 322 ARG A O 1
ATOM 2571 N N . SER A 1 323 ? 51.797 13.030 -32.808 1.00 28.22 323 SER A N 1
ATOM 2572 C CA . SER A 1 323 ? 52.587 12.683 -33.994 1.00 28.22 323 SER A CA 1
ATOM 2573 C C . SER A 1 323 ? 52.676 13.904 -34.903 1.00 28.22 323 SER A C 1
ATOM 2575 O O . SER A 1 323 ? 51.706 14.647 -35.049 1.00 28.22 323 SER A O 1
ATOM 2577 N N . ALA A 1 324 ? 53.857 14.148 -35.467 1.00 27.22 324 ALA A N 1
ATOM 2578 C CA . ALA A 1 324 ? 54.086 15.289 -36.344 1.00 27.22 324 ALA A CA 1
ATOM 2579 C C . ALA A 1 324 ? 53.224 15.186 -37.613 1.00 27.22 324 ALA A C 1
ATOM 2581 O O . ALA A 1 324 ? 53.120 14.104 -38.186 1.00 27.22 324 ALA A O 1
ATOM 2582 N N . HIS A 1 325 ? 52.614 16.294 -38.035 1.00 28.98 325 HIS A N 1
ATOM 2583 C CA . HIS A 1 325 ? 52.996 17.020 -39.254 1.00 28.98 325 HIS A CA 1
ATOM 2584 C C . HIS A 1 325 ? 51.999 18.158 -39.547 1.00 28.98 325 HIS A C 1
ATOM 2586 O O . HIS A 1 325 ? 50.821 17.934 -39.791 1.00 28.98 325 HIS A O 1
ATOM 2592 N N . ASP A 1 326 ? 52.523 19.382 -39.506 1.00 28.12 326 ASP A N 1
ATOM 2593 C CA . ASP A 1 326 ? 52.281 20.460 -40.469 1.00 28.12 326 ASP A CA 1
ATOM 2594 C C . ASP A 1 326 ? 50.841 20.869 -40.874 1.00 28.12 326 ASP A C 1
ATOM 2596 O O . ASP A 1 326 ? 50.239 20.339 -41.800 1.00 28.12 326 ASP A O 1
ATOM 2600 N N . ASN A 1 327 ? 50.468 22.041 -40.341 1.00 27.27 327 ASN A N 1
ATOM 2601 C CA . ASN A 1 327 ? 50.106 23.243 -41.115 1.00 27.27 327 ASN A CA 1
ATOM 2602 C C . ASN A 1 327 ? 48.666 23.517 -41.631 1.00 27.27 327 ASN A C 1
ATOM 2604 O O . ASN A 1 327 ? 48.095 22.811 -42.449 1.00 27.27 327 ASN A O 1
ATOM 2608 N N . ILE A 1 328 ? 48.239 24.747 -41.286 1.00 27.48 328 ILE A N 1
ATOM 2609 C CA . ILE A 1 328 ? 47.411 25.700 -42.064 1.00 27.48 328 ILE A CA 1
ATOM 2610 C C . ILE A 1 328 ? 45.870 25.537 -42.025 1.00 27.48 328 ILE A C 1
ATOM 2612 O O . ILE A 1 328 ? 45.227 24.961 -42.889 1.00 27.48 328 ILE A O 1
ATOM 2616 N N . ALA A 1 329 ? 45.311 26.208 -41.011 1.00 25.39 329 ALA A N 1
ATOM 2617 C CA . ALA A 1 329 ? 44.403 27.366 -41.112 1.00 25.39 329 ALA A CA 1
ATOM 2618 C C . ALA A 1 329 ? 42.981 27.282 -41.733 1.00 25.39 329 ALA A C 1
ATOM 2620 O O . ALA A 1 329 ? 42.781 27.001 -42.905 1.00 25.39 329 ALA A O 1
ATOM 2621 N N . ALA A 1 330 ? 42.052 27.831 -40.934 1.00 25.52 330 ALA A N 1
ATOM 2622 C CA . ALA A 1 330 ? 40.985 28.776 -41.302 1.00 25.52 330 ALA A CA 1
ATOM 2623 C C . ALA A 1 330 ? 39.793 28.338 -42.191 1.00 25.52 330 ALA A C 1
ATOM 2625 O O . ALA A 1 330 ? 39.882 28.282 -43.409 1.00 25.52 330 ALA A O 1
ATOM 2626 N N . GLY A 1 331 ? 38.597 28.391 -41.584 1.00 23.23 331 GLY A N 1
ATOM 2627 C CA . GLY A 1 331 ? 37.722 29.542 -41.871 1.00 23.23 331 GLY A CA 1
ATOM 2628 C C . GLY A 1 331 ? 36.325 29.298 -42.471 1.00 23.23 331 GLY A C 1
ATOM 2629 O O . GLY A 1 331 ? 36.179 28.740 -43.545 1.00 23.23 331 GLY A O 1
ATOM 2630 N N . LEU A 1 332 ? 35.332 29.902 -41.802 1.00 24.30 332 LEU A N 1
ATOM 2631 C CA . LEU A 1 332 ? 34.049 30.432 -42.312 1.00 24.30 332 LEU A CA 1
ATOM 2632 C C . LEU A 1 332 ? 32.938 29.499 -42.866 1.00 24.30 332 LEU A C 1
ATOM 2634 O O . LEU A 1 332 ? 32.924 29.084 -44.016 1.00 24.30 332 LEU A O 1
ATOM 2638 N N . ILE A 1 333 ? 31.887 29.347 -42.047 1.00 23.44 333 ILE A N 1
ATOM 2639 C CA . ILE A 1 333 ? 30.540 29.943 -42.241 1.00 23.44 333 ILE A CA 1
ATOM 2640 C C . ILE A 1 333 ? 30.119 30.279 -43.704 1.00 23.44 333 ILE A C 1
ATOM 2642 O O . ILE A 1 333 ? 30.612 31.266 -44.242 1.00 23.44 333 ILE A O 1
ATOM 2646 N N . LEU A 1 334 ? 29.085 29.620 -44.270 1.00 23.72 334 LEU A N 1
ATOM 2647 C CA . LEU A 1 334 ? 27.729 30.201 -44.474 1.00 23.72 334 LEU A CA 1
ATOM 2648 C C . LEU A 1 334 ? 26.694 29.265 -45.152 1.00 23.72 334 LEU A C 1
ATOM 2650 O O . LEU A 1 334 ? 27.000 28.273 -45.799 1.00 23.72 334 LEU A O 1
ATOM 2654 N N . LEU A 1 335 ? 25.433 29.649 -44.947 1.00 24.09 335 LEU A N 1
ATOM 2655 C CA . LEU A 1 335 ? 24.149 29.019 -45.272 1.00 24.09 335 LEU A CA 1
ATOM 2656 C C . LEU A 1 335 ? 23.772 28.811 -46.7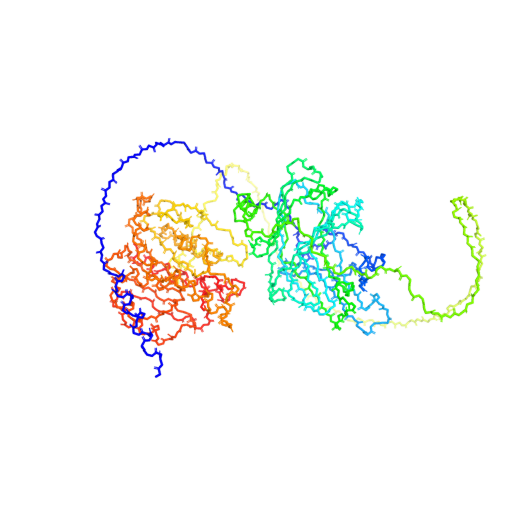63 1.00 24.09 335 LEU A C 1
ATOM 2658 O O . LEU A 1 335 ? 24.086 29.634 -47.611 1.00 24.09 335 LEU A O 1
ATOM 2662 N N . ARG A 1 336 ? 22.844 27.849 -46.958 1.00 25.47 336 ARG A N 1
ATOM 2663 C CA . ARG A 1 336 ? 21.696 27.819 -47.912 1.00 25.47 336 ARG A CA 1
ATOM 2664 C C . ARG A 1 336 ? 21.951 27.905 -49.432 1.00 25.47 336 ARG A C 1
ATOM 2666 O O . ARG A 1 336 ? 22.259 28.970 -49.953 1.00 25.47 336 ARG A O 1
ATOM 2673 N N . SER A 1 337 ? 21.414 26.917 -50.163 1.00 24.52 337 SER A N 1
ATOM 2674 C CA . SER A 1 337 ? 20.123 27.092 -50.876 1.00 24.52 337 SER A CA 1
ATOM 2675 C C . SER A 1 337 ? 19.539 25.790 -51.447 1.00 24.52 337 SER A C 1
ATOM 2677 O O . SER A 1 337 ? 20.238 24.799 -51.633 1.00 24.52 337 SER A O 1
ATOM 2679 N N . CYS A 1 338 ? 18.228 25.808 -51.708 1.00 24.02 338 CYS A N 1
ATOM 2680 C CA . CYS A 1 338 ? 17.479 24.763 -52.413 1.00 24.02 338 CYS A CA 1
ATOM 2681 C C . CYS A 1 338 ? 17.870 24.678 -53.903 1.00 24.02 338 CYS A C 1
ATOM 2683 O O . CYS A 1 338 ? 18.193 25.706 -54.488 1.00 24.02 338 CYS A O 1
ATOM 2685 N N . MET A 1 339 ? 17.649 23.530 -54.560 1.00 24.59 339 MET A N 1
ATOM 2686 C CA . MET A 1 339 ? 16.483 23.362 -55.453 1.00 24.59 339 MET A CA 1
ATOM 2687 C C . MET A 1 339 ? 16.349 21.955 -56.074 1.00 24.59 339 MET A C 1
ATOM 2689 O O . MET A 1 339 ? 17.317 21.289 -56.415 1.00 24.59 339 MET A O 1
ATOM 2693 N N . THR A 1 340 ? 15.081 21.561 -56.199 1.00 27.64 340 THR A N 1
ATOM 2694 C CA . THR A 1 340 ? 14.428 20.603 -57.116 1.00 27.64 340 THR A CA 1
ATOM 2695 C C . THR A 1 340 ? 15.233 19.888 -58.216 1.00 27.64 340 THR A C 1
ATOM 2697 O O . THR A 1 340 ? 15.884 20.529 -59.037 1.00 27.64 340 THR A O 1
ATOM 2700 N N . GLY A 1 341 ? 14.963 18.585 -58.379 1.00 25.88 341 GLY A N 1
ATOM 2701 C CA . GLY A 1 341 ? 15.274 17.808 -59.587 1.00 25.88 341 GLY A CA 1
ATOM 2702 C C . GLY A 1 341 ? 14.355 16.586 -59.744 1.00 25.88 341 GLY A C 1
ATOM 2703 O O . GLY A 1 341 ? 14.608 15.539 -59.158 1.00 25.88 341 GLY A O 1
ATOM 2704 N N . THR A 1 342 ? 13.279 16.724 -60.523 1.00 28.42 342 THR A N 1
ATOM 2705 C CA . THR A 1 342 ? 12.340 15.638 -60.886 1.00 28.42 342 THR A CA 1
ATOM 2706 C C . THR A 1 342 ? 12.675 15.098 -62.287 1.00 28.42 342 THR A C 1
ATOM 2708 O O . THR A 1 342 ? 13.282 15.828 -63.063 1.00 28.42 342 THR A O 1
ATOM 2711 N N . LEU A 1 343 ? 12.156 13.902 -62.634 1.00 27.75 343 LEU A N 1
ATOM 2712 C CA . LEU A 1 343 ? 12.192 13.188 -63.941 1.00 27.75 343 LEU A CA 1
ATOM 2713 C C . LEU A 1 343 ? 13.341 12.162 -64.087 1.00 27.75 343 LEU A C 1
ATOM 2715 O O . LEU A 1 343 ? 14.432 12.385 -63.587 1.00 27.75 343 LEU A O 1
ATOM 2719 N N . ALA A 1 344 ? 13.191 11.035 -64.801 1.00 28.11 344 ALA A N 1
ATOM 2720 C CA . ALA A 1 344 ? 11.990 10.278 -65.189 1.00 28.11 344 ALA A CA 1
ATOM 2721 C C . ALA A 1 344 ? 12.363 8.851 -65.669 1.00 28.11 344 ALA A C 1
ATOM 2723 O O . ALA A 1 344 ? 13.465 8.612 -66.143 1.00 28.11 344 ALA A O 1
ATOM 2724 N N . ARG A 1 345 ? 11.381 7.941 -65.572 1.00 29.78 345 ARG A N 1
ATOM 2725 C CA . ARG A 1 345 ? 11.160 6.673 -66.313 1.00 29.78 345 ARG A CA 1
ATOM 2726 C C . ARG A 1 345 ? 12.233 6.164 -67.304 1.00 29.78 345 ARG A C 1
ATOM 2728 O O . ARG A 1 345 ? 12.503 6.798 -68.316 1.00 29.78 345 ARG A O 1
ATOM 2735 N N . GLY A 1 346 ? 12.569 4.878 -67.165 1.00 25.73 346 GLY A N 1
ATOM 2736 C CA . GLY A 1 346 ? 13.015 4.000 -68.258 1.00 25.73 346 GLY A CA 1
ATOM 2737 C C . GLY A 1 346 ? 12.544 2.561 -68.004 1.00 25.73 346 GLY A C 1
ATOM 2738 O O . GLY A 1 346 ? 12.722 2.058 -66.900 1.00 25.73 346 GLY A O 1
ATOM 2739 N N . ALA A 1 347 ? 11.896 1.915 -68.979 1.00 28.61 347 ALA A N 1
ATOM 2740 C CA . ALA A 1 347 ? 11.288 0.586 -68.826 1.00 28.61 347 ALA A CA 1
ATOM 2741 C C . ALA A 1 347 ? 11.641 -0.355 -69.989 1.00 28.61 347 ALA A C 1
ATOM 2743 O O . ALA A 1 347 ? 11.671 0.089 -71.132 1.00 28.61 347 ALA A O 1
ATOM 2744 N N . SER A 1 348 ? 11.847 -1.646 -69.689 1.00 27.66 348 SER A N 1
ATOM 2745 C CA . SER A 1 348 ? 11.790 -2.826 -70.585 1.00 27.66 348 SER A CA 1
ATOM 2746 C C . SER A 1 348 ? 12.321 -4.036 -69.784 1.00 27.66 348 SER A C 1
ATOM 2748 O O . SER A 1 348 ? 13.393 -3.925 -69.207 1.00 27.66 348 SER A O 1
ATOM 2750 N N . SER A 1 349 ? 11.551 -5.101 -69.508 1.00 28.05 349 SER A N 1
ATOM 2751 C CA . SER A 1 349 ? 11.294 -6.289 -70.367 1.00 28.05 349 SER A CA 1
ATOM 2752 C C . SER A 1 349 ? 12.556 -7.172 -70.578 1.00 28.05 349 SER A C 1
ATOM 2754 O O . SER A 1 349 ? 13.644 -6.628 -70.704 1.00 28.05 349 SER A O 1
ATOM 2756 N N . THR A 1 350 ? 12.550 -8.519 -70.546 1.00 28.36 350 THR A N 1
ATOM 2757 C CA . THR A 1 350 ? 11.506 -9.527 -70.868 1.00 28.36 350 THR A CA 1
ATOM 2758 C C . THR A 1 350 ? 11.821 -10.934 -70.297 1.00 28.36 350 THR A C 1
ATOM 2760 O O . THR A 1 350 ? 12.944 -11.392 -70.461 1.00 28.36 350 THR A O 1
ATOM 2763 N N . THR A 1 351 ? 10.789 -11.698 -69.880 1.00 28.23 351 THR A N 1
ATOM 2764 C CA . THR A 1 351 ? 10.674 -13.197 -69.931 1.00 28.23 351 THR A CA 1
ATOM 2765 C C . THR A 1 351 ? 11.696 -14.077 -69.140 1.00 28.23 351 THR A C 1
ATOM 2767 O O . THR A 1 351 ? 12.757 -13.611 -68.774 1.00 28.23 351 THR A O 1
ATOM 2770 N N . SER A 1 352 ? 11.469 -15.363 -68.796 1.00 27.64 352 SER A N 1
ATOM 2771 C CA . SER A 1 352 ? 10.522 -16.361 -69.334 1.00 27.64 352 SER A CA 1
ATOM 2772 C C . SER A 1 352 ? 10.173 -17.540 -68.381 1.00 27.64 352 SER A C 1
ATOM 2774 O O . SER A 1 352 ? 10.995 -17.939 -67.566 1.00 27.64 352 SER A O 1
ATOM 2776 N N . LYS A 1 353 ? 8.996 -18.151 -68.627 1.00 28.92 353 LYS A N 1
ATOM 2777 C CA . LYS A 1 353 ? 8.628 -19.594 -68.523 1.00 28.92 353 LYS A CA 1
ATOM 2778 C C . LYS A 1 353 ? 8.659 -20.364 -67.180 1.00 28.92 353 LYS A C 1
ATOM 2780 O O . LYS A 1 353 ? 9.699 -20.773 -66.684 1.00 28.92 353 LYS A O 1
ATOM 2785 N N . ALA A 1 354 ? 7.456 -20.787 -66.769 1.00 31.73 354 ALA A N 1
ATOM 2786 C CA . ALA A 1 354 ? 7.194 -22.088 -66.128 1.00 31.73 354 ALA A CA 1
ATOM 2787 C C . ALA A 1 354 ? 7.046 -23.214 -67.190 1.00 31.73 354 ALA A C 1
ATOM 2789 O O . ALA A 1 354 ? 6.929 -22.907 -68.382 1.00 31.73 354 ALA A O 1
ATOM 2790 N N . PRO A 1 355 ? 7.014 -24.504 -66.792 1.00 45.22 355 PRO A N 1
ATOM 2791 C CA . PRO A 1 355 ? 5.722 -25.211 -66.659 1.00 45.22 355 PRO A CA 1
ATOM 2792 C C . PRO A 1 355 ? 5.647 -26.104 -65.392 1.00 45.22 355 PRO A C 1
ATOM 2794 O O . PRO A 1 355 ? 6.660 -26.580 -64.904 1.00 45.22 355 PRO A O 1
ATOM 2797 N N . ARG A 1 356 ? 4.507 -26.260 -64.704 1.00 31.11 356 ARG A N 1
ATOM 2798 C CA . ARG A 1 356 ? 3.250 -26.971 -65.056 1.00 31.11 356 ARG A CA 1
ATOM 2799 C C . ARG A 1 356 ? 3.370 -28.506 -65.158 1.00 31.11 356 ARG A C 1
ATOM 2801 O O . ARG A 1 356 ? 3.740 -29.049 -66.191 1.00 31.11 356 ARG A O 1
ATOM 2808 N N . SER A 1 357 ? 2.871 -29.177 -64.124 1.00 28.50 357 SER A N 1
ATOM 2809 C CA . SER A 1 357 ? 2.257 -30.514 -64.151 1.00 28.50 357 SER A CA 1
ATOM 2810 C C . SER A 1 357 ? 1.049 -30.505 -63.188 1.00 28.50 357 SER A C 1
ATOM 2812 O O . SER A 1 357 ? 0.761 -29.460 -62.598 1.00 28.50 357 SER A O 1
ATOM 2814 N N . ALA A 1 358 ? 0.267 -31.588 -63.090 1.00 31.78 358 ALA A N 1
ATOM 2815 C CA . ALA A 1 358 ? -0.980 -31.628 -62.308 1.00 31.78 358 ALA A CA 1
ATOM 2816 C C . ALA A 1 358 ? -1.480 -33.074 -62.071 1.00 31.78 358 ALA A C 1
ATOM 2818 O O . ALA A 1 358 ? -0.842 -34.013 -62.538 1.00 31.78 358 ALA A O 1
ATOM 2819 N N . LEU A 1 359 ? -2.701 -33.195 -61.505 1.00 30.66 359 LEU A N 1
ATOM 2820 C CA . LEU A 1 359 ? -3.562 -34.402 -61.390 1.00 30.66 359 LEU A CA 1
ATOM 2821 C C . LEU A 1 359 ? -3.224 -35.334 -60.191 1.00 30.66 359 LEU A C 1
ATOM 2823 O O . LEU A 1 359 ? -2.066 -35.425 -59.816 1.00 30.66 359 LEU A O 1
ATOM 2827 N N . ARG A 1 360 ? -4.150 -36.083 -59.550 1.00 30.48 360 ARG A N 1
ATOM 2828 C CA . ARG A 1 360 ? -5.640 -36.045 -59.448 1.00 30.48 360 ARG A CA 1
ATOM 2829 C C . ARG A 1 360 ? -6.137 -37.009 -58.341 1.00 30.48 360 ARG A C 1
ATOM 2831 O O . ARG A 1 360 ? -5.637 -38.121 -58.274 1.00 30.48 360 ARG A O 1
ATOM 2838 N N . GLY A 1 361 ? -7.258 -36.668 -57.684 1.00 26.86 361 GLY A N 1
ATOM 2839 C CA . GLY A 1 361 ? -8.240 -37.613 -57.092 1.00 26.86 361 GLY A CA 1
ATOM 2840 C C . GLY A 1 361 ? -7.861 -38.329 -55.776 1.00 26.86 361 GLY A C 1
ATOM 2841 O O . GLY A 1 361 ? -6.691 -38.499 -55.482 1.00 26.86 361 GLY A O 1
ATOM 2842 N N . GLY A 1 362 ? -8.809 -38.781 -54.940 1.00 28.38 362 GLY A N 1
ATOM 2843 C CA . GLY A 1 362 ? -10.266 -38.557 -54.939 1.00 28.38 362 GLY A CA 1
ATOM 2844 C C . GLY A 1 362 ? -11.056 -39.595 -54.108 1.00 28.38 362 GLY A C 1
ATOM 2845 O O . GLY A 1 362 ? -10.566 -40.699 -53.916 1.00 28.38 362 GLY A O 1
ATOM 2846 N N . ARG A 1 363 ? -12.313 -39.258 -53.742 1.00 33.81 363 ARG A N 1
ATOM 2847 C CA . ARG A 1 363 ? -13.370 -40.108 -53.109 1.00 33.81 363 ARG A CA 1
ATOM 2848 C C . ARG A 1 363 ? -13.139 -40.460 -51.622 1.00 33.81 363 ARG A C 1
ATOM 2850 O O . ARG A 1 363 ? -12.105 -40.991 -51.260 1.00 33.81 363 ARG A O 1
ATOM 2857 N N . ASN A 1 364 ? -13.992 -39.999 -50.700 1.00 30.28 364 ASN A N 1
ATOM 2858 C CA . ASN A 1 364 ? -15.391 -40.384 -50.383 1.00 30.28 364 ASN A CA 1
ATOM 2859 C C . ASN A 1 364 ? -15.501 -41.672 -49.550 1.00 30.28 364 ASN A C 1
ATOM 2861 O O . ASN A 1 364 ? -15.274 -42.746 -50.087 1.00 30.28 364 ASN A O 1
ATOM 2865 N N . TYR A 1 365 ? -16.063 -41.558 -48.342 1.00 30.31 365 TYR A N 1
ATOM 2866 C CA . TYR A 1 365 ? -17.298 -42.265 -47.961 1.00 30.31 365 TYR A CA 1
ATOM 2867 C C . TYR A 1 365 ? -18.090 -41.406 -46.962 1.00 30.31 365 TYR A C 1
ATOM 2869 O O . TYR A 1 365 ? -17.541 -40.492 -46.352 1.00 30.31 365 TYR A O 1
ATOM 2877 N N . ALA A 1 366 ? -19.401 -41.631 -46.872 1.00 30.94 366 ALA A N 1
ATOM 2878 C CA . ALA A 1 366 ? -20.337 -40.750 -46.178 1.00 30.94 366 ALA A CA 1
ATOM 2879 C C . ALA A 1 366 ? -21.474 -41.537 -45.507 1.00 30.94 366 ALA A C 1
ATOM 2881 O O . ALA A 1 366 ? -21.706 -42.695 -45.852 1.00 30.94 366 ALA A O 1
ATOM 2882 N N . ALA A 1 367 ? -22.273 -40.805 -44.715 1.00 33.00 367 ALA A N 1
ATOM 2883 C CA . ALA A 1 367 ? -23.661 -41.120 -44.341 1.00 33.00 367 ALA A CA 1
ATOM 2884 C C . ALA A 1 367 ? -23.842 -42.143 -43.174 1.00 33.00 367 ALA A C 1
ATOM 2886 O O . ALA A 1 367 ? -22.957 -42.944 -42.915 1.00 33.00 367 ALA A O 1
ATOM 2887 N N . ALA A 1 368 ? -24.955 -42.162 -42.415 1.00 31.95 368 ALA A N 1
ATOM 2888 C CA . ALA A 1 368 ? -26.181 -41.353 -42.523 1.00 31.95 368 ALA A CA 1
ATOM 2889 C C . ALA A 1 368 ? -27.135 -41.446 -41.294 1.00 31.95 368 ALA A C 1
ATOM 2891 O O . ALA A 1 368 ? -27.357 -42.550 -40.820 1.00 31.95 368 ALA A O 1
ATOM 2892 N N . ARG A 1 369 ? -27.887 -40.350 -41.022 1.00 31.92 369 ARG A N 1
ATOM 2893 C CA . ARG A 1 369 ? -29.363 -40.311 -40.731 1.00 31.92 369 ARG A CA 1
ATOM 2894 C C . ARG A 1 369 ? -29.869 -40.921 -39.386 1.00 31.92 369 ARG A C 1
ATOM 2896 O O . ARG A 1 369 ? -29.198 -41.752 -38.809 1.00 31.92 369 ARG A O 1
ATOM 2903 N N . ARG A 1 370 ? -31.048 -40.575 -38.815 1.00 28.09 370 ARG A N 1
ATOM 2904 C CA . ARG A 1 370 ? -32.171 -39.648 -39.158 1.00 28.09 370 ARG A CA 1
ATOM 2905 C C . ARG A 1 370 ? -33.009 -39.286 -37.893 1.00 28.09 370 ARG A C 1
ATOM 2907 O O . ARG A 1 370 ? -32.939 -40.000 -36.905 1.00 28.09 370 ARG A O 1
ATOM 2914 N N . ALA A 1 371 ? -33.833 -38.230 -37.971 1.00 28.55 371 ALA A N 1
ATOM 2915 C CA . ALA A 1 371 ? -34.898 -37.820 -37.009 1.00 28.55 371 ALA A CA 1
ATOM 2916 C C . ALA A 1 371 ? -36.310 -38.307 -37.508 1.00 28.55 371 ALA A C 1
ATOM 2918 O O . ALA A 1 371 ? -36.264 -39.196 -38.368 1.00 28.55 371 ALA A O 1
ATOM 2919 N N . PRO A 1 372 ? -37.535 -37.775 -37.165 1.00 54.03 372 PRO A N 1
ATOM 2920 C CA . PRO A 1 372 ? -37.975 -36.673 -36.255 1.00 54.03 372 PRO A CA 1
ATOM 2921 C C . PRO A 1 372 ? -39.390 -36.830 -35.554 1.00 54.03 372 PRO A C 1
ATOM 2923 O O . PRO A 1 372 ? -39.976 -37.910 -35.547 1.00 54.03 372 PRO A O 1
ATOM 2926 N N . SER A 1 373 ? -39.991 -35.693 -35.118 1.00 30.42 373 SER A N 1
ATOM 2927 C CA . SER A 1 373 ? -41.427 -35.382 -34.793 1.00 30.42 373 SER A CA 1
ATOM 2928 C C . SER A 1 373 ? -41.872 -35.453 -33.305 1.00 30.42 373 SER A C 1
ATOM 2930 O O . SER A 1 373 ? -41.254 -36.179 -32.541 1.00 30.42 373 SER A O 1
ATOM 2932 N N . SER A 1 374 ? -42.877 -34.696 -32.805 1.00 30.64 374 SER A N 1
ATOM 2933 C CA . SER A 1 374 ? -44.014 -33.988 -33.457 1.00 30.64 374 SER A CA 1
ATOM 2934 C C . SER A 1 374 ? -44.520 -32.689 -32.744 1.00 30.64 374 SER A C 1
ATOM 2936 O O . SER A 1 374 ? -44.089 -32.355 -31.645 1.00 30.64 374 SER A O 1
ATOM 2938 N N . ASN A 1 375 ? -45.431 -31.939 -33.400 1.00 29.70 375 ASN A N 1
ATOM 2939 C CA . ASN A 1 375 ? -46.007 -30.625 -33.005 1.00 29.70 375 ASN A CA 1
ATOM 2940 C C . ASN A 1 375 ? -47.232 -30.685 -32.055 1.00 29.70 375 ASN A C 1
ATOM 2942 O O . ASN A 1 375 ? -48.053 -31.588 -32.205 1.00 29.70 375 ASN A O 1
ATOM 2946 N N . ARG A 1 376 ? -47.521 -29.582 -31.323 1.00 29.47 376 ARG A N 1
ATOM 2947 C CA . ARG A 1 376 ? -48.879 -28.960 -31.303 1.00 29.47 376 ARG A CA 1
ATOM 2948 C C . ARG A 1 376 ? -48.902 -27.478 -30.863 1.00 29.47 376 ARG A C 1
ATOM 2950 O O . ARG A 1 376 ? -48.026 -27.027 -30.138 1.00 29.47 376 ARG A O 1
ATOM 2957 N N . THR A 1 377 ? -49.923 -26.739 -31.308 1.00 31.08 377 THR A N 1
ATOM 2958 C CA . THR A 1 377 ? -50.105 -25.268 -31.224 1.00 31.08 377 THR A CA 1
ATOM 2959 C C . THR A 1 377 ? -51.437 -24.878 -30.564 1.00 31.08 377 THR A C 1
ATOM 2961 O O . THR A 1 377 ? -52.415 -25.583 -30.799 1.00 31.08 377 THR A O 1
ATOM 2964 N N . GLN A 1 378 ? -51.518 -23.715 -29.882 1.00 28.00 378 GLN A N 1
ATOM 2965 C CA . GLN A 1 378 ? -52.700 -22.809 -29.867 1.00 28.00 378 GLN A CA 1
ATOM 2966 C C . GLN A 1 378 ? -52.432 -21.422 -29.204 1.00 28.00 378 GLN A C 1
ATOM 2968 O O . GLN A 1 378 ? -51.437 -21.240 -28.511 1.00 28.00 378 GLN A O 1
ATOM 2973 N N . LEU A 1 379 ? -53.305 -20.441 -29.490 1.00 31.52 379 LEU A N 1
ATOM 2974 C CA . LEU A 1 379 ? -53.313 -18.988 -29.143 1.00 31.52 379 LEU A CA 1
ATOM 2975 C C . LEU A 1 379 ? -54.637 -18.642 -28.379 1.00 31.52 379 LEU A C 1
ATOM 2977 O O . LEU A 1 379 ? -55.436 -19.575 -28.275 1.00 31.52 379 LEU A O 1
ATOM 2981 N N . PRO A 1 380 ? -54.996 -17.391 -27.940 1.00 43.50 380 PRO A N 1
ATOM 2982 C CA . PRO A 1 380 ? -54.352 -16.052 -27.985 1.00 43.50 380 PRO A CA 1
ATOM 2983 C C . PRO A 1 380 ? -54.376 -15.242 -26.630 1.00 43.50 380 PRO A C 1
ATOM 2985 O O . PRO A 1 380 ? -54.573 -15.800 -25.559 1.00 43.50 380 PRO A O 1
ATOM 2988 N N . ARG A 1 381 ? -54.134 -13.909 -26.687 1.00 33.19 381 ARG A N 1
ATOM 2989 C CA . ARG A 1 381 ? -53.982 -12.903 -25.584 1.00 33.19 381 ARG A CA 1
ATOM 2990 C C . ARG A 1 381 ? -55.308 -12.455 -24.900 1.00 33.19 381 ARG A C 1
ATOM 2992 O O . ARG A 1 381 ? -56.366 -12.685 -25.479 1.00 33.19 381 ARG A O 1
ATOM 2999 N N . PRO A 1 382 ? -55.267 -11.696 -23.770 1.00 36.12 382 PRO A N 1
ATOM 3000 C CA . PRO A 1 382 ? -55.259 -10.213 -23.854 1.00 36.12 382 PRO A CA 1
ATOM 3001 C C . PRO A 1 382 ? -54.317 -9.473 -22.857 1.00 36.12 382 PRO A C 1
ATOM 3003 O O . PRO A 1 382 ? -53.574 -10.083 -22.097 1.00 36.12 382 PRO A O 1
ATOM 3006 N N . ARG A 1 383 ? -54.298 -8.129 -22.932 1.00 34.47 383 ARG A N 1
ATOM 3007 C CA . ARG A 1 383 ? -53.460 -7.184 -22.146 1.00 34.47 383 ARG A CA 1
ATOM 3008 C C . ARG A 1 383 ? -54.045 -6.896 -20.752 1.00 34.47 383 ARG A C 1
ATOM 3010 O O . ARG A 1 383 ? -55.260 -6.867 -20.651 1.00 34.47 383 ARG A O 1
ATOM 3017 N N . HIS A 1 384 ? -53.213 -6.480 -19.787 1.00 31.19 384 HIS A N 1
ATOM 3018 C CA . HIS A 1 384 ? -53.409 -5.252 -18.984 1.00 31.19 384 HIS A CA 1
ATOM 3019 C C . HIS A 1 384 ? -52.104 -4.842 -18.263 1.00 31.19 384 HIS A C 1
ATOM 3021 O O . HIS A 1 384 ? -51.261 -5.678 -17.955 1.00 31.19 384 HIS A O 1
ATOM 3027 N N . SER A 1 385 ? -51.921 -3.538 -18.047 1.00 32.72 385 SER A N 1
ATOM 3028 C CA . SER A 1 385 ? -50.809 -2.915 -17.309 1.00 32.72 385 SER A CA 1
ATOM 3029 C C . SER A 1 385 ? -51.133 -2.756 -15.821 1.00 32.72 385 SER A C 1
ATOM 3031 O O . SER A 1 385 ? -52.300 -2.528 -15.528 1.00 32.72 385 SER A O 1
ATOM 3033 N N . PHE A 1 386 ? -50.132 -2.721 -14.927 1.00 28.19 386 PHE A N 1
ATOM 3034 C CA . PHE A 1 386 ? -49.907 -1.603 -13.979 1.00 28.19 386 PHE A CA 1
ATOM 3035 C C . PHE A 1 386 ? -48.692 -1.818 -13.047 1.00 28.19 386 PHE A C 1
ATOM 3037 O O . PHE A 1 386 ? -48.476 -2.917 -12.557 1.00 28.19 386 PHE A O 1
ATOM 3044 N N . ALA A 1 387 ? -47.996 -0.704 -12.772 1.00 28.70 387 ALA A N 1
ATOM 3045 C CA . ALA A 1 387 ? -47.199 -0.357 -11.580 1.00 28.70 387 ALA A CA 1
ATOM 3046 C C . ALA A 1 387 ? -46.021 -1.247 -11.106 1.00 28.70 387 ALA A C 1
ATOM 3048 O O . ALA A 1 387 ? -46.111 -2.458 -10.937 1.00 28.70 387 ALA A O 1
ATOM 3049 N N . ALA A 1 388 ? -44.910 -0.578 -10.777 1.00 32.47 388 ALA A N 1
ATOM 3050 C CA . ALA A 1 388 ? -43.715 -1.175 -10.185 1.00 32.47 388 ALA A CA 1
ATOM 3051 C C . ALA A 1 388 ? -43.777 -1.247 -8.644 1.00 32.47 388 ALA A C 1
ATOM 3053 O O . ALA A 1 388 ? -44.358 -0.382 -7.990 1.00 32.47 388 ALA A O 1
ATOM 3054 N N . ARG A 1 389 ? -43.067 -2.224 -8.066 1.00 32.16 389 ARG A N 1
ATOM 3055 C CA . ARG A 1 389 ? -42.536 -2.199 -6.690 1.00 32.16 389 ARG A CA 1
ATOM 3056 C C . ARG A 1 389 ? -41.058 -2.618 -6.745 1.00 32.16 389 ARG A C 1
ATOM 3058 O O . ARG A 1 389 ? -40.726 -3.453 -7.588 1.00 32.16 389 ARG A O 1
ATOM 3065 N N . PRO A 1 390 ? -40.171 -2.065 -5.899 1.00 30.19 390 PRO A N 1
ATOM 3066 C CA . PRO A 1 390 ? -38.772 -2.484 -5.858 1.00 30.19 390 PRO A CA 1
ATOM 3067 C C . PRO A 1 390 ? -38.650 -3.907 -5.283 1.00 30.19 390 PRO A C 1
ATOM 3069 O O . PRO A 1 390 ? -39.485 -4.299 -4.458 1.00 30.19 390 PRO A O 1
ATOM 3072 N N . PRO A 1 391 ? -37.630 -4.690 -5.679 1.00 29.81 391 PRO A N 1
ATOM 3073 C CA . PRO A 1 391 ? -37.413 -6.014 -5.116 1.00 29.81 391 PRO A CA 1
ATOM 3074 C C . PRO A 1 391 ? -36.967 -5.908 -3.653 1.00 29.81 391 PRO A C 1
ATOM 3076 O O . PRO A 1 391 ? -35.963 -5.279 -3.329 1.00 29.81 391 PRO A O 1
ATOM 3079 N N . SER A 1 392 ? -37.720 -6.563 -2.772 1.00 30.22 392 SER A N 1
ATOM 3080 C CA . SER A 1 392 ? -37.282 -6.887 -1.415 1.00 30.22 392 SER A CA 1
ATOM 3081 C C . SER A 1 392 ? -36.074 -7.821 -1.500 1.00 30.22 392 SER A C 1
ATOM 3083 O O . SER A 1 392 ? -36.148 -8.824 -2.211 1.00 30.22 392 SER A O 1
ATOM 3085 N N . MET A 1 393 ? -34.994 -7.555 -0.758 1.00 29.88 393 MET A N 1
ATOM 3086 C CA . MET A 1 393 ? -33.926 -8.550 -0.618 1.00 29.88 393 MET A CA 1
ATOM 3087 C C . MET A 1 393 ? -34.474 -9.755 0.152 1.00 29.88 393 MET A C 1
ATOM 3089 O O . MET A 1 393 ? -34.992 -9.604 1.257 1.00 29.88 393 MET A O 1
ATOM 3093 N N . SER A 1 394 ? -34.404 -10.940 -0.454 1.00 28.19 394 SER A N 1
ATOM 3094 C CA . SER A 1 394 ? -34.763 -12.194 0.207 1.00 28.19 394 SER A CA 1
ATOM 3095 C C . SER A 1 394 ? -33.542 -12.714 0.954 1.00 28.19 394 SER A C 1
ATOM 3097 O O . SER A 1 394 ? -32.548 -13.074 0.325 1.00 28.19 394 SER A O 1
ATOM 3099 N N . THR A 1 395 ? -33.613 -12.785 2.280 1.00 34.44 395 THR A N 1
ATOM 3100 C CA . THR A 1 395 ? -32.656 -13.559 3.074 1.00 34.44 395 THR A CA 1
ATOM 3101 C C . THR A 1 395 ? -32.865 -15.056 2.818 1.00 34.44 395 THR A C 1
ATOM 3103 O O . THR A 1 395 ? -33.993 -15.524 2.648 1.00 34.44 395 THR A O 1
ATOM 3106 N N . MET A 1 396 ? -31.771 -15.815 2.737 1.00 30.27 396 MET A N 1
ATOM 3107 C CA . MET A 1 396 ? -31.802 -17.271 2.562 1.00 30.27 396 MET A CA 1
ATOM 3108 C C . MET A 1 396 ? -31.974 -17.964 3.926 1.00 30.27 396 MET A C 1
ATOM 3110 O O . MET A 1 396 ? -31.222 -17.647 4.849 1.00 30.27 396 MET A O 1
ATOM 3114 N N . PRO A 1 397 ? -32.913 -18.917 4.090 1.00 30.17 397 PRO A N 1
ATOM 3115 C CA . PRO A 1 397 ? -33.021 -19.703 5.317 1.00 30.17 397 PRO A CA 1
ATOM 3116 C C . PRO A 1 397 ? -31.823 -20.643 5.505 1.00 30.17 397 PRO A C 1
ATOM 3118 O O . PRO A 1 397 ? -31.360 -21.276 4.554 1.00 30.17 397 PRO A O 1
ATOM 3121 N N . ALA A 1 398 ? -31.355 -20.782 6.747 1.00 30.78 398 ALA A N 1
ATOM 3122 C CA . ALA A 1 398 ? -30.270 -21.696 7.088 1.00 30.78 398 ALA A CA 1
ATOM 3123 C C . ALA A 1 398 ? -30.662 -23.171 6.868 1.00 30.78 398 ALA A C 1
ATOM 3125 O O . ALA A 1 398 ? -31.778 -23.591 7.176 1.00 30.78 398 ALA A O 1
ATOM 3126 N N . SER A 1 399 ? -29.710 -23.982 6.403 1.00 33.69 399 SER A N 1
ATOM 3127 C CA . SER A 1 399 ? -29.820 -25.444 6.377 1.00 33.69 399 SER A CA 1
ATOM 3128 C C . SER A 1 399 ? -28.474 -26.087 6.735 1.00 33.69 399 SER A C 1
ATOM 3130 O O . SER A 1 399 ? -27.427 -25.472 6.554 1.00 33.69 399 SER A O 1
ATOM 3132 N N . HIS A 1 400 ? -28.503 -27.323 7.245 1.00 33.12 400 HIS A N 1
ATOM 3133 C CA . HIS A 1 400 ? -27.320 -28.139 7.574 1.00 33.12 400 HIS A CA 1
ATOM 3134 C C . HIS A 1 400 ? -26.455 -27.682 8.770 1.00 33.12 400 HIS A C 1
ATOM 3136 O O . HIS A 1 400 ? -25.239 -27.838 8.748 1.00 33.12 400 HIS A O 1
ATOM 3142 N N . GLY A 1 401 ? -27.063 -27.186 9.854 1.00 33.47 401 GLY A N 1
ATOM 3143 C CA . GLY A 1 401 ? -26.445 -27.226 11.196 1.00 33.47 401 GLY A CA 1
ATOM 3144 C C . GLY A 1 401 ? -25.264 -26.283 11.468 1.00 33.47 401 GLY A C 1
ATOM 3145 O O . GLY A 1 401 ? -24.656 -26.378 12.530 1.00 33.47 401 GLY A O 1
ATOM 3146 N N . HIS A 1 402 ? -24.959 -25.358 10.559 1.00 30.12 402 HIS A N 1
ATOM 3147 C CA . HIS A 1 402 ? -23.985 -24.290 10.785 1.00 30.12 402 HIS A CA 1
ATOM 3148 C C . HIS A 1 402 ? -24.711 -23.035 11.301 1.00 30.12 402 HIS A C 1
ATOM 3150 O O . HIS A 1 402 ? -25.824 -22.735 10.866 1.00 30.12 402 HIS A O 1
ATOM 3156 N N . GLY A 1 403 ? -24.112 -22.316 12.257 1.00 34.16 403 GLY A N 1
ATOM 3157 C CA . GLY A 1 403 ? -24.726 -21.128 12.867 1.00 34.16 403 GLY A CA 1
ATOM 3158 C C . GLY A 1 403 ? -24.971 -19.995 11.860 1.00 34.16 403 GLY A C 1
ATOM 3159 O O . GLY A 1 403 ? -24.264 -19.895 10.861 1.00 34.16 403 GLY A O 1
ATOM 3160 N N . ALA A 1 404 ? -25.940 -19.116 12.139 1.00 36.62 404 ALA A N 1
ATOM 3161 C CA . ALA A 1 404 ? -26.409 -18.082 11.201 1.00 36.62 404 ALA A CA 1
ATOM 3162 C C . ALA A 1 404 ? -25.301 -17.155 10.645 1.00 36.62 404 ALA A C 1
ATOM 3164 O O . ALA A 1 404 ? -25.387 -16.727 9.497 1.00 36.62 404 ALA A O 1
ATOM 3165 N N . ALA A 1 405 ? -24.221 -16.926 11.402 1.00 37.34 405 ALA A N 1
ATOM 3166 C CA . ALA A 1 405 ? -23.033 -16.185 10.956 1.00 37.34 405 ALA A CA 1
ATOM 3167 C C . ALA A 1 405 ? -22.269 -16.837 9.775 1.00 37.34 405 ALA A C 1
ATOM 3169 O O . ALA A 1 405 ? -21.370 -16.229 9.202 1.00 37.34 405 ALA A O 1
ATOM 3170 N N . CYS A 1 406 ? -22.596 -18.076 9.389 1.00 32.84 406 CYS A N 1
ATOM 3171 C CA . CYS A 1 406 ? -21.937 -18.784 8.289 1.00 32.84 406 CYS A CA 1
ATOM 3172 C C . CYS A 1 406 ? -22.231 -18.173 6.905 1.00 32.84 406 CYS A C 1
ATOM 3174 O O . CYS A 1 406 ? -21.391 -18.283 6.012 1.00 32.84 406 CYS A O 1
ATOM 3176 N N . CYS A 1 407 ? -23.395 -17.538 6.722 1.00 36.28 407 CYS A N 1
ATOM 3177 C CA . CYS A 1 407 ? -23.897 -17.162 5.397 1.00 36.28 407 CYS A CA 1
ATOM 3178 C C . CYS A 1 407 ? -23.536 -15.741 4.931 1.00 36.28 407 CYS A C 1
ATOM 3180 O O . CYS A 1 407 ? -23.596 -15.495 3.730 1.00 36.28 407 CYS A O 1
ATOM 3182 N N . ASN A 1 408 ? -23.189 -14.821 5.844 1.00 46.91 408 ASN A N 1
ATOM 3183 C CA . ASN A 1 408 ? -23.289 -13.373 5.584 1.00 46.91 408 ASN A CA 1
ATOM 3184 C C . ASN A 1 408 ? -22.035 -12.549 5.959 1.00 46.91 408 ASN A C 1
ATOM 3186 O O . ASN A 1 408 ? -22.119 -11.331 6.100 1.00 46.91 408 ASN A O 1
ATOM 3190 N N . ILE A 1 409 ? -20.855 -13.171 6.091 1.00 47.44 409 ILE A N 1
ATOM 3191 C CA . ILE A 1 409 ? -19.606 -12.403 6.251 1.00 47.44 409 ILE A CA 1
ATOM 3192 C C . ILE A 1 409 ? -19.348 -11.534 4.999 1.00 47.44 409 ILE A C 1
ATOM 3194 O O . ILE A 1 409 ? -19.454 -12.043 3.880 1.00 47.44 409 ILE A O 1
ATOM 3198 N N . PRO A 1 410 ? -18.989 -10.239 5.156 1.00 50.66 410 PRO A N 1
ATOM 3199 C CA . PRO A 1 410 ? -18.613 -9.371 4.048 1.00 50.66 410 PRO A CA 1
ATOM 3200 C C . PRO A 1 410 ? -17.524 -9.989 3.159 1.00 50.66 410 PRO A C 1
ATOM 3202 O O . PRO A 1 410 ? -16.570 -10.567 3.681 1.00 50.66 410 PRO A O 1
ATOM 3205 N N . PRO A 1 411 ? -17.614 -9.839 1.825 1.00 45.47 411 PRO A N 1
ATOM 3206 C CA . PRO A 1 411 ? -16.656 -10.445 0.910 1.00 45.47 411 PRO A CA 1
ATOM 3207 C C . PRO A 1 411 ? -15.239 -9.945 1.195 1.00 45.47 411 PRO A C 1
ATOM 3209 O O . PRO A 1 411 ? -14.991 -8.737 1.237 1.00 45.47 411 PRO A O 1
ATOM 3212 N N . ILE A 1 412 ? -14.299 -10.879 1.350 1.00 65.19 412 ILE A N 1
ATOM 3213 C CA . ILE A 1 412 ? -12.894 -10.541 1.563 1.00 65.19 412 ILE A CA 1
ATOM 3214 C C . ILE A 1 412 ? -12.308 -9.999 0.258 1.00 65.19 412 ILE A C 1
ATOM 3216 O O . ILE A 1 412 ? -12.104 -10.731 -0.715 1.00 65.19 412 ILE A O 1
ATOM 3220 N N . VAL A 1 413 ? -12.021 -8.701 0.256 1.00 58.62 413 VAL A N 1
ATOM 3221 C CA . VAL A 1 413 ? -11.271 -8.024 -0.801 1.00 58.62 413 VAL A CA 1
ATOM 3222 C C . VAL A 1 413 ? -9.801 -8.413 -0.672 1.00 58.62 413 VAL A C 1
ATOM 3224 O O . VAL A 1 413 ? -9.260 -8.408 0.429 1.00 58.62 413 VAL A O 1
ATOM 3227 N N . SER A 1 414 ? -9.158 -8.761 -1.787 1.00 57.72 414 SER A N 1
ATOM 3228 C CA . SER A 1 414 ? -7.751 -9.185 -1.805 1.00 57.72 414 SER A CA 1
ATOM 3229 C C . SER A 1 414 ? -6.766 -8.090 -2.223 1.00 57.72 414 SER A C 1
ATOM 3231 O O . SER A 1 414 ? -5.571 -8.229 -1.978 1.00 57.72 414 SER A O 1
ATOM 3233 N N . LYS A 1 415 ? -7.238 -7.016 -2.875 1.00 64.62 415 LYS A N 1
ATOM 3234 C CA . LYS A 1 415 ? -6.433 -5.865 -3.329 1.00 64.62 415 LYS A CA 1
ATOM 3235 C C . LYS A 1 415 ? -7.278 -4.590 -3.340 1.00 64.62 415 LYS A C 1
ATOM 3237 O O . LYS A 1 415 ? -8.398 -4.623 -3.842 1.00 64.62 415 LYS A O 1
ATOM 3242 N N . GLY A 1 416 ? -6.718 -3.476 -2.861 1.00 63.69 416 GLY A N 1
ATOM 3243 C CA . GLY A 1 416 ? -7.378 -2.164 -2.877 1.00 63.69 416 GLY A CA 1
ATOM 3244 C C . GLY A 1 416 ? -8.607 -2.113 -1.970 1.00 63.69 416 GLY A C 1
ATOM 3245 O O . GLY A 1 416 ? -9.699 -1.772 -2.430 1.00 63.69 416 GLY A O 1
ATOM 3246 N N . TYR A 1 417 ? -8.446 -2.515 -0.706 1.00 78.94 417 TYR A N 1
ATOM 3247 C CA . TYR A 1 417 ? -9.543 -2.474 0.250 1.00 78.94 417 TYR A CA 1
ATOM 3248 C C . TYR A 1 417 ? -9.993 -1.029 0.491 1.00 78.94 417 TYR A C 1
ATOM 3250 O O . TYR A 1 417 ? -9.171 -0.138 0.689 1.00 78.94 417 TYR A O 1
ATOM 3258 N N . LYS A 1 418 ? -11.308 -0.791 0.484 1.00 82.19 418 LYS A N 1
ATOM 3259 C CA . LYS A 1 418 ? -11.891 0.503 0.855 1.00 82.19 418 LYS A CA 1
ATOM 3260 C C . LYS A 1 418 ? -12.556 0.360 2.232 1.00 82.19 418 LYS A C 1
ATOM 3262 O O . LYS A 1 418 ? -13.574 -0.333 2.310 1.00 82.19 418 LYS A O 1
ATOM 3267 N N . PRO A 1 419 ? -12.003 0.990 3.288 1.00 87.69 419 PRO A N 1
ATOM 3268 C CA . PRO A 1 419 ? -12.586 0.990 4.630 1.00 87.69 419 PRO A CA 1
ATOM 3269 C C . PRO A 1 419 ? -14.050 1.451 4.627 1.00 87.69 419 PRO A C 1
ATOM 3271 O O . PRO A 1 419 ? -14.404 2.380 3.897 1.00 87.69 419 PRO A O 1
ATOM 3274 N N . ARG A 1 420 ? -14.916 0.808 5.423 1.00 91.00 420 ARG A N 1
ATOM 3275 C CA . ARG A 1 420 ? -16.356 1.151 5.494 1.00 91.00 420 ARG A CA 1
ATOM 3276 C C . ARG A 1 420 ? -16.677 2.223 6.540 1.00 91.00 420 ARG A C 1
ATOM 3278 O O . ARG A 1 420 ? -17.686 2.915 6.414 1.00 91.00 420 ARG A O 1
ATOM 3285 N N . GLY A 1 421 ? -15.848 2.320 7.571 1.00 93.25 421 GLY A N 1
ATOM 3286 C CA . GLY A 1 421 ? -15.868 3.334 8.618 1.00 93.25 421 GLY A CA 1
ATOM 3287 C C . GLY A 1 421 ? -15.011 4.561 8.296 1.00 93.25 421 GLY A C 1
ATOM 3288 O O . GLY A 1 421 ? -14.605 4.790 7.158 1.00 93.25 421 GLY A O 1
ATOM 3289 N N . GLY A 1 422 ? -14.728 5.363 9.321 1.00 92.88 422 GLY A N 1
ATOM 3290 C CA . GLY A 1 422 ? -13.933 6.591 9.220 1.00 92.88 422 GLY A CA 1
ATOM 3291 C C . GLY A 1 422 ? -13.010 6.783 10.420 1.00 92.88 422 GLY A C 1
ATOM 3292 O O . GLY A 1 422 ? -12.967 5.940 11.309 1.00 92.88 422 GLY A O 1
ATOM 3293 N N . TYR A 1 423 ? -12.265 7.889 10.458 1.00 95.56 423 TYR A N 1
ATOM 3294 C CA . TYR A 1 423 ? -11.398 8.219 11.593 1.00 95.56 423 TYR A CA 1
ATOM 3295 C C . TYR A 1 423 ? -12.015 9.317 12.466 1.00 95.56 423 TYR A C 1
ATOM 3297 O O . TYR A 1 423 ? -12.409 10.365 11.960 1.00 95.56 423 TYR A O 1
ATOM 3305 N N . GLU A 1 424 ? -12.046 9.084 13.776 1.00 95.56 424 GLU A N 1
ATOM 3306 C CA . GLU A 1 424 ? -12.525 10.008 14.812 1.00 95.56 424 GLU A CA 1
ATOM 3307 C C . GLU A 1 424 ? -11.424 10.209 15.872 1.00 95.56 424 GLU A C 1
ATOM 3309 O O . GLU A 1 424 ? -10.558 9.348 16.038 1.00 95.56 424 GLU A O 1
ATOM 3314 N N . GLU A 1 425 ? -11.434 11.320 16.614 1.00 95.06 425 GLU A N 1
ATOM 3315 C CA . GLU A 1 425 ? -10.589 11.469 17.807 1.00 95.06 425 GLU A CA 1
ATOM 3316 C C . GLU A 1 425 ? -11.370 11.025 19.050 1.00 95.06 425 GLU A C 1
ATOM 3318 O O . GLU A 1 425 ? -12.393 11.614 19.403 1.00 95.06 425 GLU A O 1
ATOM 3323 N N . LEU A 1 426 ? -10.893 9.974 19.718 1.00 93.12 426 LEU A N 1
ATOM 3324 C CA . LEU A 1 426 ? -11.536 9.379 20.890 1.00 93.12 426 LEU A CA 1
ATOM 3325 C C . LEU A 1 426 ? -10.463 9.058 21.935 1.00 93.12 426 LEU A C 1
ATOM 3327 O O . LEU A 1 426 ? -9.443 8.456 21.609 1.00 93.12 426 LEU A O 1
ATOM 3331 N N . GLY A 1 427 ? -10.651 9.493 23.186 1.00 91.81 427 GLY A N 1
ATOM 3332 C CA . GLY A 1 427 ? -9.685 9.261 24.273 1.00 91.81 427 GLY A CA 1
ATOM 3333 C C . GLY A 1 427 ? -8.255 9.752 23.980 1.00 91.81 427 GLY A C 1
ATOM 3334 O O . GLY A 1 427 ? -7.295 9.110 24.395 1.00 91.81 427 GLY A O 1
ATOM 3335 N N . GLY A 1 428 ? -8.099 10.834 23.205 1.00 89.56 428 GLY A N 1
ATOM 3336 C CA . GLY A 1 428 ? -6.793 11.341 22.754 1.00 89.56 428 GLY A CA 1
ATOM 3337 C C . GLY A 1 428 ? -6.077 10.441 21.734 1.00 89.56 428 GLY A C 1
ATOM 3338 O O . GLY A 1 428 ? -4.876 10.596 21.499 1.00 89.56 428 GLY A O 1
ATOM 3339 N N . CYS A 1 429 ? -6.772 9.464 21.147 1.00 91.38 429 CYS A N 1
ATOM 3340 C CA . CYS A 1 429 ? -6.298 8.634 20.044 1.00 91.38 429 CYS A CA 1
ATOM 3341 C C . CYS A 1 429 ? -7.095 8.960 18.777 1.00 91.38 429 CYS A C 1
ATOM 3343 O O . CYS A 1 429 ? -8.327 8.869 18.774 1.00 91.38 429 CYS A O 1
ATOM 3345 N N . LYS A 1 430 ? -6.394 9.201 17.660 1.00 96.56 430 LYS A N 1
ATOM 3346 C CA . LYS A 1 430 ? -6.971 8.929 16.337 1.00 96.56 430 LYS A CA 1
ATOM 3347 C C . LYS A 1 430 ? -7.478 7.488 16.370 1.00 96.56 430 LYS A C 1
ATOM 3349 O O . LYS A 1 430 ? -6.759 6.600 16.804 1.00 96.56 430 LYS A O 1
ATOM 3354 N N . THR A 1 431 ? -8.729 7.266 16.009 1.00 98.00 431 THR A N 1
ATOM 3355 C CA . THR A 1 431 ? -9.393 5.969 16.120 1.00 98.00 431 THR A CA 1
ATOM 3356 C C . THR A 1 431 ? -10.100 5.688 14.809 1.00 98.00 431 THR A C 1
ATOM 3358 O O . THR A 1 431 ? -10.877 6.524 14.359 1.00 98.00 431 THR A O 1
ATOM 3361 N N . TYR A 1 432 ? -9.880 4.521 14.204 1.00 98.19 432 TYR A N 1
ATOM 3362 C CA . TYR A 1 432 ? -10.765 4.054 13.138 1.00 98.19 432 TYR A CA 1
ATOM 3363 C C . TYR A 1 432 ? -12.057 3.519 13.757 1.00 98.19 432 TYR A C 1
ATOM 3365 O O . TYR A 1 432 ? -12.004 2.649 14.627 1.00 98.19 432 TYR A O 1
ATOM 3373 N N . VAL A 1 433 ? -13.201 4.039 13.325 1.00 98.31 433 VAL A N 1
ATOM 3374 C CA . VAL A 1 433 ? -14.519 3.715 13.865 1.00 98.31 433 VAL A CA 1
ATOM 3375 C C . VAL A 1 433 ? -15.428 3.214 12.755 1.00 98.31 433 VAL A C 1
ATOM 3377 O O . VAL A 1 433 ? -15.637 3.891 11.747 1.00 98.31 433 VAL A O 1
ATOM 3380 N N . THR A 1 434 ? -16.014 2.040 12.962 1.00 97.88 434 THR A N 1
ATOM 3381 C CA . THR A 1 434 ? -16.900 1.392 11.993 1.00 97.88 434 THR A CA 1
ATOM 3382 C C . THR A 1 434 ? -18.067 0.665 12.669 1.00 97.88 434 THR A C 1
ATOM 3384 O O . THR A 1 434 ? -18.119 0.540 13.893 1.00 97.88 434 THR A O 1
ATOM 3387 N N . GLY A 1 435 ? -19.047 0.222 11.884 1.00 95.38 435 GLY A N 1
ATOM 3388 C CA . GLY A 1 435 ? -20.266 -0.428 12.360 1.00 95.38 435 GLY A CA 1
ATOM 3389 C C . GLY A 1 435 ? -21.433 0.525 12.622 1.00 95.38 435 GLY A C 1
ATOM 3390 O O . GLY A 1 435 ? -21.275 1.749 12.552 1.00 95.38 435 GLY A O 1
ATOM 3391 N N . PRO A 1 436 ? -22.635 -0.008 12.900 1.00 92.69 436 PRO A N 1
ATOM 3392 C CA . PRO A 1 436 ? -23.833 0.803 13.103 1.00 92.69 436 PRO A CA 1
ATOM 3393 C C . PRO A 1 436 ? -23.709 1.718 14.330 1.00 92.69 436 PRO A C 1
ATOM 3395 O O . PRO A 1 436 ? -23.348 1.265 15.413 1.00 92.69 436 PRO A O 1
ATOM 3398 N N . ALA A 1 437 ? -24.052 3.001 14.188 1.00 91.12 437 ALA A N 1
ATOM 3399 C CA . ALA A 1 437 ? -24.039 3.956 15.305 1.00 91.12 437 ALA A CA 1
ATOM 3400 C C . ALA A 1 437 ? -25.114 3.657 16.377 1.00 91.12 437 ALA A C 1
ATOM 3402 O O . ALA A 1 437 ? -25.008 4.121 17.509 1.00 91.12 437 ALA A O 1
ATOM 3403 N N . ASP A 1 438 ? -26.131 2.860 16.032 1.00 91.31 438 ASP A N 1
ATOM 3404 C CA . ASP A 1 438 ? -27.165 2.371 16.950 1.00 91.31 438 ASP A CA 1
ATOM 3405 C C . ASP A 1 438 ? -26.812 1.025 17.617 1.00 91.31 438 ASP A C 1
ATOM 3407 O O . ASP A 1 438 ? -27.641 0.443 18.317 1.00 91.31 438 ASP A O 1
ATOM 3411 N N . ALA A 1 439 ? -25.591 0.515 17.421 1.00 94.44 439 ALA A N 1
ATOM 3412 C CA . ALA A 1 439 ? -25.113 -0.680 18.106 1.00 94.44 439 ALA A CA 1
ATOM 3413 C C . ALA A 1 439 ? -24.989 -0.444 19.622 1.00 94.44 439 ALA A C 1
ATOM 3415 O O . ALA A 1 439 ? -24.378 0.525 20.071 1.00 94.44 439 ALA A O 1
ATOM 3416 N N . THR A 1 440 ? -25.522 -1.371 20.420 1.00 96.19 440 THR A N 1
ATOM 3417 C CA . THR A 1 440 ? -25.451 -1.327 21.894 1.00 96.19 440 THR A CA 1
ATOM 3418 C C . THR A 1 440 ? -24.270 -2.107 22.476 1.00 96.19 440 THR A C 1
ATOM 3420 O O . THR A 1 440 ? -24.062 -2.117 23.696 1.00 96.19 440 THR A O 1
ATOM 3423 N N . LYS A 1 441 ? -23.494 -2.755 21.602 1.00 97.81 441 LYS A N 1
ATOM 3424 C CA . LYS A 1 441 ? -22.284 -3.529 21.888 1.00 97.81 441 LYS A CA 1
ATOM 3425 C C . LYS A 1 441 ? -21.137 -2.958 21.061 1.00 97.81 441 LYS A C 1
ATOM 3427 O O . LYS A 1 441 ? -21.329 -2.616 19.893 1.00 97.81 441 LYS A O 1
ATOM 3432 N N . ALA A 1 442 ? -19.951 -2.883 21.648 1.00 98.19 442 ALA A N 1
ATOM 3433 C CA . ALA A 1 442 ? -18.751 -2.442 20.953 1.00 98.19 442 ALA A CA 1
ATOM 3434 C C . ALA A 1 442 ? -17.620 -3.460 21.034 1.00 98.19 442 ALA A C 1
ATOM 3436 O O . ALA A 1 442 ? -17.571 -4.280 21.949 1.00 98.19 442 ALA A O 1
ATOM 3437 N N . ILE A 1 443 ? -16.687 -3.366 20.093 1.00 98.81 443 ILE A N 1
ATOM 3438 C CA . ILE A 1 443 ? -15.439 -4.126 20.099 1.00 98.81 443 ILE A CA 1
ATOM 3439 C C . ILE A 1 443 ? -14.287 -3.131 19.987 1.00 98.81 443 ILE A C 1
ATOM 3441 O O . ILE A 1 443 ? -14.247 -2.334 19.052 1.00 98.81 443 ILE A O 1
ATOM 3445 N N . VAL A 1 444 ? -13.342 -3.176 20.922 1.00 98.81 444 VAL A N 1
ATOM 3446 C CA . VAL A 1 444 ? -12.056 -2.488 20.764 1.00 98.81 444 VAL A CA 1
ATOM 3447 C C . VAL A 1 444 ? -11.084 -3.461 20.107 1.00 98.81 444 VAL A C 1
ATOM 3449 O O . VAL A 1 444 ? -10.852 -4.547 20.631 1.00 98.81 444 VAL A O 1
ATOM 3452 N N . LEU A 1 445 ? -10.528 -3.097 18.955 1.00 98.81 445 LEU A N 1
ATOM 3453 C CA . LEU A 1 445 ? -9.496 -3.872 18.276 1.00 98.81 445 LEU A CA 1
ATOM 3454 C C . LEU A 1 445 ? -8.137 -3.220 18.532 1.00 98.81 445 LEU A C 1
ATOM 3456 O O . LEU A 1 445 ? -7.909 -2.061 18.194 1.00 98.81 445 LEU A O 1
ATOM 3460 N N . ILE A 1 446 ? -7.228 -3.984 19.128 1.00 98.38 446 ILE A N 1
ATOM 3461 C CA . ILE A 1 446 ? -5.821 -3.637 19.289 1.00 98.38 446 ILE A CA 1
ATOM 3462 C C . ILE A 1 446 ? -5.072 -4.284 18.125 1.00 98.38 446 ILE A C 1
ATOM 3464 O O . ILE A 1 446 ? -4.974 -5.511 18.041 1.00 98.38 446 ILE A O 1
ATOM 3468 N N . TYR A 1 447 ? -4.590 -3.452 17.207 1.00 96.31 447 TYR A N 1
ATOM 3469 C CA . TYR A 1 447 ? -3.873 -3.889 16.013 1.00 96.31 447 TYR A CA 1
ATOM 3470 C C . TYR A 1 447 ? -2.528 -4.566 16.338 1.00 96.31 447 TYR A C 1
ATOM 3472 O O . TYR A 1 447 ? -2.074 -4.594 17.487 1.00 96.31 447 TYR A O 1
ATOM 3480 N N . ASP A 1 448 ? -1.887 -5.116 15.308 1.00 92.94 448 ASP A N 1
ATOM 3481 C CA . ASP A 1 448 ? -0.491 -5.526 15.401 1.00 92.94 448 ASP A CA 1
ATOM 3482 C C . ASP A 1 448 ? 0.444 -4.302 15.375 1.00 92.94 448 ASP A C 1
ATOM 3484 O O . ASP A 1 448 ? 0.013 -3.151 15.293 1.00 92.94 448 ASP A O 1
ATOM 3488 N N . ILE A 1 449 ? 1.750 -4.546 15.462 1.00 84.81 449 ILE A N 1
ATOM 3489 C CA . ILE A 1 449 ? 2.767 -3.487 15.494 1.00 84.81 449 ILE A CA 1
ATOM 3490 C C . ILE A 1 449 ? 2.798 -2.595 14.238 1.00 84.81 449 ILE A C 1
ATOM 3492 O O . ILE A 1 449 ? 3.385 -1.519 14.303 1.00 84.81 449 ILE A O 1
ATOM 3496 N N . PHE A 1 450 ? 2.184 -3.004 13.122 1.00 83.06 450 PHE A N 1
ATOM 3497 C CA . PHE A 1 450 ? 2.146 -2.246 11.866 1.00 83.06 450 PHE A CA 1
ATOM 3498 C C . PHE A 1 450 ? 0.957 -1.268 11.795 1.00 83.06 450 PHE A C 1
ATOM 3500 O O . PHE A 1 450 ? 0.888 -0.440 10.887 1.00 83.06 450 PHE A O 1
ATOM 3507 N N . GLY A 1 451 ? 0.042 -1.304 12.771 1.00 91.00 451 GLY A N 1
ATOM 3508 C CA . GLY A 1 451 ? -1.028 -0.320 12.914 1.00 91.00 451 GLY A CA 1
ATOM 3509 C C . GLY A 1 451 ? -2.183 -0.502 11.919 1.00 91.00 451 GLY A C 1
ATOM 3510 O O . GLY A 1 451 ? -2.777 -1.577 11.810 1.00 91.00 451 GLY A O 1
ATOM 3511 N N . TYR A 1 452 ? -2.542 0.575 11.213 1.00 88.56 452 TYR A N 1
ATOM 3512 C CA . TYR A 1 452 ? -3.670 0.628 10.270 1.00 88.56 452 TYR A CA 1
ATOM 3513 C C . TYR A 1 452 ? -3.352 -0.010 8.909 1.00 88.56 452 TYR A C 1
ATOM 3515 O O . TYR A 1 452 ? -3.377 0.657 7.877 1.00 88.56 452 TYR A O 1
ATOM 3523 N N . PHE A 1 453 ? -3.056 -1.305 8.907 1.00 86.69 453 PHE A N 1
ATOM 3524 C CA . PHE A 1 453 ? -2.905 -2.079 7.676 1.00 86.69 453 PHE A CA 1
ATOM 3525 C C . PHE A 1 453 ? -4.279 -2.464 7.095 1.00 86.69 453 PHE A C 1
ATOM 3527 O O . PHE A 1 453 ? -5.206 -2.730 7.865 1.00 86.69 453 PHE A O 1
ATOM 3534 N N . ASP A 1 454 ? -4.417 -2.530 5.764 1.00 90.56 454 ASP A N 1
ATOM 3535 C CA . ASP A 1 454 ? -5.701 -2.776 5.072 1.00 90.56 454 ASP A CA 1
ATOM 3536 C C . ASP A 1 454 ? -6.433 -4.007 5.631 1.00 90.56 454 ASP A C 1
ATOM 3538 O O . ASP A 1 454 ? -7.594 -3.917 6.023 1.00 90.56 454 ASP A O 1
ATOM 3542 N N . GLN A 1 455 ? -5.727 -5.132 5.770 1.00 90.62 455 GLN A N 1
ATOM 3543 C CA . GLN A 1 455 ? -6.223 -6.383 6.349 1.00 90.62 455 GLN A CA 1
ATOM 3544 C C . GLN A 1 455 ? -6.727 -6.228 7.795 1.00 90.62 455 GLN A C 1
ATOM 3546 O O . GLN A 1 455 ? -7.683 -6.895 8.188 1.00 90.62 455 GLN A O 1
ATOM 3551 N N . THR A 1 456 ? -6.120 -5.355 8.598 1.00 94.69 456 THR A N 1
ATOM 3552 C CA . THR A 1 456 ? -6.534 -5.098 9.987 1.00 94.69 456 THR A CA 1
ATOM 3553 C C . THR A 1 456 ? -7.803 -4.243 10.031 1.00 94.69 456 THR A C 1
ATOM 3555 O O . THR A 1 456 ? -8.720 -4.511 10.809 1.00 94.69 456 THR A O 1
ATOM 3558 N N . VAL A 1 457 ? -7.890 -3.235 9.157 1.00 96.50 457 VAL A N 1
ATOM 3559 C CA . VAL A 1 457 ? -9.065 -2.359 9.015 1.00 96.50 457 VAL A CA 1
ATOM 3560 C C . VAL A 1 457 ? -10.259 -3.138 8.447 1.00 96.50 457 VAL A C 1
ATOM 3562 O O . VAL A 1 457 ? -11.366 -3.059 8.978 1.00 96.50 457 VAL A O 1
ATOM 3565 N N . GLN A 1 458 ? -10.012 -3.985 7.448 1.00 95.38 458 GLN A N 1
ATOM 3566 C CA . GLN A 1 458 ? -10.975 -4.933 6.892 1.00 95.38 458 GLN A CA 1
ATOM 3567 C C . GLN A 1 458 ? -11.475 -5.935 7.936 1.00 95.38 458 GLN A C 1
ATOM 3569 O O . GLN A 1 458 ? -12.663 -6.256 7.962 1.00 95.38 458 GLN A O 1
ATOM 3574 N N . GLY A 1 459 ? -10.599 -6.367 8.844 1.00 96.44 459 GLY A N 1
ATOM 3575 C CA . GLY A 1 459 ? -10.957 -7.193 9.991 1.00 96.44 459 GLY A CA 1
ATOM 3576 C C . GLY A 1 459 ? -11.958 -6.508 10.920 1.00 96.44 459 GLY A C 1
ATOM 3577 O O . GLY A 1 459 ? -12.966 -7.105 11.294 1.00 96.44 459 GLY A O 1
ATOM 3578 N N . ALA A 1 460 ? -11.742 -5.228 11.238 1.00 98.00 460 ALA A N 1
ATOM 3579 C CA . ALA A 1 460 ? -12.694 -4.437 12.019 1.00 98.00 460 ALA A CA 1
ATOM 3580 C C . ALA A 1 460 ? -14.044 -4.259 11.305 1.00 98.00 460 ALA A C 1
ATOM 3582 O O . ALA A 1 460 ? -15.090 -4.351 11.944 1.00 98.00 460 ALA A O 1
ATOM 3583 N N . ASP A 1 461 ? -14.038 -4.056 9.988 1.00 96.62 461 ASP A N 1
ATOM 3584 C CA . ASP A 1 461 ? -15.261 -3.972 9.186 1.00 96.62 461 ASP A CA 1
ATOM 3585 C C . ASP A 1 461 ? -16.006 -5.319 9.103 1.00 96.62 461 ASP A C 1
ATOM 3587 O O . ASP A 1 461 ? -17.238 -5.349 9.122 1.00 96.62 461 ASP A O 1
ATOM 3591 N N . ILE A 1 462 ? -15.297 -6.451 9.081 1.00 95.75 462 ILE A N 1
ATOM 3592 C CA . ILE A 1 462 ? -15.912 -7.782 9.199 1.00 95.75 462 ILE A CA 1
ATOM 3593 C C . ILE A 1 462 ? -16.500 -7.981 10.600 1.00 95.75 462 ILE A C 1
ATOM 3595 O O . ILE A 1 462 ? -17.636 -8.431 10.716 1.00 95.75 462 ILE A O 1
ATOM 3599 N N . LEU A 1 463 ? -15.795 -7.583 11.663 1.00 96.75 463 LEU A N 1
ATOM 3600 C CA . LEU A 1 463 ? -16.323 -7.634 13.033 1.00 96.75 463 LEU A CA 1
ATOM 3601 C C . LEU A 1 463 ? -17.569 -6.755 13.222 1.00 96.75 463 LEU A C 1
ATOM 3603 O O . LEU A 1 463 ? -18.443 -7.085 14.015 1.00 96.75 463 LEU A O 1
ATOM 3607 N N . ALA A 1 464 ? -17.663 -5.645 12.492 1.00 96.19 464 ALA A N 1
ATOM 3608 C CA . ALA A 1 464 ? -18.764 -4.693 12.584 1.00 96.19 464 ALA A CA 1
ATOM 3609 C C . ALA A 1 464 ? -20.025 -5.095 11.802 1.00 96.19 464 ALA A C 1
ATOM 3611 O O . ALA A 1 464 ? -21.131 -4.683 12.162 1.00 96.19 464 ALA A O 1
ATOM 3612 N N . TYR A 1 465 ? -19.854 -5.851 10.711 1.00 92.00 465 TYR A N 1
ATOM 3613 C CA . TYR A 1 465 ? -20.907 -6.117 9.724 1.00 92.00 465 TYR A CA 1
ATOM 3614 C C . TYR A 1 465 ? -21.063 -7.596 9.323 1.00 92.00 465 TYR A C 1
ATOM 3616 O O . TYR A 1 465 ? -21.851 -7.877 8.427 1.00 92.00 465 TYR A O 1
ATOM 3624 N N . GLY A 1 466 ? -20.304 -8.524 9.913 1.00 86.38 466 GLY A N 1
ATOM 3625 C CA . GLY A 1 466 ? -20.355 -9.964 9.611 1.00 86.38 466 GLY A CA 1
ATOM 3626 C C . GLY A 1 466 ? -21.269 -10.795 10.508 1.00 86.38 466 GLY A C 1
ATOM 3627 O O . GLY A 1 466 ? -21.386 -12.001 10.297 1.00 86.38 466 GLY A O 1
ATOM 3628 N N . ASP A 1 467 ? -21.914 -10.173 11.495 1.00 83.69 467 ASP A N 1
ATOM 3629 C CA . ASP A 1 467 ? -22.966 -10.789 12.301 1.00 83.69 467 ASP A CA 1
ATOM 3630 C C . ASP A 1 467 ? -24.312 -10.120 11.989 1.00 83.69 467 ASP A C 1
ATOM 3632 O O . ASP A 1 467 ? -24.618 -9.027 12.456 1.00 83.69 467 ASP A O 1
ATOM 3636 N N . ASP A 1 468 ? -25.145 -10.798 11.204 1.00 75.38 468 ASP A N 1
ATOM 3637 C CA . ASP A 1 468 ? -26.503 -10.336 10.887 1.00 75.38 468 ASP A CA 1
ATOM 3638 C C . ASP A 1 468 ? -27.461 -10.395 12.089 1.00 75.38 468 ASP A C 1
ATOM 3640 O O . ASP A 1 468 ? -28.563 -9.844 12.040 1.00 75.38 468 ASP A O 1
ATOM 3644 N N . THR A 1 469 ? -27.071 -11.079 13.169 1.00 77.94 469 THR A N 1
ATOM 3645 C CA . THR A 1 469 ? -27.881 -11.212 14.384 1.00 77.94 469 THR A CA 1
ATOM 3646 C C . THR A 1 469 ? -27.548 -10.150 15.429 1.00 77.94 469 THR A C 1
ATOM 3648 O O . THR A 1 469 ? -28.389 -9.866 16.286 1.00 77.94 469 THR A O 1
ATOM 3651 N N . GLN A 1 470 ? -26.360 -9.531 15.363 1.00 87.12 470 GLN A N 1
ATOM 3652 C CA . GLN A 1 470 ? -25.895 -8.551 16.347 1.00 87.12 470 GLN A CA 1
ATOM 3653 C C . GLN A 1 470 ? -25.112 -7.404 15.715 1.00 87.12 470 GLN A C 1
ATOM 3655 O O . GLN A 1 470 ? -24.186 -7.594 14.938 1.00 87.12 470 GLN A O 1
ATOM 3660 N N . LYS A 1 471 ? -25.437 -6.179 16.129 1.00 90.81 471 LYS A N 1
ATOM 3661 C CA . LYS A 1 471 ? -24.710 -4.980 15.713 1.00 90.81 471 LYS A CA 1
ATOM 3662 C C . LYS A 1 471 ? -23.536 -4.724 16.654 1.00 90.81 471 LYS A C 1
ATOM 3664 O O . LYS A 1 471 ? -23.755 -4.576 17.859 1.00 90.81 471 LYS A O 1
ATOM 3669 N N . TYR A 1 472 ? -22.337 -4.565 16.098 1.00 96.19 472 TYR A N 1
ATOM 3670 C CA . TYR A 1 472 ? -21.151 -4.124 16.834 1.00 96.19 472 TYR A CA 1
ATOM 3671 C C . TYR A 1 472 ? -20.636 -2.792 16.278 1.00 96.19 472 TYR A C 1
ATOM 3673 O O . TYR A 1 472 ? -20.472 -2.642 15.068 1.00 96.19 472 TYR A O 1
ATOM 3681 N N . ARG A 1 473 ? -20.343 -1.829 17.159 1.00 97.69 473 ARG A N 1
ATOM 3682 C CA . ARG A 1 473 ? -19.524 -0.649 16.825 1.00 97.69 473 ARG A CA 1
ATOM 3683 C C . ARG A 1 473 ? -18.064 -0.995 17.120 1.00 97.69 473 ARG A C 1
ATOM 3685 O O . ARG A 1 473 ? -17.737 -1.340 18.254 1.00 97.69 473 ARG A O 1
ATOM 3692 N N . VAL A 1 474 ? -17.191 -0.955 16.122 1.00 98.62 474 VAL A N 1
ATOM 3693 C CA . VAL A 1 474 ? -15.794 -1.392 16.262 1.00 98.62 474 VAL A CA 1
ATOM 3694 C C . VAL A 1 474 ? -14.866 -0.183 16.247 1.00 98.62 474 VAL A C 1
ATOM 3696 O O . VAL A 1 474 ? -15.026 0.713 15.419 1.00 98.62 474 VAL A O 1
ATOM 3699 N N . PHE A 1 475 ? -13.909 -0.166 17.175 1.00 98.69 475 PHE A N 1
ATOM 3700 C CA . PHE A 1 475 ? -12.974 0.931 17.411 1.00 98.69 475 PHE A CA 1
ATOM 3701 C C . PHE A 1 475 ? -11.530 0.416 17.357 1.00 98.69 475 PHE A C 1
ATOM 3703 O O . PHE A 1 475 ? -11.170 -0.461 18.141 1.00 98.69 475 PHE A O 1
ATOM 3710 N N . ILE A 1 476 ? -10.697 0.977 16.478 1.00 98.56 476 ILE A N 1
ATOM 3711 C CA . ILE A 1 476 ? -9.249 0.717 16.415 1.00 98.56 476 ILE A CA 1
ATOM 3712 C C . ILE A 1 476 ? -8.483 1.993 16.831 1.00 98.56 476 ILE A C 1
ATOM 3714 O O . ILE A 1 476 ? -8.228 2.855 15.979 1.00 98.56 476 ILE A O 1
ATOM 3718 N N . PRO A 1 477 ? -8.141 2.177 18.117 1.00 98.06 477 PRO A N 1
ATOM 3719 C CA . PRO A 1 477 ? -7.308 3.293 18.577 1.00 98.06 477 PRO A CA 1
ATOM 3720 C C . PRO A 1 477 ? -5.859 3.243 18.079 1.00 98.06 477 PRO A C 1
ATOM 3722 O O . PRO A 1 477 ? -5.208 2.200 18.105 1.00 98.06 477 PRO A O 1
ATOM 3725 N N . ASP A 1 478 ? -5.327 4.411 17.727 1.00 96.19 478 ASP A N 1
ATOM 3726 C CA . ASP A 1 478 ? -3.916 4.631 17.430 1.00 96.19 478 ASP A CA 1
ATOM 3727 C C . ASP A 1 478 ? -3.090 4.763 18.721 1.00 96.19 478 ASP A C 1
ATOM 3729 O O . ASP A 1 478 ? -2.873 5.857 19.258 1.00 96.19 478 ASP A O 1
ATOM 3733 N N . TRP A 1 479 ? -2.633 3.623 19.233 1.00 93.56 479 TRP A N 1
ATOM 3734 C CA . TRP A 1 479 ? -1.723 3.541 20.378 1.00 93.56 479 TRP A CA 1
ATOM 3735 C C . TRP A 1 479 ? -0.306 4.026 20.078 1.00 93.56 479 TRP A C 1
ATOM 3737 O O . TRP A 1 479 ? 0.406 4.408 21.008 1.00 93.56 479 TRP A O 1
ATOM 3747 N N . PHE A 1 480 ? 0.091 4.031 18.805 1.00 90.50 480 PHE A N 1
ATOM 3748 C CA . PHE A 1 480 ? 1.419 4.446 18.356 1.00 90.50 480 PHE A CA 1
ATOM 3749 C C . PHE A 1 480 ? 1.488 5.927 17.956 1.00 90.50 480 PHE A C 1
ATOM 3751 O O . PHE A 1 480 ? 2.562 6.418 17.629 1.00 90.50 480 PHE A O 1
ATOM 3758 N N . LYS A 1 481 ? 0.364 6.659 18.008 1.00 89.38 481 LYS A N 1
ATOM 3759 C CA . LYS A 1 481 ? 0.272 8.105 17.716 1.00 89.38 481 LYS A CA 1
ATOM 3760 C C . LYS A 1 481 ? 0.821 8.484 16.331 1.00 89.38 481 LYS A C 1
ATOM 3762 O O . LYS A 1 481 ? 1.413 9.546 16.164 1.00 89.38 481 LYS A O 1
ATOM 3767 N N . GLY A 1 482 ? 0.598 7.624 15.339 1.00 86.38 482 GLY A N 1
ATOM 3768 C CA . GLY A 1 482 ? 1.109 7.790 13.978 1.00 86.38 482 GLY A CA 1
ATOM 3769 C C . GLY A 1 482 ? 2.499 7.195 13.728 1.00 86.38 482 GLY A C 1
ATOM 3770 O O . GLY A 1 482 ? 2.963 7.262 12.594 1.00 86.38 482 GLY A O 1
ATOM 3771 N N . GLU A 1 483 ? 3.134 6.570 14.728 1.00 89.69 483 GLU A N 1
ATOM 3772 C CA . GLU A 1 483 ? 4.469 5.954 14.629 1.00 89.69 483 GLU A CA 1
ATOM 3773 C C . GLU A 1 483 ? 4.438 4.408 14.757 1.00 89.69 483 GLU A C 1
ATOM 3775 O O . GLU A 1 483 ? 5.080 3.850 15.653 1.00 89.69 483 GLU A O 1
ATOM 3780 N N . PRO A 1 484 ? 3.692 3.664 13.907 1.00 87.88 484 PRO A N 1
ATOM 3781 C CA . PRO A 1 484 ? 3.724 2.201 13.919 1.00 87.88 484 PRO A CA 1
ATOM 3782 C C . PRO A 1 484 ? 5.117 1.667 13.559 1.00 87.88 484 PRO A C 1
ATOM 3784 O O . PRO A 1 484 ? 5.916 2.345 12.910 1.00 87.88 484 PRO A O 1
ATOM 3787 N N . CYS A 1 485 ? 5.396 0.416 13.931 1.00 76.69 485 CYS A N 1
ATOM 3788 C CA . CYS A 1 485 ? 6.640 -0.259 13.578 1.00 76.69 485 CYS A CA 1
ATOM 3789 C C . CYS A 1 485 ? 6.773 -0.335 12.046 1.00 76.69 485 CYS A C 1
ATOM 3791 O O . CYS A 1 485 ? 5.922 -0.950 11.398 1.00 76.69 485 CYS A O 1
ATOM 3793 N N . PRO A 1 486 ? 7.834 0.223 11.440 1.00 77.00 486 PRO A N 1
ATOM 3794 C CA . PRO A 1 486 ? 8.032 0.146 9.999 1.00 77.00 486 PRO A CA 1
ATOM 3795 C C . PRO A 1 486 ? 8.270 -1.296 9.525 1.00 77.00 486 PRO A C 1
ATOM 3797 O O . PRO A 1 486 ? 9.028 -2.059 10.135 1.00 77.00 486 PRO A O 1
ATOM 3800 N N . ILE A 1 487 ? 7.617 -1.682 8.425 1.00 69.69 487 ILE A N 1
ATOM 3801 C CA . ILE A 1 487 ? 7.606 -3.068 7.927 1.00 69.69 487 ILE A CA 1
ATOM 3802 C C . ILE A 1 487 ? 8.995 -3.556 7.490 1.00 69.69 487 ILE A C 1
ATOM 3804 O O . ILE A 1 487 ? 9.319 -4.731 7.651 1.00 69.69 487 ILE A O 1
ATOM 3808 N N . GLU A 1 488 ? 9.863 -2.646 7.042 1.00 66.12 488 GLU A N 1
ATOM 3809 C CA . GLU A 1 488 ? 11.237 -2.925 6.619 1.00 66.12 488 GLU A CA 1
ATOM 3810 C C . GLU A 1 488 ? 12.136 -3.475 7.744 1.00 66.12 488 GLU A C 1
ATOM 3812 O O . GLU A 1 488 ? 13.188 -4.064 7.471 1.00 66.12 488 GLU A O 1
ATOM 3817 N N . TRP A 1 489 ? 11.737 -3.334 9.014 1.00 70.75 489 TRP A N 1
ATOM 3818 C CA . TRP A 1 489 ? 12.452 -3.928 10.150 1.00 70.75 489 TRP A CA 1
ATOM 3819 C C . TRP A 1 489 ? 12.192 -5.432 10.295 1.00 70.75 489 TRP A C 1
ATOM 3821 O O . TRP A 1 489 ? 12.892 -6.092 11.062 1.00 70.75 489 TRP A O 1
ATOM 3831 N N . TYR A 1 490 ? 11.242 -5.994 9.540 1.00 59.88 490 TYR A N 1
ATOM 3832 C CA . TYR A 1 490 ? 10.960 -7.425 9.518 1.00 59.88 490 TYR A CA 1
ATOM 3833 C C . TYR A 1 490 ? 11.522 -8.129 8.264 1.00 59.88 490 TYR A C 1
ATOM 3835 O O . TYR A 1 490 ? 11.534 -7.549 7.180 1.00 59.88 490 TYR A O 1
ATOM 3843 N N . PRO A 1 491 ? 12.008 -9.381 8.398 1.00 57.34 491 PRO A N 1
ATOM 3844 C CA . PRO A 1 491 ? 12.403 -10.003 9.664 1.00 57.34 491 PRO A CA 1
ATOM 3845 C C . PRO A 1 491 ? 13.566 -9.220 10.321 1.00 57.34 491 PRO A C 1
ATOM 3847 O O . PRO A 1 491 ? 14.393 -8.656 9.596 1.00 57.34 491 PRO A O 1
ATOM 3850 N N . PRO A 1 492 ? 13.666 -9.186 11.667 1.00 66.06 492 PRO A N 1
ATOM 3851 C CA . PRO A 1 492 ? 14.742 -8.505 12.393 1.00 66.06 492 PRO A CA 1
ATOM 3852 C C . PRO A 1 492 ? 16.033 -9.340 12.358 1.00 66.06 492 PRO A C 1
ATOM 3854 O O . PRO A 1 492 ? 16.518 -9.860 13.362 1.00 66.06 492 PRO A O 1
ATOM 3857 N N . ASN A 1 493 ? 16.563 -9.516 11.149 1.00 68.94 493 ASN A N 1
ATOM 3858 C CA . ASN A 1 493 ? 17.683 -10.394 10.814 1.00 68.94 493 ASN A CA 1
ATOM 3859 C C . ASN A 1 493 ? 19.060 -9.706 10.861 1.00 68.94 493 ASN A C 1
ATOM 3861 O O . ASN A 1 493 ? 20.068 -10.347 10.576 1.00 68.94 493 ASN A O 1
ATOM 3865 N N . THR A 1 494 ? 19.113 -8.426 11.234 1.00 71.31 494 THR A N 1
ATOM 3866 C CA . THR A 1 494 ? 20.352 -7.683 11.499 1.00 71.31 494 THR A CA 1
ATOM 3867 C C . THR A 1 494 ? 20.299 -7.062 12.890 1.00 71.31 494 THR A C 1
ATOM 3869 O O . THR A 1 494 ? 19.216 -6.768 13.400 1.00 71.31 494 THR A O 1
ATOM 3872 N N . GLU A 1 495 ? 21.464 -6.819 13.493 1.00 78.38 495 GLU A N 1
ATOM 3873 C CA . GLU A 1 495 ? 21.555 -6.173 14.808 1.00 78.38 495 GLU A CA 1
ATOM 3874 C C . GLU A 1 495 ? 20.871 -4.794 14.809 1.00 78.38 495 GLU A C 1
ATOM 3876 O O . GLU A 1 495 ? 20.123 -4.472 15.724 1.00 78.38 495 GLU A O 1
ATOM 3881 N N . GLU A 1 496 ? 21.021 -4.016 13.733 1.00 83.19 496 GLU A N 1
ATOM 3882 C CA . GLU A 1 496 ? 20.351 -2.722 13.565 1.00 83.19 496 GLU A CA 1
ATOM 3883 C C . GLU A 1 496 ? 18.816 -2.846 13.588 1.00 83.19 496 GLU A C 1
ATOM 3885 O O . GLU A 1 496 ? 18.139 -2.087 14.284 1.00 83.19 496 GLU A O 1
ATOM 3890 N N . LYS A 1 497 ? 18.245 -3.824 12.866 1.00 66.62 497 LYS A N 1
ATOM 3891 C CA . LYS A 1 497 ? 16.794 -4.071 12.880 1.00 66.62 497 LYS A CA 1
ATOM 3892 C C . LYS A 1 497 ? 16.319 -4.548 14.254 1.00 66.62 497 LYS A C 1
ATOM 3894 O O . LYS A 1 497 ? 15.250 -4.139 14.697 1.00 66.62 497 LYS A O 1
ATOM 3899 N N . GLN A 1 498 ? 17.116 -5.365 14.945 1.00 66.69 498 GLN A N 1
ATOM 3900 C CA . GLN A 1 498 ? 16.830 -5.819 16.311 1.00 66.69 498 GLN A CA 1
ATOM 3901 C C . GLN A 1 498 ? 16.858 -4.659 17.314 1.00 66.69 498 GLN A C 1
ATOM 3903 O O . GLN A 1 498 ? 15.955 -4.555 18.140 1.00 66.69 498 GLN A O 1
ATOM 3908 N N . GLN A 1 499 ? 17.833 -3.752 17.211 1.00 82.31 499 GLN A N 1
ATOM 3909 C CA . GLN A 1 499 ? 17.919 -2.546 18.037 1.00 82.31 499 GLN A CA 1
ATOM 3910 C C . GLN A 1 499 ? 16.731 -1.603 17.784 1.00 82.31 499 GLN A C 1
ATOM 3912 O O . GLN A 1 499 ? 16.102 -1.153 18.740 1.00 82.31 499 GLN A O 1
ATOM 3917 N N . LYS A 1 500 ? 16.369 -1.353 16.516 1.00 79.25 500 LYS A N 1
ATOM 3918 C CA . LYS A 1 500 ? 15.200 -0.533 16.137 1.00 79.25 500 LYS A CA 1
ATOM 3919 C C . LYS A 1 500 ? 13.884 -1.120 16.660 1.00 79.25 500 LYS A C 1
ATOM 3921 O O . LYS A 1 500 ? 13.103 -0.416 17.298 1.00 79.25 500 LYS A O 1
ATOM 3926 N N . LEU A 1 501 ? 13.678 -2.423 16.473 1.00 74.38 501 LEU A N 1
ATOM 3927 C CA . LEU A 1 501 ? 12.508 -3.135 16.987 1.00 74.38 501 LEU A CA 1
ATOM 3928 C C . LEU A 1 501 ? 12.462 -3.144 18.527 1.00 74.38 501 LEU A C 1
ATOM 3930 O O . LEU A 1 501 ? 11.405 -2.934 19.120 1.00 74.38 501 LEU A O 1
ATOM 3934 N N . GLY A 1 502 ? 13.611 -3.329 19.184 1.00 77.44 502 GLY A N 1
ATOM 3935 C CA . GLY A 1 502 ? 13.739 -3.239 20.638 1.00 77.44 502 GLY A CA 1
ATOM 3936 C C . GLY A 1 502 ? 13.411 -1.845 21.178 1.00 77.44 502 GLY A C 1
ATOM 3937 O O . GLY A 1 502 ? 12.703 -1.730 22.176 1.00 77.44 502 GLY A O 1
ATOM 3938 N N . ALA A 1 503 ? 13.850 -0.785 20.492 1.00 87.31 503 ALA A N 1
ATOM 3939 C CA . ALA A 1 503 ? 13.506 0.594 20.836 1.00 87.31 503 ALA A CA 1
ATOM 3940 C C . ALA A 1 503 ? 11.994 0.853 20.714 1.00 87.31 503 ALA A C 1
ATOM 3942 O O . ALA A 1 503 ? 11.401 1.422 21.628 1.00 87.31 503 ALA A O 1
ATOM 3943 N N . PHE A 1 504 ? 11.345 0.360 19.653 1.00 86.38 504 PHE A N 1
ATOM 3944 C CA . PHE A 1 504 ? 9.889 0.449 19.493 1.00 86.38 504 PHE A CA 1
ATOM 3945 C C . PHE A 1 504 ? 9.127 -0.257 20.624 1.00 86.38 504 PHE A C 1
ATOM 3947 O O . PHE A 1 504 ? 8.229 0.341 21.219 1.00 86.38 504 PHE A O 1
ATOM 3954 N N . PHE A 1 505 ? 9.523 -1.477 21.003 1.00 83.50 505 PHE A N 1
ATOM 3955 C CA . PHE A 1 505 ? 8.936 -2.150 22.169 1.00 83.50 505 PHE A CA 1
ATOM 3956 C C . PHE A 1 505 ? 9.260 -1.451 23.501 1.00 83.50 505 PHE A C 1
ATOM 3958 O O . PHE A 1 505 ? 8.482 -1.574 24.443 1.00 83.50 505 PHE A O 1
ATOM 3965 N N . GLY A 1 506 ? 10.355 -0.688 23.586 1.00 84.19 506 GLY A N 1
ATOM 3966 C CA . GLY A 1 506 ? 10.657 0.191 24.721 1.00 84.19 506 GLY A CA 1
ATOM 3967 C C . GLY A 1 506 ? 9.734 1.414 24.811 1.00 84.19 506 GLY A C 1
ATOM 3968 O O . GLY A 1 506 ? 9.318 1.790 25.906 1.00 84.19 506 GLY A O 1
ATOM 3969 N N . THR A 1 507 ? 9.356 2.005 23.673 1.00 89.88 507 THR A N 1
ATOM 3970 C CA . THR A 1 507 ? 8.409 3.135 23.602 1.00 89.88 507 THR A CA 1
ATOM 3971 C C . THR A 1 507 ? 6.960 2.691 23.834 1.00 89.88 507 THR A C 1
ATOM 3973 O O . THR A 1 507 ? 6.207 3.360 24.560 1.00 89.88 507 THR A O 1
ATOM 3976 N N . PHE A 1 508 ? 6.579 1.542 23.264 1.00 89.06 508 PHE A N 1
ATOM 3977 C CA . PHE A 1 508 ? 5.223 0.983 23.274 1.00 89.06 508 PHE A CA 1
ATOM 3978 C C . PHE A 1 508 ? 5.157 -0.443 23.879 1.00 89.06 508 PHE A C 1
ATOM 3980 O O . PHE A 1 508 ? 4.689 -1.380 23.225 1.00 89.06 508 PHE A O 1
ATOM 3987 N N . PRO A 1 509 ? 5.599 -0.663 25.132 1.00 91.62 509 PRO A N 1
ATOM 3988 C CA . PRO A 1 509 ? 5.513 -1.978 25.762 1.00 91.62 509 PRO A CA 1
ATOM 3989 C C . PRO A 1 509 ? 4.042 -2.333 26.061 1.00 91.62 509 PRO A C 1
ATOM 3991 O O . PRO A 1 509 ? 3.295 -1.461 26.520 1.00 91.62 509 PRO A O 1
ATOM 3994 N N . PRO A 1 510 ? 3.604 -3.598 25.876 1.00 93.12 510 PRO A N 1
ATOM 3995 C CA . PRO A 1 510 ? 2.206 -3.989 26.074 1.00 93.12 510 PRO A CA 1
ATOM 3996 C C . PRO A 1 510 ? 1.588 -3.569 27.422 1.00 93.12 510 PRO A C 1
ATOM 3998 O O . PRO A 1 510 ? 0.463 -3.074 27.398 1.00 93.12 510 PRO A O 1
ATOM 4001 N N . PRO A 1 511 ? 2.280 -3.665 28.584 1.00 93.50 511 PRO A N 1
ATOM 4002 C CA . PRO A 1 511 ? 1.718 -3.232 29.868 1.00 93.50 511 PRO A CA 1
ATOM 4003 C C . PRO A 1 511 ? 1.353 -1.743 29.930 1.00 93.50 511 PRO A C 1
ATOM 4005 O O . PRO A 1 511 ? 0.343 -1.392 30.534 1.00 93.50 511 PRO A O 1
ATOM 4008 N N . LYS A 1 512 ? 2.134 -0.866 29.279 1.00 94.06 512 LYS A N 1
ATOM 4009 C CA . LYS A 1 512 ? 1.863 0.582 29.228 1.00 94.06 512 LYS A CA 1
ATOM 4010 C C . LYS A 1 512 ? 0.550 0.852 28.501 1.00 94.06 512 LYS A C 1
ATOM 4012 O O . LYS A 1 512 ? -0.291 1.587 29.004 1.00 94.06 512 LYS A O 1
ATOM 4017 N N . ILE A 1 513 ? 0.360 0.216 27.346 1.00 94.81 513 ILE A N 1
ATOM 4018 C CA . ILE A 1 513 ? -0.862 0.378 26.556 1.00 94.81 513 ILE A CA 1
ATOM 4019 C C . ILE A 1 513 ? -2.052 -0.297 27.240 1.00 94.81 513 ILE A C 1
ATOM 4021 O O . ILE A 1 513 ? -3.112 0.313 27.335 1.00 94.81 513 ILE A O 1
ATOM 4025 N N . ALA A 1 514 ? -1.867 -1.488 27.817 1.00 96.69 514 ALA A N 1
ATOM 4026 C CA . ALA A 1 514 ? -2.904 -2.172 28.586 1.00 96.69 514 ALA A CA 1
ATOM 4027 C C . ALA A 1 514 ? -3.426 -1.332 29.767 1.00 96.69 514 ALA A C 1
ATOM 4029 O O . ALA A 1 514 ? -4.613 -1.415 30.086 1.00 96.69 514 ALA A O 1
ATOM 4030 N N . GLY A 1 515 ? -2.566 -0.496 30.365 1.00 95.38 515 GLY A N 1
ATOM 4031 C CA . GLY A 1 515 ? -2.930 0.484 31.391 1.00 95.38 515 GLY A CA 1
ATOM 4032 C C . GLY A 1 515 ? -3.781 1.659 30.889 1.00 95.38 515 GLY A C 1
ATOM 4033 O O . GLY A 1 515 ? -4.579 2.179 31.660 1.00 95.38 515 GLY A O 1
ATOM 4034 N N . TYR A 1 516 ? -3.676 2.047 29.613 1.00 95.62 516 TYR A N 1
ATOM 4035 C CA . TYR A 1 516 ? -4.487 3.122 29.012 1.00 95.62 516 TYR A CA 1
ATOM 4036 C C . TYR A 1 516 ? -5.851 2.645 28.483 1.00 95.62 516 TYR A C 1
ATOM 4038 O O . TYR A 1 516 ? -6.760 3.451 28.280 1.00 95.62 516 TYR A O 1
ATOM 4046 N N . VAL A 1 517 ? -6.019 1.338 28.254 1.00 97.44 517 VAL A N 1
ATOM 4047 C CA . VAL A 1 517 ? -7.256 0.762 27.696 1.00 97.44 517 VAL A CA 1
ATOM 4048 C C . VAL A 1 517 ? -8.517 1.063 28.537 1.00 97.44 517 VAL A C 1
ATOM 4050 O O . VAL A 1 517 ? -9.531 1.411 27.927 1.00 97.44 517 VAL A O 1
ATOM 4053 N N . PRO A 1 518 ? -8.521 0.989 29.887 1.00 96.62 518 PRO A N 1
ATOM 4054 C CA . PRO A 1 518 ? -9.708 1.314 30.686 1.00 96.62 518 PRO A CA 1
ATOM 4055 C C . PRO A 1 518 ? -10.192 2.761 30.515 1.00 96.62 518 PRO A C 1
ATOM 4057 O O . PRO A 1 518 ? -11.388 2.979 30.311 1.00 96.62 518 PRO A O 1
ATOM 4060 N N . ASP A 1 519 ? -9.277 3.735 30.525 1.00 95.88 519 ASP A N 1
ATOM 4061 C CA . ASP A 1 519 ? -9.603 5.156 30.336 1.00 95.88 519 ASP A CA 1
ATOM 4062 C C . ASP A 1 519 ? -10.086 5.441 28.912 1.00 95.88 519 ASP A C 1
ATOM 4064 O O . ASP A 1 519 ? -11.046 6.187 28.706 1.00 95.88 519 ASP A O 1
ATOM 4068 N N . TYR A 1 520 ? -9.496 4.774 27.919 1.00 97.94 520 TYR A N 1
ATOM 4069 C CA . TYR A 1 520 ? -9.984 4.832 26.547 1.00 97.94 520 TYR A CA 1
ATOM 4070 C C . TYR A 1 520 ? -11.417 4.281 26.422 1.00 97.94 520 TYR A C 1
ATOM 4072 O O . TYR A 1 520 ? -12.273 4.930 25.823 1.00 97.94 520 TYR A O 1
ATOM 4080 N N . VAL A 1 521 ? -11.735 3.139 27.045 1.00 97.88 521 VAL A N 1
ATOM 4081 C CA . VAL A 1 521 ? -13.110 2.595 27.050 1.00 97.88 521 VAL A CA 1
ATOM 4082 C C . VAL A 1 521 ? -14.081 3.492 27.823 1.00 97.88 521 VAL A C 1
ATOM 4084 O O . VAL A 1 521 ? -15.250 3.591 27.446 1.00 97.88 521 VAL A O 1
ATOM 4087 N N . LYS A 1 522 ? -13.625 4.191 28.868 1.00 96.31 522 LYS A N 1
ATOM 4088 C CA . LYS A 1 522 ? -14.420 5.228 29.538 1.00 96.31 522 LYS A CA 1
ATOM 4089 C C . LYS A 1 522 ? -14.752 6.374 28.572 1.00 96.31 522 LYS A C 1
ATOM 4091 O O . LYS A 1 522 ? -15.930 6.686 28.409 1.00 96.31 522 LYS A O 1
ATOM 4096 N N . ALA A 1 523 ? -13.766 6.907 27.848 1.00 96.75 523 ALA A N 1
ATOM 4097 C CA . ALA A 1 523 ? -13.990 7.929 26.821 1.00 96.75 523 ALA A CA 1
ATOM 4098 C C . ALA A 1 523 ? -14.911 7.435 25.681 1.00 96.75 523 ALA A C 1
ATOM 4100 O O . ALA A 1 523 ? -15.752 8.190 25.187 1.00 96.75 523 ALA A O 1
ATOM 4101 N N . LEU A 1 524 ? -14.820 6.153 25.295 1.00 97.06 524 LEU A N 1
ATOM 4102 C CA . LEU A 1 524 ? -15.760 5.546 24.346 1.00 97.06 524 LEU A CA 1
ATOM 4103 C C . LEU A 1 524 ? -17.196 5.536 24.879 1.00 97.06 524 LEU A C 1
ATOM 4105 O O . LEU A 1 524 ? -18.098 5.899 24.128 1.00 97.06 524 LEU A O 1
ATOM 4109 N N . LYS A 1 525 ? -17.419 5.161 26.148 1.00 95.06 525 LYS A N 1
ATOM 4110 C CA . LYS A 1 525 ? -18.748 5.183 26.795 1.00 95.06 525 LYS A CA 1
ATOM 4111 C C . LYS A 1 525 ? -19.330 6.595 26.860 1.00 95.06 525 LYS A C 1
ATOM 4113 O O . LYS A 1 525 ? -20.508 6.779 26.575 1.00 95.06 525 LYS A O 1
ATOM 4118 N N . GLU A 1 526 ? -18.504 7.588 27.181 1.00 93.88 526 GLU A N 1
ATOM 4119 C CA . GLU A 1 526 ? -18.908 8.999 27.240 1.00 93.88 526 GLU A CA 1
ATOM 4120 C C . GLU A 1 526 ? -19.337 9.547 25.868 1.00 93.88 526 GLU A C 1
ATOM 4122 O O . GLU A 1 526 ? -20.291 10.321 25.786 1.00 93.88 526 GLU A O 1
ATOM 4127 N N . LYS A 1 527 ? -18.680 9.125 24.777 1.00 93.00 527 LYS A N 1
ATOM 4128 C CA . LYS A 1 527 ? -19.061 9.513 23.405 1.00 93.00 527 LYS A CA 1
ATOM 4129 C C . LYS A 1 527 ? -20.130 8.631 22.761 1.00 93.00 527 LYS A C 1
ATOM 4131 O O . LYS A 1 527 ? -20.814 9.097 21.854 1.00 93.00 527 LYS A O 1
ATOM 4136 N N . ASN A 1 528 ? -20.306 7.396 23.224 1.00 91.25 528 ASN A N 1
ATOM 4137 C CA . ASN A 1 528 ? -21.236 6.417 22.660 1.00 91.25 528 ASN A CA 1
ATOM 4138 C C . ASN A 1 528 ? -22.148 5.855 23.772 1.00 91.25 528 ASN A C 1
ATOM 4140 O O . ASN A 1 528 ? -22.043 4.674 24.106 1.00 91.25 528 ASN A O 1
ATOM 4144 N N . PRO A 1 529 ? -23.054 6.663 24.358 1.00 89.50 529 PRO A N 1
ATOM 4145 C CA . PRO A 1 529 ? -23.867 6.257 25.513 1.00 89.50 529 PRO A CA 1
ATOM 4146 C C . PRO A 1 529 ? -24.877 5.133 25.212 1.00 89.50 529 PRO A C 1
ATOM 4148 O O . PRO A 1 529 ? -25.420 4.533 26.135 1.00 89.50 529 PRO A O 1
ATOM 4151 N N . SER A 1 530 ? -25.125 4.823 23.936 1.00 89.12 530 SER A N 1
ATOM 4152 C CA . SER A 1 530 ? -25.860 3.628 23.499 1.00 89.12 530 SER A CA 1
ATOM 4153 C C . SER A 1 530 ? -25.102 2.323 23.780 1.00 89.12 530 SER A C 1
ATOM 4155 O O . SER A 1 530 ? -25.726 1.270 23.923 1.00 89.12 530 SER A O 1
ATOM 4157 N N . VAL A 1 531 ? -23.769 2.372 23.868 1.00 94.88 531 VAL A N 1
ATOM 4158 C CA . VAL A 1 531 ? -22.913 1.199 24.051 1.00 94.88 531 VAL A CA 1
ATOM 4159 C C . VAL A 1 531 ? -22.848 0.810 25.527 1.00 94.88 531 VAL A C 1
ATOM 4161 O O . VAL A 1 531 ? -22.191 1.443 26.351 1.00 94.88 531 VAL A O 1
ATOM 4164 N N . SER A 1 532 ? -23.500 -0.306 25.843 1.00 92.88 532 SER A N 1
ATOM 4165 C CA . SER A 1 532 ? -23.615 -0.854 27.200 1.00 92.88 532 SER A CA 1
ATOM 4166 C C . SER A 1 532 ? -22.554 -1.907 27.534 1.00 92.88 532 SER A C 1
ATOM 4168 O O . SER A 1 532 ? -22.224 -2.102 28.705 1.00 92.88 532 SER A O 1
ATOM 4170 N N . LYS A 1 533 ? -21.995 -2.578 26.519 1.00 97.31 533 LYS A N 1
ATOM 4171 C CA . LYS A 1 533 ? -21.022 -3.668 26.673 1.00 97.31 533 LYS A CA 1
ATOM 4172 C C . LYS A 1 533 ? -19.886 -3.565 25.664 1.00 97.31 533 LYS A C 1
ATOM 4174 O O . LYS A 1 533 ? -20.097 -3.143 24.529 1.00 97.31 533 LYS A O 1
ATOM 4179 N N . PHE A 1 534 ? -18.707 -4.023 26.073 1.00 98.56 534 PHE A N 1
ATOM 4180 C CA . PHE A 1 534 ? -17.491 -3.992 25.267 1.00 98.56 534 PHE A CA 1
ATOM 4181 C C . PHE A 1 534 ? -16.854 -5.384 25.211 1.00 98.56 534 PHE A C 1
ATOM 4183 O O . PHE A 1 534 ? -16.694 -6.036 26.242 1.00 98.56 534 PHE A O 1
ATOM 4190 N N . GLY A 1 535 ? -16.467 -5.825 24.020 1.00 98.75 535 GLY A N 1
ATOM 4191 C CA . GLY A 1 535 ? -15.471 -6.872 23.812 1.00 98.75 535 GLY A CA 1
ATOM 4192 C C . GLY A 1 535 ? -14.129 -6.259 23.416 1.00 98.75 535 GLY A C 1
ATOM 4193 O O . GLY A 1 535 ? -14.067 -5.088 23.031 1.00 98.75 535 GLY A O 1
ATOM 4194 N N . ILE A 1 536 ? -13.057 -7.044 23.483 1.00 98.88 536 ILE A N 1
ATOM 4195 C CA . ILE A 1 536 ? -11.735 -6.634 22.991 1.00 98.88 536 ILE A CA 1
ATOM 4196 C C . ILE A 1 536 ? -11.097 -7.739 22.149 1.00 98.88 536 ILE A C 1
ATOM 4198 O O . ILE A 1 536 ? -11.136 -8.905 22.530 1.00 98.88 536 ILE A O 1
ATOM 4202 N N . ILE A 1 537 ? -10.500 -7.386 21.014 1.00 98.81 537 ILE A N 1
ATOM 4203 C CA . ILE A 1 537 ? -9.676 -8.294 20.208 1.00 98.81 537 ILE A CA 1
ATOM 4204 C C . ILE A 1 537 ? -8.270 -7.723 20.027 1.00 98.81 537 ILE A C 1
ATOM 4206 O O . ILE A 1 537 ? -8.109 -6.518 19.867 1.00 98.81 537 ILE A O 1
ATOM 4210 N N . GLY A 1 538 ? -7.253 -8.582 20.062 1.00 98.38 538 GLY A N 1
ATOM 4211 C CA . GLY A 1 538 ? -5.849 -8.201 19.998 1.00 98.38 538 GLY A CA 1
ATOM 4212 C C . GLY A 1 538 ? -5.068 -9.041 18.998 1.00 98.38 538 GLY A C 1
ATOM 4213 O O . GLY A 1 538 ? -5.134 -10.266 19.031 1.00 98.38 538 GLY A O 1
ATOM 4214 N N . MET A 1 539 ? -4.309 -8.368 18.140 1.00 96.94 539 MET A N 1
ATOM 4215 C CA . MET A 1 539 ? -3.537 -8.940 17.034 1.00 96.94 539 MET A CA 1
ATOM 4216 C C . MET A 1 539 ? -2.038 -8.893 17.382 1.00 96.94 539 MET A C 1
ATOM 4218 O O . MET A 1 539 ? -1.553 -7.817 17.726 1.00 96.94 539 MET A O 1
ATOM 4222 N N . CYS A 1 540 ? -1.257 -9.980 17.280 1.00 94.50 540 CYS A N 1
ATOM 4223 C CA . CYS A 1 540 ? 0.204 -9.928 17.542 1.00 94.50 540 CYS A CA 1
ATOM 4224 C C . CYS A 1 540 ? 0.507 -9.386 18.959 1.00 94.50 540 CYS A C 1
ATOM 4226 O O . CYS A 1 540 ? 0.039 -9.930 19.961 1.00 94.50 540 CYS A O 1
ATOM 4228 N N . TRP A 1 541 ? 1.264 -8.294 19.054 1.00 94.12 541 TRP A N 1
ATOM 4229 C CA . TRP A 1 541 ? 1.536 -7.507 20.257 1.00 94.12 541 TRP A CA 1
ATOM 4230 C C . TRP A 1 541 ? 0.245 -7.040 20.951 1.00 94.12 541 TRP A C 1
ATOM 4232 O O . TRP A 1 541 ? 0.162 -7.067 22.180 1.00 94.12 541 TRP A O 1
ATOM 4242 N N . GLY A 1 542 ? -0.803 -6.724 20.184 1.00 96.75 542 GLY A N 1
ATOM 4243 C CA . GLY A 1 542 ? -2.129 -6.403 20.701 1.00 96.75 542 GLY A CA 1
ATOM 4244 C C . GLY A 1 542 ? -2.784 -7.576 21.434 1.00 96.75 542 GLY A C 1
ATOM 4245 O O . GLY A 1 542 ? -3.538 -7.360 22.377 1.00 96.75 542 GLY A O 1
ATOM 4246 N N . GLY A 1 543 ? -2.443 -8.823 21.086 1.00 96.81 543 GLY A N 1
ATOM 4247 C CA . GLY A 1 543 ? -2.886 -10.019 21.812 1.00 96.81 543 GLY A CA 1
ATOM 4248 C C . GLY A 1 543 ? -2.336 -10.094 23.244 1.00 96.81 543 GLY A C 1
ATOM 4249 O O . GLY A 1 543 ? -3.039 -10.547 24.148 1.00 96.81 543 GLY A O 1
ATOM 4250 N N . LYS A 1 544 ? -1.119 -9.576 23.477 1.00 95.62 544 LYS A N 1
ATOM 4251 C CA . LYS A 1 544 ? -0.535 -9.409 24.821 1.00 95.62 544 LYS A CA 1
ATOM 4252 C C . LYS A 1 544 ? -1.211 -8.264 25.579 1.00 95.62 544 LYS A C 1
ATOM 4254 O O . LYS A 1 544 ? -1.524 -8.420 26.755 1.00 95.62 544 LYS A O 1
ATOM 4259 N N . VAL A 1 545 ? -1.496 -7.143 24.903 1.00 98.06 545 VAL A N 1
ATOM 4260 C CA . VAL A 1 545 ? -2.285 -6.032 25.477 1.00 98.06 545 VAL A CA 1
ATOM 4261 C C . VAL A 1 545 ? -3.649 -6.536 25.959 1.00 98.06 545 VAL A C 1
ATOM 4263 O O . VAL A 1 545 ? -4.028 -6.251 27.089 1.00 98.06 545 VAL A O 1
ATOM 4266 N N . VAL A 1 546 ? -4.348 -7.349 25.157 1.00 98.50 546 VAL A N 1
ATOM 4267 C CA . VAL A 1 546 ? -5.633 -7.961 25.533 1.00 98.50 546 VAL A CA 1
ATOM 4268 C C . VAL A 1 546 ? -5.529 -8.824 26.783 1.00 98.50 546 VAL A C 1
ATOM 4270 O O . VAL A 1 546 ? -6.322 -8.634 27.706 1.00 98.50 546 VAL A O 1
ATOM 4273 N N . ALA A 1 547 ? -4.568 -9.749 26.848 1.00 97.56 547 ALA A N 1
ATOM 4274 C CA . ALA A 1 547 ? -4.423 -10.622 28.011 1.00 97.56 547 ALA A CA 1
ATOM 4275 C C . ALA A 1 547 ? -4.187 -9.799 29.295 1.00 97.56 547 ALA A C 1
ATOM 4277 O O . ALA A 1 547 ? -4.897 -9.961 30.288 1.00 97.56 547 ALA A O 1
ATOM 4278 N N . LEU A 1 548 ? -3.292 -8.807 29.233 1.00 97.62 548 LEU A N 1
ATOM 4279 C CA . LEU A 1 548 ? -2.996 -7.910 30.353 1.00 97.62 548 LEU A CA 1
ATOM 4280 C C . LEU A 1 548 ? -4.197 -7.032 30.756 1.00 97.62 548 LEU A C 1
ATOM 4282 O O . LEU A 1 548 ? -4.532 -6.963 31.939 1.00 97.62 548 LEU A O 1
ATOM 4286 N N . SER A 1 549 ? -4.886 -6.398 29.799 1.00 97.88 549 SER A N 1
ATOM 4287 C CA . SER A 1 549 ? -6.070 -5.566 30.071 1.00 97.88 549 SER A CA 1
ATOM 4288 C C . SER A 1 549 ? -7.248 -6.361 30.636 1.00 97.88 549 SER A C 1
ATOM 4290 O O . SER A 1 549 ? -8.076 -5.788 31.340 1.00 97.88 549 SER A O 1
ATOM 4292 N N . THR A 1 550 ? -7.346 -7.659 30.336 1.00 97.75 550 THR A N 1
ATOM 4293 C CA . THR A 1 550 ? -8.484 -8.501 30.747 1.00 97.75 550 THR A CA 1
ATOM 4294 C C . THR A 1 550 ? -8.233 -9.291 32.033 1.00 97.75 550 THR A C 1
ATOM 4296 O O . THR A 1 550 ? -9.189 -9.605 32.749 1.00 97.75 550 THR A O 1
ATOM 4299 N N . LYS A 1 551 ? -6.959 -9.519 32.379 1.00 95.94 551 LYS A N 1
ATOM 4300 C CA . LYS A 1 551 ? -6.492 -9.932 33.714 1.00 95.94 551 LYS A CA 1
ATOM 4301 C C . LYS A 1 551 ? -6.589 -8.800 34.748 1.00 95.94 551 LYS A C 1
ATOM 4303 O O . LYS A 1 551 ? -6.789 -9.061 35.934 1.00 95.94 551 LYS A O 1
ATOM 4308 N N . ALA A 1 552 ? -6.426 -7.543 34.326 1.00 95.44 552 ALA A N 1
ATOM 4309 C CA . ALA A 1 552 ? -6.437 -6.388 35.223 1.00 95.44 552 ALA A CA 1
ATOM 4310 C C . ALA A 1 552 ? -7.769 -6.228 35.984 1.00 95.44 552 ALA A C 1
ATOM 4312 O O . ALA A 1 552 ? -8.852 -6.427 35.438 1.00 95.44 552 ALA A O 1
ATOM 4313 N N . ALA A 1 553 ? -7.706 -5.770 37.239 1.00 94.06 553 ALA A N 1
ATOM 4314 C CA . ALA A 1 553 ? -8.902 -5.484 38.043 1.00 94.06 553 ALA A CA 1
ATOM 4315 C C . ALA A 1 553 ? -9.778 -4.350 37.463 1.00 94.06 553 ALA A C 1
ATOM 4317 O O . ALA A 1 553 ? -10.957 -4.253 37.789 1.00 94.06 553 ALA A O 1
ATOM 4318 N N . THR A 1 554 ? -9.205 -3.514 36.594 1.00 95.38 554 THR A N 1
ATOM 4319 C CA . THR A 1 554 ? -9.865 -2.423 35.861 1.00 95.38 554 THR A CA 1
ATOM 4320 C C . THR A 1 554 ? -10.465 -2.857 34.517 1.00 95.38 554 THR A C 1
ATOM 4322 O O . THR A 1 554 ? -10.945 -1.999 33.777 1.00 95.38 554 THR A O 1
ATOM 4325 N N . ASN A 1 555 ? -10.447 -4.157 34.188 1.00 97.25 555 ASN A N 1
ATOM 4326 C CA . ASN A 1 555 ? -10.977 -4.717 32.942 1.00 97.25 555 ASN A CA 1
ATOM 4327 C C . ASN A 1 555 ? -12.421 -4.232 32.652 1.00 97.25 555 ASN A C 1
ATOM 4329 O O . ASN A 1 555 ? -13.340 -4.580 33.397 1.00 97.25 555 ASN A O 1
ATOM 4333 N N . PRO A 1 556 ? -12.653 -3.473 31.563 1.00 96.94 556 PRO A N 1
ATOM 4334 C CA . PRO A 1 556 ? -13.975 -2.957 31.213 1.00 96.94 556 PRO A CA 1
ATOM 4335 C C . PRO A 1 556 ? -14.766 -3.864 30.246 1.00 96.94 556 PRO A C 1
ATOM 4337 O O . PRO A 1 556 ? -15.855 -3.470 29.816 1.00 96.94 556 PRO A O 1
ATOM 4340 N N . PHE A 1 557 ? -14.221 -5.025 29.862 1.00 98.62 557 PHE A N 1
ATOM 4341 C CA . PHE A 1 557 ? -14.745 -5.906 28.814 1.00 98.62 557 PHE A CA 1
ATOM 4342 C C . PHE A 1 557 ? -15.534 -7.099 29.363 1.00 98.62 557 PHE A C 1
ATOM 4344 O O . PHE A 1 557 ? -15.337 -7.535 30.492 1.00 98.62 557 PHE A O 1
ATOM 4351 N N . SER A 1 558 ? -16.424 -7.653 28.536 1.00 98.31 558 SER A N 1
ATOM 4352 C CA . SER A 1 558 ? -17.227 -8.852 28.834 1.00 98.31 558 SER A CA 1
ATOM 4353 C C . SER A 1 558 ? -16.792 -10.097 28.052 1.00 98.31 558 SER A C 1
ATOM 4355 O O . SER A 1 558 ? -17.145 -11.203 28.443 1.00 98.31 558 SER A O 1
ATOM 4357 N N . VAL A 1 559 ? -16.025 -9.931 26.970 1.00 98.75 559 VAL A N 1
ATOM 4358 C CA . VAL A 1 559 ? -15.429 -11.014 26.169 1.00 98.75 559 VAL A CA 1
ATOM 4359 C C . VAL A 1 559 ? -14.097 -10.543 25.585 1.00 98.75 559 VAL A C 1
ATOM 4361 O O . VAL A 1 559 ? -13.918 -9.344 25.346 1.00 98.75 559 VAL A O 1
ATOM 4364 N N . ALA A 1 560 ? -13.174 -11.470 25.342 1.00 98.81 560 ALA A N 1
ATOM 4365 C CA . ALA A 1 560 ? -11.875 -11.173 24.757 1.00 98.81 560 ALA A CA 1
ATOM 4366 C C . ALA A 1 560 ? -11.443 -12.181 23.681 1.00 98.81 560 ALA A C 1
ATOM 4368 O O . ALA A 1 560 ? -11.812 -13.356 23.725 1.00 98.81 560 ALA A O 1
ATOM 4369 N N . ALA A 1 561 ? -10.633 -11.711 22.733 1.00 98.75 561 ALA A N 1
ATOM 4370 C CA . ALA A 1 561 ? -9.942 -12.521 21.738 1.00 98.75 561 ALA A CA 1
ATOM 4371 C C . ALA A 1 561 ? -8.474 -12.092 21.601 1.00 98.75 561 ALA A C 1
ATOM 4373 O O . ALA A 1 561 ? -8.192 -10.910 21.420 1.00 98.75 561 ALA A O 1
ATOM 4374 N N . SER A 1 562 ? -7.551 -13.047 21.582 1.00 98.50 562 SER A N 1
ATOM 4375 C CA . SER A 1 562 ? -6.178 -12.823 21.123 1.00 98.50 562 SER A CA 1
ATOM 4376 C C . SER A 1 562 ? -5.908 -13.696 19.904 1.00 98.50 562 SER A C 1
ATOM 4378 O O . SER A 1 562 ? -6.082 -14.910 19.962 1.00 98.50 562 SER A O 1
ATOM 4380 N N . VAL A 1 563 ? -5.499 -13.093 18.791 1.00 97.94 563 VAL A N 1
ATOM 4381 C CA . VAL A 1 563 ? -5.259 -13.801 17.525 1.00 97.94 563 VAL A CA 1
ATOM 4382 C C . VAL A 1 563 ? -3.831 -13.549 17.040 1.00 97.94 563 VAL A C 1
ATOM 4384 O O . VAL A 1 563 ? -3.315 -12.437 17.187 1.00 97.94 563 VAL A O 1
ATOM 4387 N N . HIS A 1 564 ? -3.171 -14.618 16.572 1.00 95.88 564 HIS A N 1
ATOM 4388 C CA . HIS A 1 564 ? -1.709 -14.729 16.442 1.00 95.88 564 HIS A CA 1
ATOM 4389 C C . HIS A 1 564 ? -0.968 -13.948 17.548 1.00 95.88 564 HIS A C 1
ATOM 4391 O O . HIS A 1 564 ? -0.291 -12.961 17.250 1.00 95.88 564 HIS A O 1
ATOM 4397 N N . PRO A 1 565 ? -1.188 -14.255 18.842 1.00 93.00 565 PRO A N 1
ATOM 4398 C CA . PRO A 1 565 ? -0.621 -13.473 19.934 1.00 93.00 565 PRO A CA 1
ATOM 4399 C C . PRO A 1 565 ? 0.904 -13.582 20.001 1.00 93.00 565 PRO A C 1
ATOM 4401 O O . PRO A 1 565 ? 1.472 -14.665 20.074 1.00 93.00 565 PRO A O 1
ATOM 4404 N N . ALA A 1 566 ? 1.581 -12.438 20.085 1.00 85.19 566 ALA A N 1
ATOM 4405 C CA . ALA A 1 566 ? 2.993 -12.404 20.450 1.00 85.19 566 ALA A CA 1
ATOM 4406 C C . ALA A 1 566 ? 3.153 -12.534 21.976 1.00 85.19 566 ALA A C 1
ATOM 4408 O O . ALA A 1 566 ? 2.313 -12.044 22.731 1.00 85.19 566 ALA A O 1
ATOM 4409 N N . MET A 1 567 ? 4.276 -13.105 22.430 1.00 83.62 567 MET A N 1
ATOM 4410 C CA . MET A 1 567 ? 4.632 -13.221 23.857 1.00 83.62 567 MET A CA 1
ATOM 4411 C C . MET A 1 567 ? 3.601 -14.008 24.692 1.00 83.62 567 MET A C 1
ATOM 4413 O O . MET A 1 567 ? 3.287 -13.600 25.813 1.00 83.62 567 MET A O 1
ATOM 4417 N N . VAL A 1 568 ? 3.067 -15.110 24.148 1.00 89.56 568 VAL A N 1
ATOM 4418 C CA . VAL A 1 568 ? 2.149 -16.017 24.862 1.00 89.56 568 VAL A CA 1
ATOM 4419 C C . VAL A 1 568 ? 2.798 -16.497 26.158 1.00 89.56 568 VAL A C 1
ATOM 4421 O O . VAL A 1 568 ? 3.869 -17.092 26.130 1.00 89.56 568 VAL A O 1
ATOM 4424 N N . ASP A 1 569 ? 2.151 -16.224 27.289 1.00 90.19 569 ASP A N 1
ATOM 4425 C CA . ASP A 1 569 ? 2.609 -16.637 28.613 1.00 90.19 569 ASP A CA 1
ATOM 4426 C C . ASP A 1 569 ? 1.393 -17.017 29.465 1.00 90.19 569 ASP A C 1
ATOM 4428 O O . ASP A 1 569 ? 0.443 -16.244 29.607 1.00 90.19 569 ASP A O 1
ATOM 4432 N N . ALA A 1 570 ? 1.413 -18.214 30.049 1.00 92.25 570 ALA A N 1
ATOM 4433 C CA . ALA A 1 570 ? 0.344 -18.692 30.922 1.00 92.25 570 ALA A CA 1
ATOM 4434 C C . ALA A 1 570 ? 0.141 -17.813 32.167 1.00 92.25 570 ALA A C 1
ATOM 4436 O O . ALA A 1 570 ? -0.958 -17.775 32.723 1.00 92.25 570 ALA A O 1
ATOM 4437 N N . ALA A 1 571 ? 1.165 -17.055 32.570 1.00 93.50 571 ALA A N 1
ATOM 4438 C CA . ALA A 1 571 ? 1.054 -16.068 33.631 1.00 93.50 571 ALA A CA 1
ATOM 4439 C C . ALA A 1 571 ? 0.103 -14.905 33.288 1.00 93.50 571 ALA A C 1
ATOM 4441 O O . ALA A 1 571 ? -0.376 -14.256 34.218 1.00 93.50 571 ALA A O 1
ATOM 4442 N N . ASP A 1 572 ? -0.218 -14.632 32.015 1.00 92.94 572 ASP A N 1
ATOM 4443 C CA . ASP A 1 572 ? -1.248 -13.637 31.669 1.00 92.94 572 ASP A CA 1
ATOM 4444 C C . ASP A 1 572 ? -2.666 -14.226 31.680 1.00 92.94 572 ASP A C 1
ATOM 4446 O O . ASP A 1 572 ? -3.620 -13.497 31.936 1.00 92.94 572 ASP A O 1
ATOM 4450 N N . ALA A 1 573 ? -2.809 -15.526 31.396 1.00 94.19 573 ALA A N 1
ATOM 4451 C CA . ALA A 1 573 ? -4.090 -16.235 31.408 1.00 94.19 573 ALA A CA 1
ATOM 4452 C C . ALA A 1 573 ? -4.657 -16.378 32.827 1.00 94.19 573 ALA A C 1
ATOM 4454 O O . ALA A 1 573 ? -5.858 -16.196 33.046 1.00 94.19 573 ALA A O 1
ATOM 4455 N N . ASP A 1 574 ? -3.786 -16.664 33.799 1.00 89.25 574 ASP A N 1
ATOM 4456 C CA . ASP A 1 574 ? -4.153 -16.704 35.212 1.00 89.25 574 ASP A CA 1
ATOM 4457 C C . ASP A 1 574 ? -4.761 -15.362 35.658 1.00 89.25 574 ASP A C 1
ATOM 4459 O O . ASP A 1 574 ? -4.153 -14.304 35.513 1.00 89.25 574 ASP A O 1
ATOM 4463 N N . GLY A 1 575 ? -5.969 -15.387 36.217 1.00 90.69 575 GLY A N 1
ATOM 4464 C CA . GLY A 1 575 ? -6.685 -14.185 36.650 1.00 90.69 575 GLY A CA 1
ATOM 4465 C C . GLY A 1 575 ? -7.543 -13.491 35.584 1.00 90.69 575 GLY A C 1
ATOM 4466 O O . GLY A 1 575 ? -8.254 -12.551 35.943 1.00 90.69 575 GLY A O 1
ATOM 4467 N N . ILE A 1 576 ? -7.571 -13.954 34.326 1.00 97.62 576 ILE A N 1
ATOM 4468 C CA . ILE A 1 576 ? -8.619 -13.555 33.368 1.00 97.62 576 ILE A CA 1
ATOM 4469 C C . ILE A 1 576 ? -9.966 -14.126 33.840 1.00 97.62 576 ILE A C 1
ATOM 4471 O O . ILE A 1 576 ? -10.101 -15.325 34.076 1.00 97.62 576 ILE A O 1
ATOM 4475 N N . LYS A 1 577 ? -10.980 -13.259 33.983 1.00 97.38 577 LYS A N 1
ATOM 4476 C CA . LYS A 1 577 ? -12.308 -13.600 34.554 1.00 97.38 577 LYS A CA 1
ATOM 4477 C C . LYS A 1 577 ? -13.471 -13.544 33.559 1.00 97.38 577 LYS A C 1
ATOM 4479 O O . LYS A 1 577 ? -14.624 -13.685 33.958 1.00 97.38 577 LYS A O 1
ATOM 4484 N N . ILE A 1 578 ? -13.183 -13.317 32.280 1.00 98.56 578 ILE A N 1
ATOM 4485 C CA . ILE A 1 578 ? -14.179 -13.186 31.209 1.00 98.56 578 ILE A CA 1
ATOM 4486 C C . ILE A 1 578 ? -13.944 -14.241 30.124 1.00 98.56 578 ILE A C 1
ATOM 4488 O O . ILE A 1 578 ? -12.801 -14.665 29.964 1.00 98.56 578 ILE A O 1
ATOM 4492 N N . PRO A 1 579 ? -14.975 -14.663 29.367 1.00 98.81 579 PRO A N 1
ATOM 4493 C CA . PRO A 1 579 ? -14.799 -15.570 28.241 1.00 98.81 579 PRO A CA 1
ATOM 4494 C C . PRO A 1 579 ? -13.706 -15.103 27.273 1.00 98.81 579 PRO A C 1
ATOM 4496 O O . PRO A 1 579 ? -13.697 -13.942 26.852 1.00 98.81 579 PRO A O 1
ATOM 4499 N N . PHE A 1 580 ? -12.795 -16.011 26.921 1.00 98.75 580 PHE A N 1
ATOM 4500 C CA . PHE A 1 580 ? -11.566 -15.690 26.195 1.00 98.75 580 PHE A CA 1
ATOM 4501 C C . PHE A 1 580 ? -11.311 -16.681 25.054 1.00 98.75 580 PHE A C 1
ATOM 4503 O O . PHE A 1 580 ? -11.282 -17.890 25.277 1.00 98.75 580 PHE A O 1
ATOM 4510 N N . THR A 1 581 ? -11.079 -16.191 23.836 1.00 98.56 581 THR A N 1
ATOM 4511 C CA . THR A 1 581 ? -10.620 -17.026 22.714 1.00 98.56 581 THR A CA 1
ATOM 4512 C C . THR A 1 581 ? -9.178 -16.709 22.327 1.00 98.56 581 THR A C 1
ATOM 4514 O O . THR A 1 581 ? -8.769 -15.549 22.333 1.00 98.56 581 THR A O 1
ATOM 4517 N N . LEU A 1 582 ? -8.395 -17.743 22.014 1.00 98.56 582 LEU A N 1
ATOM 4518 C CA . LEU A 1 582 ? -7.023 -17.616 21.531 1.00 98.56 582 LEU A CA 1
ATOM 4519 C C . LEU A 1 582 ? -6.886 -18.378 20.210 1.00 98.56 582 LEU A C 1
ATOM 4521 O O . LEU A 1 582 ? -6.962 -19.604 20.195 1.00 98.56 582 LEU A O 1
ATOM 4525 N N . LEU A 1 583 ? -6.681 -17.659 19.106 1.00 98.62 583 LEU A N 1
ATOM 4526 C CA . LEU A 1 583 ? -6.404 -18.259 17.798 1.00 98.62 583 LEU A CA 1
ATOM 4527 C C . LEU A 1 583 ? -4.910 -18.092 17.499 1.00 98.62 583 LEU A C 1
ATOM 4529 O O . LEU A 1 583 ? -4.464 -16.993 17.179 1.00 98.62 583 LEU A O 1
ATOM 4533 N N . ALA A 1 584 ? -4.124 -19.152 17.636 1.00 97.81 584 ALA A N 1
ATOM 4534 C CA . ALA A 1 584 ? -2.699 -19.158 17.314 1.00 97.81 584 ALA A CA 1
ATOM 4535 C C . ALA A 1 584 ? -2.459 -19.568 15.852 1.00 97.81 584 ALA A C 1
ATOM 4537 O O . ALA A 1 584 ? -3.294 -20.227 15.239 1.00 97.81 584 ALA A O 1
ATOM 4538 N N . SER A 1 585 ? -1.312 -19.182 15.307 1.00 96.12 585 SER A N 1
ATOM 4539 C CA . SER A 1 585 ? -0.759 -19.633 14.027 1.00 96.12 585 SER A CA 1
ATOM 4540 C C . SER A 1 585 ? 0.194 -20.815 14.251 1.00 96.12 585 SER A C 1
ATOM 4542 O O . SER A 1 585 ? 0.334 -21.305 15.370 1.00 96.12 585 SER A O 1
ATOM 4544 N N . LYS A 1 586 ? 0.903 -21.259 13.209 1.00 89.44 586 LYS A N 1
ATOM 4545 C CA . LYS A 1 586 ? 1.990 -22.246 13.349 1.00 89.44 586 LYS A CA 1
ATOM 4546 C C . LYS A 1 586 ? 3.275 -21.698 13.989 1.00 89.44 586 LYS A C 1
ATOM 4548 O O . LYS A 1 586 ? 4.172 -22.483 14.282 1.00 89.44 586 LYS A O 1
ATOM 4553 N N . ASP A 1 587 ? 3.385 -20.377 14.137 1.00 85.06 587 ASP A N 1
ATOM 4554 C CA . ASP A 1 587 ? 4.610 -19.696 14.572 1.00 85.06 587 ASP A CA 1
ATOM 4555 C C . ASP A 1 587 ? 4.629 -19.402 16.092 1.00 85.06 587 ASP A C 1
ATOM 4557 O O . ASP A 1 587 ? 5.674 -19.036 16.632 1.00 85.06 587 ASP A O 1
ATOM 4561 N N . GLU A 1 588 ? 3.504 -19.559 16.804 1.00 91.19 588 GLU A N 1
ATOM 4562 C CA . GLU A 1 588 ? 3.474 -19.592 18.273 1.00 91.19 588 GLU A CA 1
ATOM 4563 C C . GLU A 1 588 ? 3.800 -21.002 18.793 1.00 91.19 588 GLU A C 1
ATOM 4565 O O . GLU A 1 588 ? 3.300 -21.996 18.267 1.00 91.19 588 GLU A O 1
ATOM 4570 N N . ASP A 1 589 ? 4.598 -21.099 19.863 1.00 91.62 589 ASP A N 1
ATOM 4571 C CA . ASP A 1 589 ? 4.955 -22.385 20.473 1.00 91.62 589 ASP A CA 1
ATOM 4572 C C . ASP A 1 589 ? 3.691 -23.118 20.985 1.00 91.62 589 ASP A C 1
ATOM 4574 O O . ASP A 1 589 ? 2.992 -22.604 21.870 1.00 91.62 589 ASP A O 1
ATOM 4578 N N . PRO A 1 590 ? 3.373 -24.329 20.477 1.00 94.38 590 PRO A N 1
ATOM 4579 C CA . PRO A 1 590 ? 2.156 -25.041 20.865 1.00 94.38 590 PRO A CA 1
ATOM 4580 C C . PRO A 1 590 ? 2.090 -25.399 22.353 1.00 94.38 590 PRO A C 1
ATOM 4582 O O . PRO A 1 590 ? 0.996 -25.555 22.897 1.00 94.38 590 PRO A O 1
ATOM 4585 N N . ALA A 1 591 ? 3.233 -25.532 23.031 1.00 96.38 591 ALA A N 1
ATOM 4586 C CA . ALA A 1 591 ? 3.277 -25.793 24.460 1.00 96.38 591 ALA A CA 1
ATOM 4587 C C . ALA A 1 591 ? 3.032 -24.515 25.280 1.00 96.38 591 ALA A C 1
ATOM 4589 O O . ALA A 1 591 ? 2.397 -24.614 26.327 1.00 96.38 591 ALA A O 1
ATOM 4590 N N . ASP A 1 592 ? 3.452 -23.329 24.821 1.00 94.50 592 ASP A N 1
ATOM 4591 C CA . ASP A 1 592 ? 3.024 -22.055 25.429 1.00 94.50 592 ASP A CA 1
ATOM 4592 C C . ASP A 1 592 ? 1.529 -21.804 25.230 1.00 94.50 592 ASP A C 1
ATOM 4594 O O . ASP A 1 592 ? 0.834 -21.491 26.198 1.00 94.50 592 ASP A O 1
ATOM 4598 N N . VAL A 1 593 ? 1.002 -22.035 24.022 1.00 97.44 593 VAL A N 1
ATOM 4599 C CA . VAL A 1 593 ? -0.445 -21.949 23.750 1.00 97.44 593 VAL A CA 1
ATOM 4600 C C . VAL A 1 593 ? -1.225 -22.910 24.652 1.00 97.44 593 VAL A C 1
ATOM 4602 O O . VAL A 1 593 ? -2.220 -22.511 25.259 1.00 97.44 593 VAL A O 1
ATOM 4605 N N . LYS A 1 594 ? -0.749 -24.151 24.821 1.00 97.88 594 LYS A N 1
ATOM 4606 C CA . LYS A 1 594 ? -1.387 -25.134 25.706 1.00 97.88 594 LYS A CA 1
ATOM 4607 C C . LYS A 1 594 ? -1.300 -24.750 27.186 1.00 97.88 594 LYS A C 1
ATOM 4609 O O . LYS A 1 594 ? -2.287 -24.902 27.901 1.00 97.88 594 LYS A O 1
ATOM 4614 N N . ARG A 1 595 ? -0.164 -24.215 27.653 1.00 98.06 595 ARG A N 1
ATOM 4615 C CA . ARG A 1 595 ? -0.028 -23.692 29.027 1.00 98.06 595 ARG A CA 1
ATOM 4616 C C . ARG A 1 595 ? -0.976 -22.510 29.270 1.00 98.06 595 ARG A C 1
ATOM 4618 O O . ARG A 1 595 ? -1.589 -22.441 30.333 1.00 98.06 595 ARG A O 1
ATOM 4625 N N . PHE A 1 596 ? -1.125 -21.611 28.293 1.00 97.75 596 PHE A N 1
ATOM 4626 C CA . PHE A 1 596 ? -2.082 -20.502 28.346 1.00 97.75 596 PHE A CA 1
ATOM 4627 C C . PHE A 1 596 ? -3.522 -21.019 28.419 1.00 97.75 596 PHE A C 1
ATOM 4629 O O . PHE A 1 596 ? -4.292 -20.583 29.271 1.00 97.75 596 PHE A O 1
ATOM 4636 N N . GLU A 1 597 ? -3.878 -21.991 27.573 1.00 98.12 597 GLU A N 1
ATOM 4637 C CA . GLU A 1 597 ? -5.183 -22.646 27.628 1.00 98.12 597 GLU A CA 1
ATOM 4638 C C . GLU A 1 597 ? -5.443 -23.269 29.003 1.00 98.12 597 GLU A C 1
ATOM 4640 O O . GLU A 1 597 ? -6.512 -23.043 29.565 1.00 98.12 597 GLU A O 1
ATOM 4645 N N . ASP A 1 598 ? -4.500 -24.028 29.560 1.00 97.88 598 ASP A N 1
ATOM 4646 C CA . ASP A 1 598 ? -4.674 -24.716 30.846 1.00 97.88 598 ASP A CA 1
ATOM 4647 C C . ASP A 1 598 ? -4.872 -23.748 32.022 1.00 97.88 598 ASP A C 1
ATOM 4649 O O . ASP A 1 598 ? -5.628 -24.054 32.944 1.00 97.88 598 ASP A O 1
ATOM 4653 N N . ALA A 1 599 ? -4.264 -22.560 31.964 1.00 97.31 599 ALA A N 1
ATOM 4654 C CA . ALA A 1 599 ? -4.458 -21.499 32.950 1.00 97.31 599 ALA A CA 1
ATOM 4655 C C . ALA A 1 599 ? -5.809 -20.756 32.813 1.00 97.31 599 ALA A C 1
ATOM 4657 O O . ALA A 1 599 ? -6.303 -20.197 33.796 1.00 97.31 599 ALA A O 1
ATOM 4658 N N . LEU A 1 600 ? -6.460 -20.776 31.640 1.00 96.69 600 LEU A N 1
ATOM 4659 C CA . LEU A 1 600 ? -7.806 -20.213 31.468 1.00 96.69 600 LEU A CA 1
ATOM 4660 C C . LEU A 1 600 ? -8.874 -21.099 32.138 1.00 96.69 600 LEU A C 1
ATOM 4662 O O . LEU A 1 600 ? -9.215 -22.182 31.652 1.00 96.69 600 LEU A O 1
ATOM 4666 N N . THR A 1 601 ? -9.487 -20.585 33.206 1.00 96.00 601 THR A N 1
ATOM 4667 C CA . THR A 1 601 ? -10.595 -21.228 33.954 1.00 96.00 601 THR A CA 1
ATOM 4668 C C . THR A 1 601 ? -11.994 -20.742 33.536 1.00 96.00 601 THR A C 1
ATOM 4670 O O . THR A 1 601 ? -13.006 -21.115 34.127 1.00 96.00 601 THR A O 1
ATOM 4673 N N . VAL A 1 602 ? -12.050 -19.914 32.493 1.00 97.88 602 VAL A N 1
ATOM 4674 C CA . VAL A 1 602 ? -13.241 -19.269 31.916 1.00 97.88 602 VAL A CA 1
ATOM 4675 C C . VAL A 1 602 ? -13.770 -20.035 30.692 1.00 97.88 602 VAL A C 1
ATOM 4677 O O . VAL A 1 602 ? -13.040 -20.857 30.131 1.00 97.88 602 VAL A O 1
ATOM 4680 N N . PRO A 1 603 ? -15.004 -19.766 30.212 1.00 98.56 603 PRO A N 1
ATOM 4681 C CA . PRO A 1 603 ? -15.448 -20.240 28.901 1.00 98.56 603 PRO A CA 1
ATOM 4682 C C . PRO A 1 603 ? -14.454 -19.810 27.818 1.00 98.56 603 PRO A C 1
ATOM 4684 O O . PRO A 1 603 ? -14.124 -18.627 27.715 1.00 98.56 603 PRO A O 1
ATOM 4687 N N . LYS A 1 604 ? -13.949 -20.765 27.034 1.00 98.19 604 LYS A N 1
ATOM 4688 C CA . LYS A 1 604 ? -12.817 -20.534 26.131 1.00 98.19 604 LYS A CA 1
ATOM 4689 C C . LYS A 1 604 ? -12.940 -21.276 24.806 1.00 98.19 604 LYS A C 1
ATOM 4691 O O . LYS A 1 604 ? -13.613 -22.300 24.724 1.00 98.19 604 LYS A O 1
ATOM 4696 N N . HIS A 1 605 ? -12.271 -20.745 23.787 1.00 98.38 605 HIS A N 1
ATOM 4697 C CA . HIS A 1 605 ? -12.004 -21.419 22.512 1.00 98.38 605 HIS A CA 1
ATOM 4698 C C . HIS A 1 605 ? -10.542 -21.172 22.152 1.00 98.38 605 HIS A C 1
ATOM 4700 O O . HIS A 1 605 ? -10.187 -20.035 21.840 1.00 98.38 605 HIS A O 1
ATOM 4706 N N . VAL A 1 606 ? -9.701 -22.201 22.235 1.00 98.44 606 VAL A N 1
ATOM 4707 C CA . VAL A 1 606 ? -8.281 -22.119 21.871 1.00 98.44 606 VAL A CA 1
ATOM 4708 C C . VAL A 1 606 ? -8.028 -23.025 20.675 1.00 98.44 606 VAL A C 1
ATOM 4710 O O . VAL A 1 606 ? -8.473 -24.169 20.659 1.00 98.44 606 VAL A O 1
ATOM 4713 N N . GLU A 1 607 ? -7.353 -22.504 19.653 1.00 98.31 607 GLU A N 1
ATOM 4714 C CA . GLU A 1 607 ? -7.127 -23.224 18.401 1.00 98.31 607 GLU A CA 1
ATOM 4715 C C . GLU A 1 607 ? -5.810 -22.803 17.740 1.00 98.31 607 GLU A C 1
ATOM 4717 O O . GLU A 1 607 ? -5.461 -21.625 17.756 1.00 98.31 607 GLU A O 1
ATOM 4722 N N . ILE A 1 608 ? -5.096 -23.762 17.141 1.00 98.00 608 ILE A N 1
ATOM 4723 C CA . ILE A 1 608 ? -3.850 -23.528 16.397 1.00 98.00 608 ILE A CA 1
ATOM 4724 C C . ILE A 1 608 ? -4.103 -23.748 14.901 1.00 98.00 608 ILE A C 1
ATOM 4726 O O . ILE A 1 608 ? -4.401 -24.857 14.458 1.00 98.00 608 ILE A O 1
ATOM 4730 N N . PHE A 1 609 ? -3.936 -22.690 14.114 1.00 97.50 609 PHE A N 1
ATOM 4731 C CA . PHE A 1 609 ? -4.038 -22.670 12.660 1.00 97.50 609 PHE A CA 1
ATOM 4732 C C . PHE A 1 609 ? -2.698 -23.117 12.060 1.00 97.50 609 PHE A C 1
ATOM 4734 O O . PHE A 1 609 ? -1.863 -22.302 11.667 1.00 97.50 609 PHE A O 1
ATOM 4741 N N . ALA A 1 610 ? -2.475 -24.433 12.037 1.00 93.44 610 ALA A N 1
ATOM 4742 C CA . ALA A 1 610 ? -1.167 -25.052 11.796 1.00 93.44 610 ALA A CA 1
ATOM 4743 C C . ALA A 1 610 ? -0.531 -24.806 10.406 1.00 93.44 610 ALA A C 1
ATOM 4745 O O . ALA A 1 610 ? 0.641 -25.126 10.214 1.00 93.44 610 ALA A O 1
ATOM 4746 N N . ASP A 1 611 ? -1.260 -24.249 9.435 1.00 91.12 611 ASP A N 1
ATOM 4747 C CA . ASP A 1 611 ? -0.725 -23.839 8.129 1.00 91.12 611 ASP A CA 1
ATOM 4748 C C . ASP A 1 611 ? -0.524 -22.314 7.990 1.00 91.12 611 ASP A C 1
ATOM 4750 O O . ASP A 1 611 ? 0.298 -21.870 7.177 1.00 91.12 611 ASP A O 1
ATOM 4754 N N . GLN A 1 612 ? -1.173 -21.510 8.837 1.00 95.38 612 GLN A N 1
ATOM 4755 C CA . GLN A 1 612 ? -1.121 -20.047 8.796 1.00 95.38 612 GLN A CA 1
ATOM 4756 C C . GLN A 1 612 ? 0.118 -19.479 9.493 1.00 95.38 612 GLN A C 1
ATOM 4758 O O . GLN A 1 612 ? 0.653 -20.079 10.422 1.00 95.38 612 GLN A O 1
ATOM 4763 N N . ILE A 1 613 ? 0.580 -18.313 9.034 1.00 84.81 613 ILE A N 1
ATOM 4764 C CA . ILE A 1 613 ? 1.700 -17.566 9.635 1.00 84.81 613 ILE A CA 1
ATOM 4765 C C . ILE A 1 613 ? 1.221 -16.591 10.715 1.00 84.81 613 ILE A C 1
ATOM 4767 O O . ILE A 1 613 ? 0.079 -16.130 10.698 1.00 84.81 613 ILE A O 1
ATOM 4771 N N . HIS A 1 614 ? 2.115 -16.184 11.606 1.00 86.75 614 HIS A N 1
ATOM 4772 C CA . HIS A 1 614 ? 1.866 -15.094 12.538 1.00 86.75 614 HIS A CA 1
ATOM 4773 C C . HIS A 1 614 ? 1.480 -13.819 11.780 1.00 86.75 614 HIS A C 1
ATOM 4775 O O . HIS A 1 614 ? 2.214 -13.374 10.893 1.00 86.75 614 HIS A O 1
ATOM 4781 N N . GLY A 1 615 ? 0.364 -13.192 12.155 1.00 86.56 615 GLY A N 1
ATOM 4782 C CA . GLY A 1 615 ? -0.176 -12.021 11.461 1.00 86.56 615 GLY A CA 1
ATOM 4783 C C . GLY A 1 615 ? -1.193 -12.327 10.359 1.00 86.56 615 GLY A C 1
ATOM 4784 O O . GLY A 1 615 ? -1.588 -11.390 9.668 1.00 86.56 615 GLY A O 1
ATOM 4785 N N . TRP A 1 616 ? -1.618 -13.588 10.167 1.00 93.69 616 TRP A N 1
ATOM 4786 C CA . TRP A 1 616 ? -2.508 -13.953 9.053 1.00 93.69 616 TRP A CA 1
ATOM 4787 C C . TRP A 1 616 ? -3.869 -13.247 9.074 1.00 93.69 616 TRP A C 1
ATOM 4789 O O . TRP A 1 616 ? -4.384 -12.957 8.004 1.00 93.69 616 TRP A O 1
ATOM 4799 N N . MET A 1 617 ? -4.427 -12.926 10.251 1.00 96.19 617 MET A N 1
ATOM 4800 C CA . MET A 1 617 ? -5.693 -12.178 10.397 1.00 96.19 617 MET A CA 1
ATOM 4801 C C . MET A 1 617 ? -5.522 -10.649 10.335 1.00 96.19 617 MET A C 1
ATOM 4803 O O . MET A 1 617 ? -6.507 -9.915 10.447 1.00 96.19 617 MET A O 1
ATOM 4807 N N . ALA A 1 618 ? -4.289 -10.172 10.164 1.00 92.81 618 ALA A N 1
ATOM 4808 C CA . ALA A 1 618 ? -3.892 -8.768 10.211 1.00 92.81 618 ALA A CA 1
ATOM 4809 C C . ALA A 1 618 ? -2.861 -8.473 9.101 1.00 92.81 618 ALA A C 1
ATOM 4811 O O . ALA A 1 618 ? -2.995 -8.983 7.987 1.00 92.81 618 ALA A O 1
ATOM 4812 N N . ALA A 1 619 ? -1.832 -7.660 9.365 1.00 82.31 619 ALA A N 1
ATOM 4813 C CA . ALA A 1 619 ? -0.981 -7.063 8.331 1.00 82.31 619 ALA A CA 1
ATOM 4814 C C . ALA A 1 619 ? -0.191 -8.047 7.442 1.00 82.31 619 ALA A C 1
ATOM 4816 O O . ALA A 1 619 ? 0.366 -7.637 6.426 1.00 82.31 619 ALA A O 1
ATOM 4817 N N . ARG A 1 620 ? -0.106 -9.333 7.807 1.00 77.25 620 ARG A N 1
ATOM 4818 C CA . ARG A 1 620 ? 0.659 -10.350 7.061 1.00 77.25 620 ARG A CA 1
ATOM 4819 C C . ARG A 1 620 ? -0.214 -11.356 6.307 1.00 77.25 620 ARG A C 1
ATOM 4821 O O . ARG A 1 620 ? 0.328 -12.252 5.669 1.00 77.25 620 ARG A O 1
ATOM 4828 N N . GLY A 1 621 ? -1.539 -11.225 6.352 1.00 83.25 621 GLY A N 1
ATOM 4829 C CA . GLY A 1 621 ? -2.432 -12.057 5.547 1.00 83.25 621 GLY A CA 1
ATOM 4830 C C . GLY A 1 621 ? -2.322 -11.728 4.056 1.00 83.25 621 GLY A C 1
ATOM 4831 O O . GLY A 1 621 ? -2.835 -10.698 3.618 1.00 83.25 621 GLY A O 1
ATOM 4832 N N . ASP A 1 622 ? -1.703 -12.599 3.256 1.00 81.62 622 ASP A N 1
ATOM 4833 C CA . ASP A 1 622 ? -1.818 -12.531 1.794 1.00 81.62 622 ASP A CA 1
ATOM 4834 C C . ASP A 1 622 ? -3.215 -12.994 1.361 1.00 81.62 622 ASP A C 1
ATOM 4836 O O . ASP A 1 622 ? -3.459 -14.165 1.086 1.00 81.62 622 ASP A O 1
ATOM 4840 N N . LEU A 1 623 ? -4.151 -12.051 1.283 1.00 83.44 623 LEU A N 1
ATOM 4841 C CA . LEU A 1 623 ? -5.528 -12.315 0.864 1.00 83.44 623 LEU A CA 1
ATOM 4842 C C . LEU A 1 623 ? -5.664 -12.659 -0.631 1.00 83.44 623 LEU A C 1
ATOM 4844 O O . LEU A 1 623 ? -6.780 -12.913 -1.095 1.00 83.44 623 LEU A O 1
ATOM 4848 N N . SER A 1 624 ? -4.569 -12.645 -1.403 1.00 79.56 624 SER A N 1
ATOM 4849 C CA . SER A 1 624 ? -4.550 -13.164 -2.773 1.00 79.56 624 SER A CA 1
ATOM 4850 C C . SER A 1 624 ? -4.306 -14.677 -2.834 1.00 79.56 624 SER A C 1
ATOM 4852 O O . SER A 1 624 ? -4.787 -15.315 -3.773 1.00 79.56 624 SER A O 1
ATOM 4854 N N . ASP A 1 625 ? -3.681 -15.262 -1.807 1.00 83.88 625 ASP A N 1
ATOM 4855 C CA . ASP A 1 625 ? -3.664 -16.708 -1.592 1.00 83.88 625 ASP A CA 1
ATOM 4856 C C . ASP A 1 625 ? -5.058 -17.178 -1.129 1.00 83.88 625 ASP A C 1
ATOM 4858 O O . ASP A 1 625 ? -5.642 -16.675 -0.164 1.00 83.88 625 ASP A O 1
ATOM 4862 N N . SER A 1 626 ? -5.629 -18.156 -1.838 1.00 84.69 626 SER A N 1
ATOM 4863 C CA . SER A 1 626 ? -6.983 -18.643 -1.559 1.00 84.69 626 SER A CA 1
ATOM 4864 C C . SER A 1 626 ? -7.126 -19.337 -0.204 1.00 84.69 626 SER A C 1
ATOM 4866 O O . SER A 1 626 ? -8.210 -19.273 0.374 1.00 84.69 626 SER A O 1
ATOM 4868 N N . ARG A 1 627 ? -6.065 -19.986 0.290 1.00 93.31 627 ARG A N 1
ATOM 4869 C CA . ARG A 1 627 ? -6.039 -20.718 1.560 1.00 93.31 627 ARG A CA 1
ATOM 4870 C C . ARG A 1 627 ? -5.861 -19.760 2.735 1.00 93.31 627 ARG A C 1
ATOM 4872 O O . ARG A 1 627 ? -6.577 -19.881 3.725 1.00 93.31 627 ARG A O 1
ATOM 4879 N N . VAL A 1 628 ? -4.982 -18.765 2.602 1.00 85.12 628 VAL A N 1
ATOM 4880 C CA . VAL A 1 628 ? -4.844 -17.693 3.606 1.00 85.12 628 VAL A CA 1
ATOM 4881 C C . VAL A 1 628 ? -6.141 -16.894 3.715 1.00 85.12 628 VAL A C 1
ATOM 4883 O O . VAL A 1 628 ? -6.608 -16.622 4.818 1.00 85.12 628 VAL A O 1
ATOM 4886 N N . ARG A 1 629 ? -6.788 -16.583 2.584 1.00 89.06 629 ARG A N 1
ATOM 4887 C CA . ARG A 1 629 ? -8.100 -15.922 2.562 1.00 89.06 629 ARG A CA 1
ATOM 4888 C C . ARG A 1 629 ? -9.199 -16.743 3.248 1.00 89.06 629 ARG A C 1
ATOM 4890 O O . ARG A 1 629 ? -9.994 -16.174 3.990 1.00 89.06 629 ARG A O 1
ATOM 4897 N N . GLU A 1 630 ? -9.248 -18.054 3.011 1.00 90.75 630 GLU A N 1
ATOM 4898 C CA . GLU A 1 630 ? -10.200 -18.967 3.662 1.00 90.75 630 GLU A CA 1
ATOM 4899 C C . GLU A 1 630 ? -10.017 -18.983 5.189 1.00 90.75 630 GLU A C 1
ATOM 4901 O O . GLU A 1 630 ? -10.985 -18.824 5.934 1.00 90.75 630 GLU A O 1
ATOM 4906 N N . GLU A 1 631 ? -8.779 -19.109 5.671 1.00 95.50 631 GLU A N 1
ATOM 4907 C CA . GLU A 1 631 ? -8.480 -19.143 7.107 1.00 95.50 631 GLU A CA 1
ATOM 4908 C C . GLU A 1 631 ? -8.565 -17.768 7.786 1.00 95.50 631 GLU A C 1
ATOM 4910 O O . GLU A 1 631 ? -8.893 -17.688 8.972 1.00 95.50 631 GLU A O 1
ATOM 4915 N N . TYR A 1 632 ? -8.357 -16.675 7.047 1.00 94.88 632 TYR A N 1
ATOM 4916 C CA . TYR A 1 632 ? -8.716 -15.325 7.484 1.00 94.88 632 TYR A CA 1
ATOM 4917 C C . TYR A 1 632 ? -10.234 -15.237 7.716 1.00 94.88 632 TYR A C 1
ATOM 4919 O O . TYR A 1 632 ? -10.670 -14.841 8.799 1.00 94.88 632 TYR A O 1
ATOM 4927 N N . GLU A 1 633 ? -11.057 -15.681 6.755 1.00 92.56 633 GLU A N 1
ATOM 4928 C CA . GLU A 1 633 ? -12.520 -15.718 6.908 1.00 92.56 633 GLU A CA 1
ATOM 4929 C C . GLU A 1 633 ? -12.938 -16.572 8.110 1.00 92.56 633 GLU A C 1
ATOM 4931 O O . GLU A 1 633 ? -13.752 -16.148 8.933 1.00 92.56 633 GLU A O 1
ATOM 4936 N N . ARG A 1 634 ? -12.353 -17.768 8.241 1.00 96.06 634 ARG A N 1
ATOM 4937 C CA . ARG A 1 634 ? -12.649 -18.712 9.323 1.00 96.06 634 ARG A CA 1
ATOM 4938 C C . ARG A 1 634 ? -12.253 -18.163 10.694 1.00 96.06 634 ARG A C 1
ATOM 4940 O O . ARG A 1 634 ? -13.024 -18.316 11.642 1.00 96.06 634 ARG A O 1
ATOM 4947 N N . GLY A 1 635 ? -11.120 -17.469 10.792 1.00 97.00 635 GLY A N 1
ATOM 4948 C CA . GLY A 1 635 ? -10.696 -16.769 12.003 1.00 97.00 635 GLY A CA 1
ATOM 4949 C C . GLY A 1 635 ? -11.732 -15.742 12.464 1.00 97.00 635 GLY A C 1
ATOM 4950 O O . GLY A 1 635 ? -12.189 -15.791 13.608 1.00 97.00 635 GLY A O 1
ATOM 4951 N N . TYR A 1 636 ? -12.196 -14.867 11.565 1.00 97.25 636 TYR A N 1
ATOM 4952 C CA . TYR A 1 636 ? -13.238 -13.893 11.907 1.00 97.25 636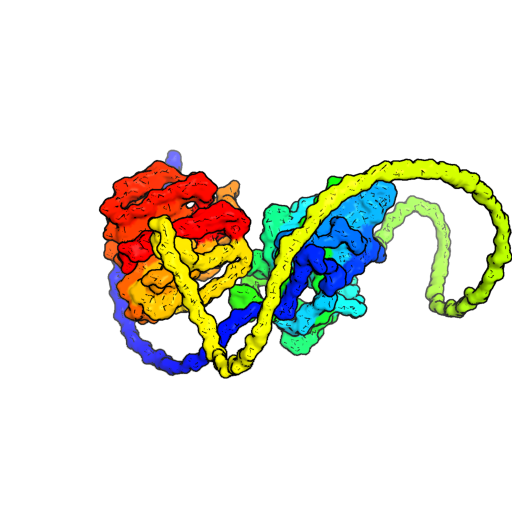 TYR A CA 1
ATOM 4953 C C . TYR A 1 636 ? -14.606 -14.547 12.185 1.00 97.25 636 TYR A C 1
ATOM 4955 O O . TYR A 1 636 ? -15.304 -14.086 13.089 1.00 97.25 636 TYR A O 1
ATOM 4963 N N . LYS A 1 637 ? -14.967 -15.664 11.525 1.00 92.38 637 LYS A N 1
ATOM 4964 C CA . LYS A 1 637 ? -16.157 -16.475 11.883 1.00 92.38 637 LYS A CA 1
ATOM 4965 C C . LYS A 1 637 ? -16.090 -16.998 13.316 1.00 92.38 637 LYS A C 1
ATOM 4967 O O . LYS A 1 637 ? -17.097 -16.952 14.023 1.00 92.38 637 LYS A O 1
ATOM 4972 N N . LEU A 1 638 ? -14.930 -17.492 13.752 1.00 97.06 638 LEU A N 1
ATOM 4973 C CA . LEU A 1 638 ? -14.739 -18.005 15.110 1.00 97.06 638 LEU A CA 1
ATOM 4974 C C . LEU A 1 638 ? -14.825 -16.886 16.152 1.00 97.06 638 LEU A C 1
ATOM 4976 O O . LEU A 1 638 ? -15.558 -17.040 17.128 1.00 97.06 638 LEU A O 1
ATOM 4980 N N . VAL A 1 639 ? -14.164 -15.747 15.914 1.00 97.75 639 VAL A N 1
ATOM 4981 C CA . VAL A 1 639 ? -14.251 -14.571 16.799 1.00 97.75 639 VAL A CA 1
ATOM 4982 C C . VAL A 1 639 ? -15.692 -14.072 16.903 1.00 97.75 639 VAL A C 1
ATOM 4984 O O . VAL A 1 639 ? -16.207 -13.962 18.014 1.00 97.75 639 VAL A O 1
ATOM 4987 N N . LEU A 1 640 ? -16.372 -13.825 15.776 1.00 96.12 640 LEU A N 1
ATOM 4988 C CA . LEU A 1 640 ? -17.769 -13.375 15.765 1.00 96.12 640 LEU A CA 1
ATOM 4989 C C . LEU A 1 640 ? -18.693 -14.382 16.451 1.00 96.12 640 LEU A C 1
ATOM 4991 O O . LEU A 1 640 ? -19.483 -14.004 17.309 1.00 96.12 640 LEU A O 1
ATOM 4995 N N . GLY A 1 641 ? -18.557 -15.673 16.141 1.00 95.00 641 GLY A N 1
ATOM 4996 C CA . GLY A 1 641 ? -19.349 -16.726 16.772 1.00 95.00 641 GLY A CA 1
ATOM 4997 C C . GLY A 1 641 ? -19.117 -16.834 18.282 1.00 95.00 641 GLY A C 1
ATOM 4998 O O . GLY A 1 641 ? -20.051 -17.149 19.019 1.00 95.00 641 GLY A O 1
ATOM 4999 N N . PHE A 1 642 ? -17.898 -16.567 18.761 1.00 97.31 642 PHE A N 1
ATOM 5000 C CA . PHE A 1 642 ? -17.575 -16.512 20.187 1.00 97.31 642 PHE A CA 1
ATOM 5001 C C . PHE A 1 642 ? -18.149 -15.249 20.846 1.00 97.31 642 PHE A C 1
ATOM 5003 O O . PHE A 1 642 ? -18.797 -15.340 21.887 1.00 97.31 642 PHE A O 1
ATOM 5010 N N . PHE A 1 643 ? -17.992 -14.086 20.212 1.00 96.88 643 PHE A N 1
ATOM 5011 C CA . PHE A 1 643 ? -18.484 -12.804 20.720 1.00 96.88 643 PHE A CA 1
ATOM 5012 C C . PHE A 1 643 ? -20.011 -12.783 20.775 1.00 96.88 643 PHE A C 1
ATOM 5014 O O . PHE A 1 643 ? -20.563 -12.427 21.810 1.00 96.88 643 PHE A O 1
ATOM 5021 N N . ALA A 1 644 ? -20.696 -13.303 19.756 1.00 94.38 644 ALA A N 1
ATOM 5022 C CA . ALA A 1 644 ? -22.151 -13.418 19.724 1.00 94.38 644 ALA A CA 1
ATOM 5023 C C . ALA A 1 644 ? -22.738 -14.230 20.897 1.00 94.38 644 ALA A C 1
ATOM 5025 O O . ALA A 1 644 ? -23.889 -14.016 21.282 1.00 94.38 644 ALA A O 1
ATOM 5026 N N . ARG A 1 645 ? -21.966 -15.154 21.488 1.00 94.88 645 ARG A N 1
ATOM 5027 C CA . ARG A 1 645 ? -22.383 -15.945 22.662 1.00 94.88 645 ARG A CA 1
ATOM 5028 C C . ARG A 1 645 ? -22.090 -15.274 24.007 1.00 94.88 645 ARG A C 1
ATOM 5030 O O . ARG A 1 645 ? -22.663 -15.696 25.010 1.00 94.88 645 ARG A O 1
ATOM 5037 N N . HIS A 1 646 ? -21.187 -14.295 24.056 1.00 96.25 646 HIS A N 1
ATOM 5038 C CA . HIS A 1 646 ? -20.580 -13.822 25.309 1.00 96.25 646 HIS A CA 1
ATOM 5039 C C . HIS A 1 646 ? -20.623 -12.296 25.516 1.00 96.25 646 HIS A C 1
ATOM 5041 O O . HIS A 1 646 ? -20.533 -11.839 26.657 1.00 96.25 646 HIS A O 1
ATOM 5047 N N . LEU A 1 647 ? -20.826 -11.516 24.451 1.00 91.31 647 LEU A N 1
ATOM 5048 C CA . LEU A 1 647 ? -21.063 -10.070 24.466 1.00 91.31 647 LEU A CA 1
ATOM 5049 C C . LEU A 1 647 ? -22.567 -9.798 24.390 1.00 91.31 647 LEU A C 1
ATOM 5051 O O . LEU A 1 647 ? -23.101 -9.026 25.215 1.00 91.31 647 LEU A O 1
#

Sequence (647 aa):
MPWKDRFKRVKQDWDSMMSPQESQAHPEQPPPPVPAHTRPPVGDQAYWRPRFQLDVPVSDYWDAKIGNGPDGWGNQELQHYTVAPENAFHTPDGRLVIRAIANNAAPSLEQRYTSARLVSRQRLGRDRGVLTAVIISPCAEGIWPAFWLLPEEPFSWPVDGEIDIAETWNGDCENRSCLHWGFHHEPQKHRVLGTKIHDMHARPVRYDFAWDQPGGRAGQGRMVWYIDGRPVMKAEIPEGTRPMRDMTILLNVAMGGNVCAGRTPAHGRYDMVVNMLFLAEELENGGWHRFEYDWGHPGTPALQAVGASLPTPPSKEANAPRSAHDNIAAGLILLRSCMTGTLARGASSTTSKAPRSALRGGRNYAAARRAPSSNRTQLPRPRHSFAARPPSMSTMPASHGHGAACCNIPPIVSKGYKPRGGYEELGGCKTYVTGPADATKAIVLIYDIFGYFDQTVQGADILAYGDDTQKYRVFIPDWFKGEPCPIEWYPPNTEEKQQKLGAFFGTFPPPKIAGYVPDYVKALKEKNPSVSKFGIIGMCWGGKVVALSTKAATNPFSVAASVHPAMVDAADADGIKIPFTLLASKDEDPADVKRFEDALTVPKHVEIFADQIHGWMAARGDLSDSRVREEYERGYKLVLGFFARHL

InterPro domains:
  IPR000757 Beta-glucanase-like, N-terminal domain [PS51762] (12-304)
  IPR002925 Dienelactone hydrolase [PF01738] (430-646)
  IPR013320 Concanavalin A-like lectin/glucanase domain superfamily [SSF49899] (60-274)
  IPR029058 Alpha/Beta hydrolase fold [G3DSA:3.40.50.1820] (426-645)
  IPR029058 Alpha/Beta hydrolase fold [SSF53474] (429-647)

Organism: NCBI:txid45235

Secondary structure (DSSP, 8-state):
--SHHHHHHHHHHHHHTTS------------------PPPP----EEE-----TTS-GGGTEEEE-BSTTTIIIIIB--EE---TTTEEE-TTS-EEEEEEE-TT-SSHHHHEEE-EEEEEEE--SSEEEEEEEEE----TTEEEEEEEEESSS--TTTT-EEEEEE--TT--EEEEEEE-S-TT-SSSEEEEEEE-TTTTTS-EEEEEEEE-TT--TT-SEEEEEETTEEEEEEE--TTPPPGGGEEEEEEEEEBSGGGTT--PPSEEEEEEEEEEEEESS-TTTHHHHHHHHHH-TTS-B-------PPPPPP--------------------------------------------------------------------------PPPP-PPPP-SS--GGGS-PPP--SSS---SSEEEEETTEEEEEES-TT-SEEEEEE--TT-S-HHHHHHHHHHHHS-TT--EEEEEE-TTTT-PPPGGG-S--SHHHHHHHHHHHHHS-HHHHHHHHHHHHHHHHHH-TT--EEEEEEETHHHHHHHHHHHSTT---SEEEEES-SS--HHHHTT--S-EEEEEETTS-HHHHHHHHHH--SSEEEEEETTSPTTTTTTT--TTSHHHHHHHHHHHHHHHHHHHHH-

Foldseek 3Di:
DPDPVVVVVVVVVVVVVPDDDDDDDDDDDDDDDDDDDDDDDDDDFFPDWDWLAQVDQPVVWWDWDFQCPPCSVVFVFQETEDSDCVQWHGDHQTKIKGKWFADVPDPDSHVRIYTIKIWTPAALQDLWWKKKWWKQFFAAQQKKKWKWKDFDPPDDPPAQKIWTQFIDHHRQQWTWTKIAHDDPPDQPGMDIFIDHDPCSNPGIKMKMKTWHRPPQDQQATKIFIDINRHTAEIEGRHHSHGGSSRMIIITIMTGHGDRSVRIGGDGDMTIMMTNTIGMGRADPPQGVNVVVCLVPDPPRHYPDPDGDDDDDDDDPDDDDPDDDDDDDDDDDDDDDDDDDDDDDDDDDDDDDDDDDDDDDYDDDDDYDDDDDDDDDDDDDDDDDDDDDDDDDDDDDDDDDPDDPLPPAQPDDDQPDADQPFDWDQFLNFGKTKDADLLFQEEEEEEAALQAPARLSSSLQNRLQGSDPPGGYIYIYTDLVRPDGDDPVLPPVPDPVSVVSVVVSCVVVPLLVVLVSVLSRVVRVCVVRVSHPAYEYEAAASGLSNQLQNQLDPSNRHQEYEYEQYHPQALVSLANRDHEYEYEHELPDDVVSLVSVVVNHPYNYHYYYNNHDDRQLSHNPNSCVPVVSVVVNSVVSSVVSVSVVVTD

Radius of gyration: 33.95 Å; chains: 1; bounding box: 109×73×116 Å

pLDDT: mean 77.61, std 26.51, range [23.23, 98.88]